Protein AF-0000000080283016 (afdb_homodimer)

Structure (mmCIF, N/CA/C/O backbone):
data_AF-0000000080283016-model_v1
#
loop_
_entity.id
_entity.type
_entity.pdbx_description
1 polymer Luciferase
#
loop_
_atom_site.group_PDB
_atom_site.id
_atom_site.type_symbol
_atom_site.label_atom_id
_atom_site.label_alt_id
_atom_site.label_comp_id
_atom_site.label_asym_id
_atom_site.label_entity_id
_atom_site.label_seq_id
_atom_site.pdbx_PDB_ins_code
_atom_site.Cartn_x
_atom_site.Cartn_y
_atom_site.Cartn_z
_atom_site.occupancy
_atom_site.B_iso_or_equiv
_atom_site.auth_seq_id
_atom_site.auth_comp_id
_atom_site.auth_asym_id
_atom_site.auth_atom_id
_atom_site.pdbx_PDB_model_num
ATOM 1 N N . MET A 1 1 ? 9.633 -30.891 -2.654 1 96.69 1 MET A N 1
ATOM 2 C CA . MET A 1 1 ? 8.711 -29.969 -3.303 1 96.69 1 MET A CA 1
ATOM 3 C C . MET A 1 1 ? 8.172 -28.953 -2.303 1 96.69 1 MET A C 1
ATOM 5 O O . MET A 1 1 ? 7.828 -29.297 -1.174 1 96.69 1 MET A O 1
ATOM 9 N N . ARG A 1 2 ? 8.18 -27.688 -2.641 1 98.5 2 ARG A N 1
ATOM 10 C CA . ARG A 1 2 ? 7.621 -26.656 -1.769 1 98.5 2 ARG A CA 1
ATOM 11 C C . ARG A 1 2 ? 6.141 -26.438 -2.059 1 98.5 2 ARG A C 1
ATOM 13 O O . ARG A 1 2 ? 5.688 -26.625 -3.188 1 98.5 2 ARG A O 1
ATOM 20 N N . VAL A 1 3 ? 5.406 -26.031 -1.077 1 98.88 3 VAL A N 1
ATOM 21 C CA . VAL A 1 3 ? 3.959 -25.891 -1.202 1 98.88 3 VAL A CA 1
ATOM 22 C C . VAL A 1 3 ? 3.521 -24.531 -0.65 1 98.88 3 VAL A C 1
ATOM 24 O O . VAL A 1 3 ? 3.947 -24.125 0.435 1 98.88 3 VAL A O 1
ATOM 27 N N . GLY A 1 4 ? 2.721 -23.859 -1.408 1 98.88 4 GLY A N 1
ATOM 28 C CA . GLY A 1 4 ? 2.15 -22.594 -0.986 1 98.88 4 GLY A CA 1
ATOM 29 C C . GLY A 1 4 ? 0.635 -22.594 -0.951 1 98.88 4 GLY A C 1
ATOM 30 O O . GLY A 1 4 ? 0 -23.5 -1.503 1 98.88 4 GLY A O 1
ATOM 31 N N . ILE A 1 5 ? 0.095 -21.625 -0.357 1 98.94 5 ILE A N 1
ATOM 32 C CA . ILE A 1 5 ? -1.354 -21.516 -0.229 1 98.94 5 ILE A CA 1
ATOM 33 C C . ILE A 1 5 ? -1.783 -20.078 -0.467 1 98.94 5 ILE A C 1
ATOM 35 O O . ILE A 1 5 ? -1.128 -19.141 0.001 1 98.94 5 ILE A O 1
ATOM 39 N N . VAL A 1 6 ? -2.852 -19.891 -1.173 1 98.94 6 VAL A N 1
ATOM 40 C CA . VAL A 1 6 ? -3.424 -18.578 -1.438 1 98.94 6 VAL A CA 1
ATOM 41 C C . VAL A 1 6 ? -4.57 -18.312 -0.465 1 98.94 6 VAL A C 1
ATOM 43 O O . VAL A 1 6 ? -5.461 -19.141 -0.3 1 98.94 6 VAL A O 1
ATOM 46 N N . ILE A 1 7 ? -4.504 -17.234 0.16 1 98.88 7 ILE A N 1
ATOM 47 C CA . ILE A 1 7 ? -5.598 -16.703 0.965 1 98.88 7 ILE A CA 1
ATOM 48 C C . ILE A 1 7 ? -6.207 -15.492 0.267 1 98.88 7 ILE A C 1
ATOM 50 O O . ILE A 1 7 ? -5.566 -14.445 0.159 1 98.88 7 ILE A O 1
ATOM 54 N N . LEU A 1 8 ? -7.426 -15.633 -0.231 1 98.5 8 LEU A N 1
ATOM 55 C CA . LEU A 1 8 ? -8.062 -14.523 -0.922 1 98.5 8 LEU A CA 1
ATOM 56 C C . LEU A 1 8 ? -8.352 -13.375 0.044 1 98.5 8 LEU A C 1
ATOM 58 O O . LEU A 1 8 ? -8.688 -13.609 1.208 1 98.5 8 LEU A O 1
ATOM 62 N N . PRO A 1 9 ? -8.281 -12.117 -0.401 1 98.56 9 PRO A N 1
ATOM 63 C CA . PRO A 1 9 ? -8.484 -10.969 0.481 1 98.56 9 PRO A CA 1
ATOM 64 C C . PRO A 1 9 ? -9.953 -10.57 0.595 1 98.56 9 PRO A C 1
ATOM 66 O O . PRO A 1 9 ? -10.312 -9.422 0.308 1 98.56 9 PRO A O 1
ATOM 69 N N . GLU A 1 10 ? -10.742 -11.469 1.091 1 97.88 10 GLU A N 1
ATOM 70 C CA . GLU A 1 10 ? -12.188 -11.281 1.091 1 97.88 10 GLU A CA 1
ATOM 71 C C . GLU A 1 10 ? -12.727 -11.148 2.512 1 97.88 10 GLU A C 1
ATOM 73 O O . GLU A 1 10 ? -13.938 -10.984 2.711 1 97.88 10 GLU A O 1
ATOM 78 N N . ASP A 1 11 ? -11.844 -11.273 3.494 1 97.88 11 ASP A N 1
ATOM 79 C CA . ASP A 1 11 ? -12.266 -11.211 4.891 1 97.88 11 ASP A CA 1
ATOM 80 C C . ASP A 1 11 ? -11.719 -9.961 5.57 1 97.88 11 ASP A C 1
ATOM 82 O O . ASP A 1 11 ? -10.609 -9.516 5.266 1 97.88 11 ASP A O 1
ATOM 86 N N . ARG A 1 12 ? -12.5 -9.43 6.469 1 98.56 12 ARG A N 1
ATOM 87 C CA . ARG A 1 12 ? -11.93 -8.438 7.375 1 98.56 12 ARG A CA 1
ATOM 88 C C . ARG A 1 12 ? -10.727 -9 8.125 1 98.56 12 ARG A C 1
ATOM 90 O O . ARG A 1 12 ? -10.617 -10.219 8.305 1 98.56 12 ARG A O 1
ATOM 97 N N . TRP A 1 13 ? -9.922 -8.148 8.586 1 98.69 13 TRP A N 1
ATOM 98 C CA . TRP A 1 13 ? -8.625 -8.57 9.117 1 98.69 13 TRP A CA 1
ATOM 99 C C . TRP A 1 13 ? -8.812 -9.508 10.305 1 98.69 13 TRP A C 1
ATOM 101 O O . TRP A 1 13 ? -8.094 -10.5 10.445 1 98.69 13 TRP A O 1
ATOM 111 N N . TRP A 1 14 ? -9.789 -9.203 11.148 1 97.81 14 TRP A N 1
ATOM 112 C CA . TRP A 1 14 ? -9.984 -10.031 12.328 1 97.81 14 TRP A CA 1
ATOM 113 C C . TRP A 1 14 ? -10.234 -11.484 11.945 1 97.81 14 TRP A C 1
ATOM 115 O O . TRP A 1 14 ? -9.867 -12.398 12.68 1 97.81 14 TRP A O 1
ATOM 125 N N . ALA A 1 15 ? -10.805 -11.695 10.805 1 98.12 15 ALA A N 1
ATOM 126 C CA . ALA A 1 15 ? -11.102 -13.047 10.328 1 98.12 15 ALA A CA 1
ATOM 127 C C . ALA A 1 15 ? -9.977 -13.586 9.453 1 98.12 15 ALA A C 1
ATOM 129 O O . ALA A 1 15 ? -9.766 -14.797 9.375 1 98.12 15 ALA A O 1
ATOM 130 N N . ALA A 1 16 ? -9.219 -12.727 8.828 1 98.69 16 ALA A N 1
ATOM 131 C CA . ALA A 1 16 ? -8.141 -13.117 7.918 1 98.69 16 ALA A CA 1
ATOM 132 C C . ALA A 1 16 ? -6.883 -13.492 8.688 1 98.69 16 ALA A C 1
ATOM 134 O O . ALA A 1 16 ? -6.152 -14.406 8.289 1 98.69 16 ALA A O 1
ATOM 135 N N . GLU A 1 17 ? -6.625 -12.789 9.773 1 98.81 17 GLU A N 1
ATOM 136 C CA . GLU A 1 17 ? -5.379 -12.914 10.531 1 98.81 17 GLU A CA 1
ATOM 137 C C . GLU A 1 17 ? -5.117 -14.367 10.922 1 98.81 17 GLU A C 1
ATOM 139 O O . GLU A 1 17 ? -4.023 -14.891 10.703 1 98.81 17 GLU A O 1
ATOM 144 N N . PRO A 1 18 ? -6.098 -15.086 11.461 1 98.75 18 PRO A N 1
ATOM 145 C CA . PRO A 1 18 ? -5.824 -16.469 11.867 1 98.75 18 PRO A CA 1
ATOM 146 C C . PRO A 1 18 ? -5.434 -17.359 10.688 1 98.75 18 PRO A C 1
ATOM 148 O O . PRO A 1 18 ? -4.68 -18.328 10.859 1 98.75 18 PRO A O 1
ATOM 151 N N . LYS A 1 19 ? -5.891 -17.031 9.5 1 98.81 19 LYS A N 1
ATOM 152 C CA . LYS A 1 19 ? -5.531 -17.828 8.328 1 98.81 19 LYS A CA 1
ATOM 153 C C . LYS A 1 19 ? -4.059 -17.656 7.98 1 98.81 19 LYS A C 1
ATOM 155 O O . LYS A 1 19 ? -3.379 -18.625 7.641 1 98.81 19 LYS A O 1
ATOM 160 N N . TRP A 1 20 ? -3.613 -16.469 8.125 1 98.94 20 TRP A N 1
ATOM 161 C CA . TRP A 1 20 ? -2.211 -16.203 7.824 1 98.94 20 TRP A CA 1
ATOM 162 C C . TRP A 1 20 ? -1.297 -16.875 8.844 1 98.94 20 TRP A C 1
ATOM 164 O O . TRP A 1 20 ? -0.278 -17.469 8.484 1 98.94 20 TRP A O 1
ATOM 174 N N . ARG A 1 21 ? -1.643 -16.781 10.094 1 98.88 21 ARG A N 1
ATOM 175 C CA . ARG A 1 21 ? -0.888 -17.484 11.125 1 98.88 21 ARG A CA 1
ATOM 176 C C . ARG A 1 21 ? -0.917 -18.984 10.898 1 98.88 21 ARG A C 1
ATOM 178 O O . ARG A 1 21 ? 0.109 -19.656 11.023 1 98.88 21 ARG A O 1
ATOM 185 N N . ALA A 1 22 ? -2.104 -19.469 10.539 1 98.81 22 ALA A N 1
ATOM 186 C CA . ALA A 1 22 ? -2.271 -20.906 10.32 1 98.81 22 ALA A CA 1
ATOM 187 C C . ALA A 1 22 ? -1.427 -21.375 9.141 1 98.81 22 ALA A C 1
ATOM 189 O O . ALA A 1 22 ? -0.853 -22.469 9.188 1 98.81 22 ALA A O 1
ATOM 190 N N . ALA A 1 23 ? -1.352 -20.594 8.109 1 98.88 23 ALA A N 1
ATOM 191 C CA . ALA A 1 23 ? -0.543 -20.969 6.949 1 98.88 23 ALA A CA 1
ATOM 192 C C . ALA A 1 23 ? 0.9 -21.25 7.355 1 98.88 23 ALA A C 1
ATOM 194 O O . ALA A 1 23 ? 1.5 -22.219 6.898 1 98.88 23 ALA A O 1
ATOM 195 N N . GLU A 1 24 ? 1.441 -20.391 8.234 1 98.81 24 GLU A N 1
ATOM 196 C CA . GLU A 1 24 ? 2.797 -20.609 8.727 1 98.81 24 GLU A CA 1
ATOM 197 C C . GLU A 1 24 ? 2.855 -21.828 9.648 1 98.81 24 GLU A C 1
ATOM 199 O O . GLU A 1 24 ? 3.748 -22.672 9.523 1 98.81 24 GLU A O 1
ATOM 204 N N . GLU A 1 25 ? 1.89 -21.938 10.531 1 98.44 25 GLU A N 1
ATOM 205 C CA . GLU A 1 25 ? 1.86 -23.031 11.5 1 98.44 25 GLU A CA 1
ATOM 206 C C . GLU A 1 25 ? 1.681 -24.391 10.812 1 98.44 25 GLU A C 1
ATOM 208 O O . GLU A 1 25 ? 2.227 -25.391 11.266 1 98.44 25 GLU A O 1
ATOM 213 N N . TYR A 1 26 ? 0.886 -24.391 9.758 1 98.44 26 TYR A N 1
ATOM 214 C CA . TYR A 1 26 ? 0.622 -25.594 8.992 1 98.44 26 TYR A CA 1
ATOM 215 C C . TYR A 1 26 ? 1.878 -26.078 8.273 1 98.44 26 TYR A C 1
ATOM 217 O O . TYR A 1 26 ? 1.949 -27.219 7.824 1 98.44 26 TYR A O 1
ATOM 225 N N . GLY A 1 27 ? 2.855 -25.172 8.109 1 98.25 27 GLY A N 1
ATOM 226 C CA . GLY A 1 27 ? 4.121 -25.562 7.516 1 98.25 27 GLY A CA 1
ATOM 227 C C . GLY A 1 27 ? 4.199 -25.25 6.031 1 98.25 27 GLY A C 1
ATOM 228 O O . GLY A 1 27 ? 5.035 -25.812 5.32 1 98.25 27 GLY A O 1
ATOM 229 N N . PHE A 1 28 ? 3.355 -24.422 5.535 1 98.88 28 PHE A N 1
ATOM 230 C CA . PHE A 1 28 ? 3.48 -24 4.145 1 98.88 28 PHE A CA 1
ATOM 231 C C . PHE A 1 28 ? 4.766 -23.219 3.928 1 98.88 28 PHE A C 1
ATOM 233 O O . PHE A 1 28 ? 5.215 -22.484 4.82 1 98.88 28 PHE A O 1
ATOM 240 N N . ASP A 1 29 ? 5.332 -23.344 2.764 1 98.81 29 ASP A N 1
ATOM 241 C CA . ASP A 1 29 ? 6.582 -22.672 2.422 1 98.81 29 ASP A CA 1
ATOM 242 C C . ASP A 1 29 ? 6.332 -21.219 2.047 1 98.81 29 ASP A C 1
ATOM 244 O O . ASP A 1 29 ? 7.199 -20.359 2.254 1 98.81 29 ASP A O 1
ATOM 248 N N . HIS A 1 30 ? 5.203 -20.906 1.48 1 98.88 30 HIS A N 1
ATOM 249 C CA . HIS A 1 30 ? 4.844 -19.547 1.069 1 98.88 30 HIS A CA 1
ATOM 250 C C . HIS A 1 30 ? 3.332 -19.359 1.074 1 98.88 30 HIS A C 1
ATOM 252 O O . HIS A 1 30 ? 2.58 -20.312 0.875 1 98.88 30 HIS A O 1
ATOM 258 N N . ALA A 1 31 ? 2.879 -18.156 1.344 1 98.94 31 ALA A N 1
ATOM 259 C CA . ALA A 1 31 ? 1.479 -17.75 1.323 1 98.94 31 ALA A CA 1
ATOM 260 C C . ALA A 1 31 ? 1.278 -16.531 0.425 1 98.94 31 ALA A C 1
ATOM 262 O O . ALA A 1 31 ? 2.135 -15.648 0.367 1 98.94 31 ALA A O 1
ATOM 263 N N . TRP A 1 32 ? 0.146 -16.531 -0.222 1 98.94 32 TRP A N 1
ATOM 264 C CA . TRP A 1 32 ? -0.115 -15.578 -1.288 1 98.94 32 TRP A CA 1
ATOM 265 C C . TRP A 1 32 ? -1.496 -14.945 -1.131 1 98.94 32 TRP A C 1
ATOM 267 O O . TRP A 1 32 ? -2.373 -15.523 -0.479 1 98.94 32 TRP A O 1
ATOM 277 N N . THR A 1 33 ? -1.67 -13.773 -1.724 1 98.88 33 THR A N 1
ATOM 278 C CA . THR A 1 33 ? -3.006 -13.219 -1.923 1 98.88 33 THR A CA 1
ATOM 279 C C . THR A 1 33 ? -3.133 -12.602 -3.312 1 98.88 33 THR A C 1
ATOM 281 O O 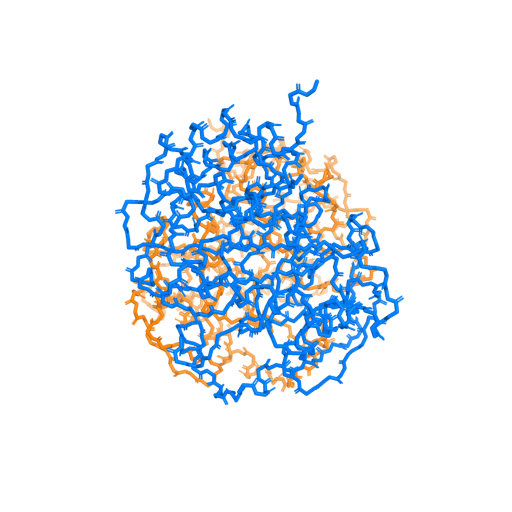. THR A 1 33 ? -2.127 -12.359 -3.982 1 98.88 33 THR A O 1
ATOM 284 N N . TYR A 1 34 ? -4.359 -12.469 -3.768 1 98.56 34 TYR A N 1
ATOM 285 C CA . TYR A 1 34 ? -4.629 -11.891 -5.078 1 98.56 34 TYR A CA 1
ATOM 286 C C . TYR A 1 34 ? -4.488 -10.375 -5.043 1 98.56 34 TYR A C 1
ATOM 288 O O . TYR A 1 34 ? -4.961 -9.719 -4.109 1 98.56 34 TYR A O 1
ATOM 296 N N . ASP A 1 35 ? -3.85 -9.812 -6.055 1 98.06 35 ASP A N 1
ATOM 297 C CA . ASP A 1 35 ? -3.695 -8.359 -6.156 1 98.06 35 ASP A CA 1
ATOM 298 C C . ASP A 1 35 ? -4.648 -7.781 -7.199 1 98.06 35 ASP A C 1
ATOM 300 O O . ASP A 1 35 ? -4.254 -6.934 -8 1 98.06 35 ASP A O 1
ATOM 304 N N . HIS A 1 36 ? -5.867 -8.203 -7.266 1 97.44 36 HIS A N 1
ATOM 305 C CA . HIS A 1 36 ? -6.953 -7.656 -8.07 1 97.44 36 HIS A CA 1
ATOM 306 C C . HIS A 1 36 ? -7.68 -6.539 -7.332 1 97.44 36 HIS A C 1
ATOM 308 O O . HIS A 1 36 ? -7.621 -6.461 -6.105 1 97.44 36 HIS A O 1
ATOM 314 N N . LEU A 1 37 ? -8.352 -5.695 -8.117 1 97 37 LEU A N 1
ATOM 315 C CA . LEU A 1 37 ? -9.297 -4.738 -7.543 1 97 37 LEU A CA 1
ATOM 316 C C . LEU A 1 37 ? -10.648 -5.398 -7.289 1 97 37 LEU A C 1
ATOM 318 O O . LEU A 1 37 ? -11.438 -4.906 -6.48 1 97 37 LEU A O 1
ATOM 322 N N . GLY A 1 38 ? -10.914 -6.379 -7.93 1 95.5 38 GLY A N 1
ATOM 323 C CA . GLY A 1 38 ? -12.031 -7.309 -7.918 1 95.5 38 GLY A CA 1
ATOM 324 C C . GLY A 1 38 ? -11.836 -8.492 -8.844 1 95.5 38 GLY A C 1
ATOM 325 O O . GLY A 1 38 ? -11.266 -8.352 -9.922 1 95.5 38 GLY A O 1
ATOM 326 N N . TRP A 1 39 ? -12.336 -9.609 -8.445 1 95.31 39 TRP A N 1
ATOM 327 C CA . TRP A 1 39 ? -11.984 -10.812 -9.18 1 95.31 39 TRP A CA 1
ATOM 328 C C . TRP A 1 39 ? -13.227 -11.617 -9.547 1 95.31 39 TRP A C 1
ATOM 330 O O . TRP A 1 39 ? -13.945 -12.102 -8.672 1 95.31 39 TRP A O 1
ATOM 340 N N . ARG A 1 40 ? -13.477 -11.68 -10.875 1 94.19 40 ARG A N 1
ATOM 341 C CA . ARG A 1 40 ? -14.555 -12.492 -11.438 1 94.19 40 ARG A CA 1
ATOM 342 C C . ARG A 1 40 ? -15.875 -12.234 -10.719 1 94.19 40 ARG A C 1
ATOM 344 O O . ARG A 1 40 ? -16.297 -11.078 -10.586 1 94.19 40 ARG A O 1
ATOM 351 N N . THR A 1 41 ? -16.562 -13.266 -10.312 1 93.06 41 THR A N 1
ATOM 352 C CA . THR A 1 41 ? -17.875 -13.07 -9.688 1 93.06 41 THR A CA 1
ATOM 353 C C . THR A 1 41 ? -17.719 -12.586 -8.25 1 93.06 41 THR A C 1
ATOM 355 O O . THR A 1 41 ? -18.688 -12.102 -7.652 1 93.06 41 THR A O 1
ATOM 358 N N . LEU A 1 42 ? -16.562 -12.664 -7.738 1 96.19 42 LEU A N 1
ATOM 359 C CA . LEU A 1 42 ? -16.328 -12.211 -6.371 1 96.19 42 LEU A CA 1
ATOM 360 C C . LEU A 1 42 ? -16.25 -10.695 -6.301 1 96.19 42 LEU A C 1
ATOM 362 O O . LEU A 1 42 ? -16.203 -10.117 -5.207 1 96.19 42 LEU A O 1
ATOM 366 N N . VAL A 1 43 ? -16.328 -10.039 -7.395 1 96.25 43 VAL A N 1
ATOM 367 C CA . VAL A 1 43 ? -16.281 -8.586 -7.496 1 96.25 43 VAL A CA 1
ATOM 368 C C . VAL A 1 43 ? -17.469 -7.98 -6.746 1 96.25 43 VAL A C 1
ATOM 370 O O . VAL A 1 43 ? -17.391 -6.848 -6.262 1 96.25 43 VAL A O 1
ATOM 373 N N . ASP A 1 44 ? -18.5 -8.734 -6.617 1 95.62 44 ASP A N 1
ATOM 374 C CA . ASP A 1 44 ? -19.734 -8.219 -6.027 1 95.62 44 ASP A CA 1
ATOM 375 C C . ASP A 1 44 ? -19.688 -8.305 -4.5 1 95.62 44 ASP A C 1
ATOM 377 O O . ASP A 1 44 ? -20.641 -7.898 -3.824 1 95.62 44 ASP A O 1
ATOM 381 N N . GLY A 1 45 ? -18.609 -8.805 -3.93 1 96.62 45 GLY A N 1
ATOM 382 C CA . GLY A 1 45 ? -18.469 -8.93 -2.488 1 96.62 45 GLY A CA 1
ATOM 383 C C . GLY A 1 45 ? -17.234 -8.234 -1.945 1 96.62 45 GLY A C 1
ATOM 384 O O . GLY A 1 45 ? -16.594 -7.449 -2.648 1 96.62 45 GLY A O 1
ATOM 385 N N . PRO A 1 46 ? -16.922 -8.508 -0.639 1 97.88 46 PRO A N 1
ATOM 386 C CA . PRO A 1 46 ? -15.766 -7.879 -0.009 1 97.88 46 PRO A CA 1
ATOM 387 C C . PRO A 1 46 ? -14.453 -8.242 -0.703 1 97.88 46 PRO A C 1
ATOM 389 O O . PRO A 1 46 ? -14.258 -9.398 -1.094 1 97.88 46 PRO A O 1
ATOM 392 N N . TRP A 1 47 ? -13.641 -7.297 -0.874 1 98.62 47 TRP A N 1
ATOM 393 C CA . TRP A 1 47 ? -12.32 -7.48 -1.458 1 98.62 47 TRP A CA 1
ATOM 394 C C . TRP A 1 47 ? -11.344 -6.434 -0.932 1 98.62 47 TRP A C 1
ATOM 396 O O . TRP A 1 47 ? -11.594 -5.23 -1.042 1 98.62 47 TRP A O 1
ATOM 406 N N . PHE A 1 48 ? -10.25 -6.855 -0.365 1 98.75 48 PHE A N 1
ATOM 407 C CA . PHE A 1 48 ? -9.266 -5.957 0.223 1 98.75 48 PHE A CA 1
ATOM 408 C C . PHE A 1 48 ? -8.008 -5.895 -0.637 1 98.75 48 PHE A C 1
ATOM 410 O O . PHE A 1 48 ? -7.789 -6.758 -1.486 1 98.75 48 PHE A O 1
ATOM 417 N N . SER A 1 49 ? -7.223 -4.836 -0.411 1 98.56 49 SER A N 1
ATOM 418 C CA . SER A 1 49 ? -5.996 -4.602 -1.165 1 98.56 49 SER A CA 1
ATOM 419 C C . SER A 1 49 ? -4.879 -5.539 -0.71 1 98.56 49 SER A C 1
ATOM 421 O O . SER A 1 49 ? -4.734 -5.805 0.485 1 98.56 49 SER A O 1
ATOM 423 N N . ALA A 1 50 ? -4.035 -5.949 -1.601 1 98.69 50 ALA A N 1
ATOM 424 C CA . ALA A 1 50 ? -3.027 -6.977 -1.354 1 98.69 50 ALA A CA 1
ATOM 425 C C . ALA A 1 50 ? -1.88 -6.426 -0.513 1 98.69 50 ALA A C 1
ATOM 427 O O . ALA A 1 50 ? -1.43 -7.078 0.434 1 98.69 50 ALA A O 1
ATOM 428 N N . MET A 1 51 ? -1.426 -5.195 -0.789 1 98.62 51 MET A N 1
ATOM 429 C CA . MET A 1 51 ? -0.177 -4.727 -0.196 1 98.62 51 MET A CA 1
ATOM 430 C C . MET A 1 51 ? -0.347 -4.469 1.298 1 98.62 51 MET A C 1
ATOM 432 O O . MET A 1 51 ? 0.44 -4.957 2.109 1 98.62 51 MET A O 1
ATOM 436 N N . PRO A 1 52 ? -1.421 -3.77 1.684 1 98.88 52 PRO A N 1
ATOM 437 C CA . PRO A 1 52 ? -1.617 -3.668 3.131 1 98.88 52 PRO A CA 1
ATOM 438 C C . PRO A 1 52 ? -1.894 -5.02 3.785 1 98.88 52 PRO A C 1
ATOM 440 O O . PRO A 1 52 ? -1.439 -5.273 4.906 1 98.88 52 PRO A O 1
ATOM 443 N N . THR A 1 53 ? -2.584 -5.914 3.111 1 98.94 53 THR A N 1
ATOM 444 C CA . THR A 1 53 ? -2.873 -7.242 3.643 1 98.94 53 THR A CA 1
ATOM 445 C C . THR A 1 53 ? -1.584 -8.023 3.867 1 98.94 53 THR A C 1
ATOM 447 O O . THR A 1 53 ? -1.385 -8.609 4.934 1 98.94 53 THR A O 1
ATOM 450 N N . LEU A 1 54 ? -0.717 -7.969 2.898 1 99 54 LEU A N 1
ATOM 451 C CA . LEU A 1 54 ? 0.547 -8.688 3.004 1 99 54 LEU A CA 1
ATOM 452 C C . LEU A 1 54 ? 1.457 -8.039 4.043 1 99 54 LEU A C 1
ATOM 454 O O . LEU A 1 54 ? 2.225 -8.734 4.719 1 99 54 LEU A O 1
ATOM 458 N N . THR A 1 55 ? 1.327 -6.715 4.195 1 98.94 55 THR A N 1
ATOM 459 C CA . THR A 1 55 ? 2.08 -6.047 5.254 1 98.94 55 THR A CA 1
ATOM 460 C C . THR A 1 55 ? 1.618 -6.523 6.629 1 98.94 55 THR A C 1
ATOM 462 O O . THR A 1 55 ? 2.441 -6.859 7.484 1 98.94 55 THR A O 1
ATOM 465 N N . ALA A 1 56 ? 0.319 -6.586 6.793 1 98.94 56 ALA A N 1
ATOM 466 C CA . ALA A 1 56 ? -0.226 -7.09 8.047 1 98.94 56 ALA A CA 1
ATOM 467 C C . ALA A 1 56 ? 0.166 -8.547 8.266 1 98.94 56 ALA A C 1
ATOM 469 O O . ALA A 1 56 ? 0.523 -8.938 9.383 1 98.94 56 ALA A O 1
ATOM 470 N N . ALA A 1 57 ? 0.131 -9.336 7.203 1 99 57 ALA A N 1
ATOM 471 C CA . ALA A 1 57 ? 0.525 -10.742 7.285 1 99 57 ALA A CA 1
ATOM 472 C C . ALA A 1 57 ? 1.983 -10.875 7.715 1 99 57 ALA A C 1
ATOM 474 O O . ALA A 1 57 ? 2.324 -11.758 8.508 1 99 57 ALA A O 1
ATOM 475 N N . ALA A 1 58 ? 2.824 -10.023 7.184 1 98.94 58 ALA A N 1
ATOM 476 C CA . ALA A 1 58 ? 4.238 -10.023 7.551 1 98.94 58 ALA A CA 1
ATOM 477 C C . ALA A 1 58 ? 4.422 -9.781 9.047 1 98.94 58 ALA A C 1
ATOM 479 O O . ALA A 1 58 ? 5.344 -10.32 9.664 1 98.94 58 ALA A O 1
ATOM 480 N N . MET A 1 59 ? 3.473 -9.016 9.641 1 98.88 59 MET A N 1
ATOM 481 C CA . MET A 1 59 ? 3.592 -8.609 11.039 1 98.88 59 MET A CA 1
ATOM 482 C C . MET A 1 59 ? 3.137 -9.734 11.969 1 98.88 59 MET A C 1
ATOM 484 O O . MET A 1 59 ? 3.465 -9.727 13.156 1 98.88 59 MET A O 1
ATOM 488 N N . VAL A 1 60 ? 2.396 -10.727 11.445 1 98.88 60 VAL A N 1
ATOM 489 C CA . VAL A 1 60 ? 1.863 -11.75 12.336 1 98.88 60 VAL A CA 1
ATOM 490 C C . VAL A 1 60 ? 2.506 -13.102 12.023 1 98.88 60 VAL A C 1
ATOM 492 O O . VAL A 1 60 ? 2.111 -14.125 12.578 1 98.88 60 VAL A O 1
ATOM 495 N N . THR A 1 61 ? 3.436 -13.172 11.078 1 98.88 61 THR A N 1
ATOM 496 C CA . THR A 1 61 ? 4.25 -14.336 10.75 1 98.88 61 THR A CA 1
ATOM 497 C C . THR A 1 61 ? 5.734 -14.008 10.859 1 98.88 61 THR A C 1
ATOM 499 O O . THR A 1 61 ? 6.109 -12.836 10.984 1 98.88 61 THR A O 1
ATOM 502 N N . SER A 1 62 ? 6.59 -15.016 10.797 1 98.44 62 SER A N 1
ATOM 503 C CA . SER A 1 62 ? 8 -14.727 11.047 1 98.44 62 SER A CA 1
ATOM 504 C C . SER A 1 62 ? 8.898 -15.516 10.094 1 98.44 62 SER A C 1
ATOM 506 O O . SER A 1 62 ? 10.078 -15.203 9.945 1 98.44 62 SER A O 1
ATOM 508 N N . ARG A 1 63 ? 8.359 -16.531 9.43 1 98.56 63 ARG A N 1
ATOM 509 C CA . ARG A 1 63 ? 9.211 -17.406 8.641 1 98.56 63 ARG A CA 1
ATOM 510 C C . ARG A 1 63 ? 8.672 -17.594 7.23 1 98.56 63 ARG A C 1
ATOM 512 O O . ARG A 1 63 ? 9.438 -17.594 6.262 1 98.56 63 ARG A O 1
ATOM 519 N N . ILE A 1 64 ? 7.348 -17.75 7.113 1 98.88 64 ILE A N 1
ATOM 520 C CA . ILE A 1 64 ? 6.719 -18.078 5.8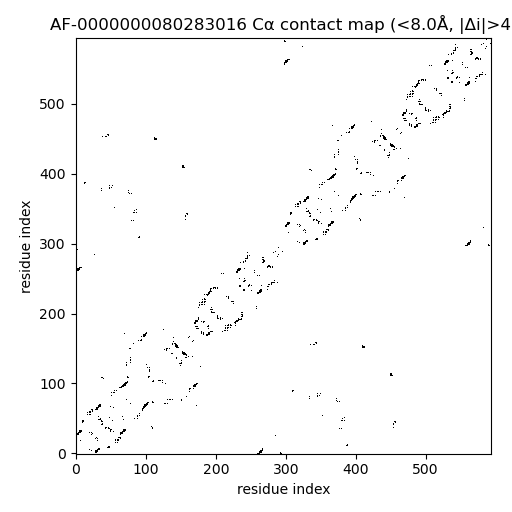4 1 98.88 64 ILE A CA 1
ATOM 521 C C . ILE A 1 64 ? 6.965 -16.969 4.832 1 98.88 64 ILE A C 1
ATOM 523 O O . ILE A 1 64 ? 6.918 -15.781 5.18 1 98.88 64 ILE A O 1
ATOM 527 N N . ARG A 1 65 ? 7.293 -17.281 3.645 1 98.88 65 ARG A N 1
ATOM 528 C CA . ARG A 1 65 ? 7.398 -16.266 2.594 1 98.88 65 ARG A CA 1
ATOM 529 C C . ARG A 1 65 ? 6.016 -15.797 2.154 1 98.88 65 ARG A C 1
ATOM 531 O O . ARG A 1 65 ? 5.047 -16.547 2.209 1 98.88 65 ARG A O 1
ATOM 538 N N . LEU A 1 66 ? 5.945 -14.539 1.832 1 98.94 66 LEU A N 1
ATOM 539 C CA . LEU A 1 66 ? 4.691 -13.875 1.495 1 98.94 66 LEU A CA 1
ATOM 540 C C . LEU A 1 66 ? 4.777 -13.219 0.12 1 98.94 66 LEU A C 1
ATOM 542 O O . LEU A 1 66 ? 5.828 -12.711 -0.265 1 98.94 66 LEU A O 1
ATOM 546 N N . GLY A 1 67 ? 3.613 -13.227 -0.605 1 98.94 67 GLY A N 1
ATOM 547 C CA . GLY A 1 67 ? 3.746 -12.547 -1.883 1 98.94 67 GLY A CA 1
ATOM 548 C C . GLY A 1 67 ? 2.416 -12.305 -2.57 1 98.94 67 GLY A C 1
ATOM 549 O O . GLY A 1 67 ? 1.363 -12.672 -2.047 1 98.94 67 GLY A O 1
ATOM 550 N N . THR A 1 68 ? 2.453 -11.594 -3.66 1 98.94 68 THR A N 1
ATOM 551 C CA . THR A 1 68 ? 1.31 -11.406 -4.547 1 98.94 68 THR A CA 1
ATOM 552 C C . THR A 1 68 ? 1.192 -12.562 -5.535 1 98.94 68 THR A C 1
ATOM 554 O O . THR A 1 68 ? 2.201 -13.062 -6.031 1 98.94 68 THR A O 1
ATOM 557 N N . PHE A 1 69 ? -0.051 -12.961 -5.906 1 98.75 69 PHE A N 1
ATOM 558 C CA . PHE A 1 69 ? -0.301 -14.008 -6.887 1 98.75 69 PHE A CA 1
ATOM 559 C C . PHE A 1 69 ? -1.426 -13.609 -7.836 1 98.75 69 PHE A C 1
ATOM 561 O O . PHE A 1 69 ? -2.543 -14.117 -7.73 1 98.75 69 PHE A O 1
ATOM 568 N N . VAL A 1 70 ? -1.212 -12.555 -8.609 1 98.12 70 VAL A N 1
ATOM 569 C CA . VAL A 1 70 ? 0.01 -11.805 -8.852 1 98.12 70 VAL A CA 1
ATOM 570 C C . VAL A 1 70 ? -0.325 -10.32 -9.039 1 98.12 70 VAL A C 1
ATOM 572 O O . VAL A 1 70 ? -1.469 -9.969 -9.336 1 98.12 70 VAL A O 1
ATOM 575 N N . ALA A 1 71 ? 0.6 -9.398 -8.852 1 98.44 71 ALA A N 1
ATOM 576 C CA . ALA A 1 71 ? 0.496 -7.98 -9.188 1 98.44 71 ALA A CA 1
ATOM 577 C C . ALA A 1 71 ? 0.611 -7.758 -10.688 1 98.44 71 ALA A C 1
ATOM 579 O O . ALA A 1 71 ? 1.188 -8.578 -11.406 1 98.44 71 ALA A O 1
ATOM 580 N N . SER A 1 72 ? 0.073 -6.652 -11.195 1 97.19 72 SER A N 1
ATOM 581 C CA . SER A 1 72 ? 0.129 -6.367 -12.625 1 97.19 72 SER A CA 1
ATOM 582 C C . SER A 1 72 ? 0.251 -4.867 -12.883 1 97.19 72 SER A C 1
ATOM 584 O O . SER A 1 72 ? 0.04 -4.059 -11.977 1 97.19 72 SER A O 1
ATOM 586 N N . PRO A 1 73 ? 0.559 -4.453 -14.117 1 96.44 73 PRO A N 1
ATOM 587 C CA . PRO A 1 73 ? 0.696 -3.045 -14.492 1 96.44 73 PRO A CA 1
ATOM 588 C C . PRO A 1 73 ? -0.648 -2.326 -14.586 1 96.44 73 PRO A C 1
ATOM 590 O O . PRO A 1 73 ? -0.689 -1.104 -14.742 1 96.44 73 PRO A O 1
ATOM 593 N N . VAL A 1 74 ? -1.735 -2.975 -14.445 1 93.44 74 VAL A N 1
ATOM 594 C CA . VAL A 1 74 ? -3.045 -2.41 -14.75 1 93.44 74 VAL A CA 1
ATOM 595 C C . VAL A 1 74 ? -3.291 -1.175 -13.883 1 93.44 74 VAL A C 1
ATOM 597 O O . VAL A 1 74 ? -3.762 -0.148 -14.383 1 93.44 74 VAL A O 1
ATOM 600 N N . ALA A 1 75 ? -2.816 -1.255 -12.672 1 89.88 75 ALA A N 1
ATOM 601 C CA . ALA A 1 75 ? -3.193 -0.164 -11.781 1 89.88 75 ALA A CA 1
ATOM 602 C C . ALA A 1 75 ? -1.977 0.383 -11.039 1 89.88 75 ALA A C 1
ATOM 604 O O . ALA A 1 75 ? -2.096 0.879 -9.914 1 89.88 75 ALA A O 1
ATOM 605 N N . ARG A 1 76 ? -0.779 0.229 -11.695 1 93.69 76 ARG A N 1
ATOM 606 C CA . ARG A 1 76 ? 0.422 0.593 -10.945 1 93.69 76 ARG A CA 1
ATOM 607 C C . ARG A 1 76 ? 1.457 1.243 -11.859 1 93.69 76 ARG A C 1
ATOM 609 O O . ARG A 1 76 ? 1.624 0.832 -13.008 1 93.69 76 ARG A O 1
ATOM 616 N N . HIS A 1 77 ? 2.027 2.266 -11.328 1 96.25 77 HIS A N 1
ATOM 617 C CA . HIS A 1 77 ? 3.273 2.783 -11.883 1 96.25 77 HIS A CA 1
ATOM 618 C C . HIS A 1 77 ? 4.484 2.176 -11.18 1 96.25 77 HIS A C 1
ATOM 620 O O . HIS A 1 77 ? 4.492 2.045 -9.953 1 96.25 77 HIS A O 1
ATOM 626 N N . PRO A 1 78 ? 5.523 1.808 -11.922 1 98.19 78 PRO A N 1
ATOM 627 C CA . PRO A 1 78 ? 6.629 1.062 -11.32 1 98.19 78 PRO A CA 1
ATOM 628 C C . PRO A 1 78 ? 7.367 1.867 -10.25 1 98.19 78 PRO A C 1
ATOM 630 O O . PRO A 1 78 ? 7.891 1.294 -9.289 1 98.19 78 PRO A O 1
ATOM 633 N N . VAL A 1 79 ? 7.391 3.184 -10.328 1 98.38 79 VAL A N 1
ATOM 634 C CA . VAL A 1 79 ? 8.211 3.988 -9.422 1 98.38 79 VAL A CA 1
ATOM 635 C C . VAL A 1 79 ? 7.609 3.963 -8.016 1 98.38 79 VAL A C 1
ATOM 637 O O . VAL A 1 79 ? 8.25 3.514 -7.07 1 98.38 79 VAL A O 1
ATOM 640 N N . PRO A 1 80 ? 6.34 4.418 -7.859 1 98.12 80 PRO A N 1
ATOM 641 C CA . PRO A 1 80 ? 5.797 4.293 -6.504 1 98.12 80 PRO A CA 1
ATOM 642 C C . PRO A 1 80 ? 5.684 2.84 -6.047 1 98.12 80 PRO A C 1
ATOM 644 O O . PRO A 1 80 ? 5.82 2.549 -4.859 1 98.12 80 PRO A O 1
ATOM 647 N N . PHE A 1 81 ? 5.488 1.933 -6.992 1 98.69 81 PHE A N 1
ATOM 648 C CA . PHE A 1 81 ? 5.371 0.525 -6.633 1 98.69 81 PHE A CA 1
ATOM 649 C C . PHE A 1 81 ? 6.695 -0.009 -6.094 1 98.69 81 PHE A C 1
ATOM 651 O O . PHE A 1 81 ? 6.715 -0.77 -5.125 1 98.69 81 PHE A O 1
ATOM 658 N N . ALA A 1 82 ? 7.777 0.384 -6.648 1 98.75 82 ALA A N 1
ATOM 659 C CA . ALA A 1 82 ? 9.094 -0.029 -6.168 1 98.75 82 ALA A CA 1
ATOM 660 C C . ALA A 1 82 ? 9.305 0.393 -4.715 1 98.75 82 ALA A C 1
ATOM 662 O O . ALA A 1 82 ? 9.883 -0.355 -3.924 1 98.75 82 ALA A O 1
ATOM 663 N N . ARG A 1 83 ? 8.773 1.542 -4.324 1 98.31 83 ARG A N 1
ATOM 664 C CA . ARG A 1 83 ? 8.883 1.994 -2.941 1 98.31 83 ARG A CA 1
ATOM 665 C C . ARG A 1 83 ? 8.078 1.098 -2.01 1 98.31 83 ARG A C 1
ATOM 667 O O . ARG A 1 83 ? 8.531 0.757 -0.917 1 98.31 83 ARG A O 1
ATOM 674 N N . GLU A 1 84 ? 6.922 0.74 -2.457 1 98.56 84 GLU A N 1
ATOM 675 C CA . GLU A 1 84 ? 6.105 -0.179 -1.668 1 98.56 84 GLU A CA 1
ATOM 676 C C . GLU A 1 84 ? 6.805 -1.525 -1.495 1 98.56 84 GLU A C 1
ATOM 678 O O . GLU A 1 84 ? 6.801 -2.096 -0.402 1 98.56 84 GLU A O 1
ATOM 683 N N . LEU A 1 85 ? 7.391 -1.949 -2.59 1 98.88 85 LEU A N 1
ATOM 684 C CA . LEU A 1 85 ? 8.055 -3.248 -2.588 1 98.88 85 LEU A CA 1
ATOM 685 C C . LEU A 1 85 ? 9.25 -3.244 -1.641 1 98.88 85 LEU A C 1
ATOM 687 O O . LEU A 1 85 ? 9.414 -4.168 -0.843 1 98.88 85 LEU A O 1
ATOM 691 N N . ILE A 1 86 ? 10.031 -2.199 -1.698 1 98.88 86 ILE A N 1
ATOM 692 C CA . ILE A 1 86 ? 11.188 -2.076 -0.818 1 98.88 86 ILE A CA 1
ATOM 693 C C . ILE A 1 86 ? 10.734 -2.053 0.638 1 98.88 86 ILE A C 1
ATOM 695 O O . ILE A 1 86 ? 11.328 -2.709 1.495 1 98.88 86 ILE A O 1
ATOM 699 N N . THR A 1 87 ? 9.664 -1.362 0.88 1 98.94 87 THR A N 1
ATOM 700 C CA . THR A 1 87 ? 9.148 -1.224 2.236 1 98.94 87 THR A CA 1
ATOM 701 C C . THR A 1 87 ? 8.648 -2.564 2.762 1 98.94 87 THR A C 1
ATOM 703 O O . THR A 1 87 ? 8.977 -2.961 3.883 1 98.94 87 THR A O 1
ATOM 706 N N . LEU A 1 88 ? 7.871 -3.277 1.96 1 98.94 88 LEU A N 1
ATOM 707 C CA . LEU A 1 88 ? 7.332 -4.559 2.398 1 98.94 88 LEU A CA 1
ATOM 708 C C . LEU A 1 88 ? 8.445 -5.598 2.531 1 98.94 88 LEU A C 1
ATOM 710 O O . LEU A 1 88 ? 8.406 -6.449 3.422 1 98.94 88 LEU A O 1
ATOM 714 N N . ASP A 1 89 ? 9.461 -5.559 1.641 1 98.94 89 ASP A N 1
ATOM 715 C CA . ASP A 1 89 ? 10.641 -6.402 1.779 1 98.94 89 ASP A CA 1
ATOM 716 C C . ASP A 1 89 ? 11.32 -6.176 3.127 1 98.94 89 ASP A C 1
ATOM 718 O O . ASP A 1 89 ? 11.766 -7.125 3.773 1 98.94 89 ASP A O 1
ATOM 722 N N . ASP A 1 90 ? 11.336 -4.969 3.557 1 98.94 90 ASP A N 1
ATOM 723 C CA . ASP A 1 90 ? 11.961 -4.598 4.824 1 98.94 90 ASP A CA 1
ATOM 724 C C . ASP A 1 90 ? 11.117 -5.059 6.008 1 98.94 90 ASP A C 1
ATOM 726 O O . ASP A 1 90 ? 11.617 -5.734 6.91 1 98.94 90 ASP A O 1
ATOM 730 N N . ILE A 1 91 ? 9.812 -4.754 5.949 1 98.94 91 ILE A N 1
ATOM 731 C CA . ILE A 1 91 ? 8.914 -5.074 7.051 1 98.94 91 ILE A CA 1
ATOM 732 C C . ILE A 1 91 ? 8.844 -6.586 7.234 1 98.94 91 ILE A C 1
ATOM 734 O O . ILE A 1 91 ? 8.758 -7.078 8.367 1 98.94 91 ILE A O 1
ATOM 738 N N . SER A 1 92 ? 8.953 -7.336 6.148 1 98.88 92 SER A N 1
ATOM 739 C CA . SER A 1 92 ? 8.883 -8.797 6.211 1 98.88 92 SER A CA 1
ATOM 740 C C . SER A 1 92 ? 10.25 -9.398 6.504 1 98.88 92 SER A C 1
ATOM 742 O O . SER A 1 92 ? 10.375 -10.617 6.645 1 98.88 92 SER A O 1
ATOM 744 N N . ASP A 1 93 ? 11.258 -8.555 6.578 1 98.38 93 ASP A N 1
ATOM 745 C CA . ASP A 1 93 ? 12.633 -8.984 6.832 1 98.38 93 ASP A CA 1
ATOM 746 C C . ASP A 1 93 ? 13.109 -9.953 5.762 1 98.38 93 ASP A C 1
ATOM 748 O O . ASP A 1 93 ? 13.625 -11.031 6.078 1 98.38 93 ASP A O 1
ATOM 752 N N . GLY A 1 94 ? 12.805 -9.617 4.531 1 98.75 94 GLY A N 1
ATOM 753 C CA . GLY A 1 94 ? 13.344 -10.344 3.395 1 98.75 94 GLY A CA 1
ATOM 754 C C . GLY A 1 94 ? 12.539 -11.586 3.047 1 98.75 94 GLY A C 1
ATOM 755 O O . GLY A 1 94 ? 13.094 -12.562 2.543 1 98.75 94 GLY A O 1
ATOM 756 N N . ARG A 1 95 ? 11.281 -11.609 3.281 1 98.88 95 ARG A N 1
ATOM 757 C CA . ARG A 1 95 ? 10.469 -12.797 3.021 1 98.88 95 ARG A CA 1
ATOM 758 C C . ARG A 1 95 ? 9.523 -12.57 1.847 1 98.88 95 ARG A C 1
ATOM 760 O O . ARG A 1 95 ? 8.82 -13.492 1.424 1 98.88 95 ARG A O 1
ATOM 767 N N . PHE A 1 96 ? 9.492 -11.398 1.286 1 98.94 96 PHE A N 1
ATOM 768 C CA . PHE A 1 96 ? 8.492 -11.047 0.281 1 98.94 96 PHE A CA 1
ATOM 769 C C . PHE A 1 96 ? 8.914 -11.547 -1.096 1 98.94 96 PHE A C 1
ATOM 771 O O . PHE A 1 96 ? 10.086 -11.445 -1.471 1 98.94 96 PHE A O 1
ATOM 778 N N . ILE A 1 97 ? 7.973 -12.102 -1.887 1 98.94 97 ILE A N 1
ATOM 779 C CA . ILE A 1 97 ? 8.109 -12.492 -3.285 1 98.94 97 ILE A CA 1
ATOM 780 C C . ILE A 1 97 ? 7.117 -11.711 -4.141 1 98.94 97 ILE A C 1
ATOM 782 O O . ILE A 1 97 ? 5.918 -11.703 -3.861 1 98.94 97 ILE A O 1
ATOM 786 N N . LEU A 1 98 ? 7.621 -11.086 -5.141 1 98.94 98 LEU A N 1
ATOM 787 C CA . LEU A 1 98 ? 6.715 -10.391 -6.047 1 98.94 98 LEU A CA 1
ATOM 788 C C . LEU A 1 98 ? 6.242 -11.32 -7.164 1 98.94 98 LEU A C 1
ATOM 790 O O . LEU A 1 98 ? 6.965 -11.547 -8.133 1 98.94 98 LEU A O 1
ATOM 794 N N . GLY A 1 99 ? 5.055 -11.898 -6.992 1 98.94 99 GLY A N 1
ATOM 795 C CA . GLY A 1 99 ? 4.395 -12.43 -8.172 1 98.94 99 GLY A CA 1
ATOM 796 C C . GLY A 1 99 ? 3.859 -11.352 -9.094 1 98.94 99 GLY A C 1
ATOM 797 O O . GLY A 1 99 ? 3.133 -10.453 -8.656 1 98.94 99 GLY A O 1
ATOM 798 N N . VAL A 1 100 ? 4.191 -11.445 -10.336 1 98.88 100 VAL A N 1
ATOM 799 C CA . VAL A 1 100 ? 3.846 -10.391 -11.281 1 98.88 100 VAL A CA 1
ATOM 800 C C . VAL A 1 100 ? 3.363 -11.008 -12.594 1 98.88 100 VAL A C 1
ATOM 802 O O . VAL A 1 100 ? 3.871 -12.047 -13.016 1 98.88 100 VAL A O 1
ATOM 805 N N . GLY A 1 101 ? 2.41 -10.414 -13.211 1 98.44 101 GLY A N 1
ATOM 806 C CA . GLY A 1 101 ? 1.847 -10.859 -14.477 1 98.44 101 GLY A CA 1
ATOM 807 C C . GLY A 1 101 ? 1.306 -9.727 -15.32 1 98.44 101 GLY A C 1
ATOM 808 O O . GLY A 1 101 ? 1.34 -8.562 -14.898 1 98.44 101 GLY A O 1
ATOM 809 N N . ALA A 1 102 ? 0.775 -10.008 -16.453 1 96.81 102 ALA A N 1
ATOM 810 C CA . ALA A 1 102 ? 0.417 -9.016 -17.469 1 96.81 102 ALA A CA 1
ATOM 811 C C . ALA A 1 102 ? -0.9 -8.328 -17.125 1 96.81 102 ALA A C 1
ATOM 813 O O . ALA A 1 102 ? -1.214 -7.266 -17.656 1 96.81 102 ALA A O 1
ATOM 814 N N . GLY A 1 103 ? -1.633 -8.922 -16.25 1 94 103 GLY A N 1
ATOM 815 C CA . GLY A 1 103 ? -2.941 -8.367 -15.938 1 94 103 GLY A CA 1
ATOM 816 C C . GLY A 1 103 ? -4.043 -8.906 -16.828 1 94 103 GLY A C 1
ATOM 817 O O . GLY A 1 103 ? -3.957 -10.039 -17.312 1 94 103 GLY A O 1
ATOM 818 N N . VAL A 1 104 ? -5.133 -8.25 -16.906 1 92.81 104 VAL A N 1
ATOM 819 C CA . VAL A 1 104 ? -6.34 -8.75 -17.547 1 92.81 104 VAL A CA 1
ATOM 820 C C . VAL A 1 104 ? -6.719 -7.84 -18.719 1 92.81 104 VAL A C 1
ATOM 822 O O . VAL A 1 104 ? -6.301 -6.676 -18.766 1 92.81 104 VAL A O 1
ATOM 825 N N . PRO A 1 105 ? -7.492 -8.391 -19.641 1 92.69 105 PRO A N 1
ATOM 826 C CA . PRO A 1 105 ? -8.008 -7.527 -20.703 1 92.69 105 PRO A CA 1
ATOM 827 C C . PRO A 1 105 ? -9.055 -6.543 -20.219 1 92.69 105 PRO A C 1
ATOM 829 O O . PRO A 1 105 ? -9.5 -6.633 -19.062 1 92.69 105 PRO A O 1
ATOM 832 N N . HIS A 1 106 ? -9.438 -5.637 -21.078 1 92.69 106 HIS A N 1
ATOM 833 C CA . HIS A 1 106 ? -10.328 -4.539 -20.734 1 92.69 106 HIS A CA 1
ATOM 834 C C . HIS A 1 106 ? -11.734 -5.043 -20.422 1 92.69 106 HIS A C 1
ATOM 836 O O . HIS A 1 106 ? -12.547 -4.312 -19.844 1 92.69 106 HIS A O 1
ATOM 842 N N . THR A 1 107 ? -12.016 -6.281 -20.719 1 93.12 107 THR A N 1
ATOM 843 C CA . THR A 1 107 ? -13.336 -6.855 -20.469 1 93.12 107 THR A CA 1
ATOM 844 C C . THR A 1 107 ? -13.438 -7.316 -19.016 1 93.12 107 THR A C 1
ATOM 846 O O . THR A 1 107 ? -14.539 -7.609 -18.531 1 93.12 107 THR A O 1
ATOM 849 N N . HIS A 1 108 ? -12.336 -7.355 -18.328 1 95.06 108 HIS A N 1
ATOM 850 C CA . HIS A 1 108 ? -12.336 -7.785 -16.938 1 95.06 108 HIS A CA 1
ATOM 851 C C . HIS A 1 108 ? -12.289 -6.586 -15.992 1 95.06 108 HIS A C 1
ATOM 853 O O . HIS A 1 108 ? -11.82 -5.512 -16.375 1 95.06 108 HIS A O 1
ATOM 859 N N . TYR A 1 109 ? -12.656 -6.758 -14.852 1 96.94 109 TYR A N 1
ATOM 860 C CA . TYR A 1 109 ? -13.016 -5.707 -13.906 1 96.94 109 TYR A CA 1
ATOM 861 C C . TYR A 1 109 ? -11.852 -4.754 -13.672 1 96.94 109 TYR A C 1
ATOM 863 O O . TYR A 1 109 ? -12.016 -3.535 -13.742 1 96.94 109 TYR A O 1
ATOM 871 N N . ASP A 1 110 ? -10.68 -5.281 -13.438 1 96.38 110 ASP A N 1
ATOM 872 C CA . ASP A 1 110 ? -9.539 -4.445 -13.078 1 96.38 110 ASP A CA 1
ATOM 873 C C . ASP A 1 110 ? -9.297 -3.371 -14.133 1 96.38 110 ASP A C 1
ATOM 875 O O . ASP A 1 110 ? -9 -2.223 -13.797 1 96.38 110 ASP A O 1
ATOM 879 N N . ALA A 1 111 ? -9.406 -3.805 -15.367 1 95.69 111 ALA A N 1
ATOM 880 C CA . ALA A 1 111 ? -9.164 -2.869 -16.453 1 95.69 111 ALA A CA 1
ATOM 881 C C . ALA A 1 111 ? -10.414 -2.033 -16.75 1 95.69 111 ALA A C 1
ATOM 883 O O . ALA A 1 111 ? -10.312 -0.823 -16.969 1 95.69 111 ALA A O 1
ATOM 884 N N . ALA A 1 112 ? -11.57 -2.635 -16.703 1 96.25 112 ALA A N 1
ATOM 885 C CA . ALA A 1 112 ? -12.828 -1.973 -17.047 1 96.25 112 ALA A CA 1
ATOM 886 C C . ALA A 1 112 ? -13.133 -0.836 -16.078 1 96.25 112 ALA A C 1
ATOM 888 O O . ALA A 1 112 ? -13.578 0.236 -16.484 1 96.25 112 ALA A O 1
ATOM 889 N N . VAL A 1 113 ? -12.844 -1.055 -14.82 1 97.75 113 VAL A N 1
ATOM 890 C CA . VAL A 1 113 ? -13.227 -0.111 -13.773 1 97.75 113 VAL A CA 1
ATOM 891 C C . VAL A 1 113 ? -12.414 1.176 -13.922 1 97.75 113 VAL A C 1
ATOM 893 O O . VAL A 1 113 ? -12.891 2.258 -13.57 1 97.75 113 VAL A O 1
ATOM 896 N N . LEU A 1 114 ? -11.227 1.05 -14.43 1 95.5 114 LEU A N 1
ATOM 897 C CA . LEU A 1 114 ? -10.336 2.199 -14.586 1 95.5 114 LEU A CA 1
ATOM 898 C C . LEU A 1 114 ? -10.648 2.959 -15.867 1 95.5 114 LEU A C 1
ATOM 900 O O . LEU A 1 114 ? -10.211 4.102 -16.047 1 95.5 114 LEU A O 1
ATOM 904 N N . ASP A 1 115 ? -11.359 2.314 -16.766 1 91.31 115 ASP A N 1
ATOM 905 C CA . ASP A 1 115 ? -11.852 2.895 -18.016 1 91.31 115 ASP A CA 1
ATOM 906 C C . ASP A 1 115 ? -10.703 3.506 -18.812 1 91.31 115 ASP A C 1
ATOM 908 O O . ASP A 1 115 ? -10.82 4.625 -19.312 1 91.31 115 ASP A O 1
ATOM 912 N N . GLY A 1 116 ? -9.555 2.85 -18.719 1 83.19 116 GLY A N 1
ATOM 913 C CA . GLY A 1 116 ? -8.438 3.281 -19.547 1 83.19 116 GLY A CA 1
ATOM 914 C C . GLY A 1 116 ? -8.5 2.771 -20.969 1 83.19 116 GLY A C 1
ATOM 915 O O . GLY A 1 116 ? -9.5 2.172 -21.375 1 83.19 116 GLY A O 1
ATOM 916 N N . PRO A 1 117 ? -7.473 3.1 -21.688 1 87.38 117 PRO A N 1
ATOM 917 C CA . PRO A 1 117 ? -7.449 2.643 -23.078 1 87.38 117 PRO A CA 1
ATOM 918 C C . PRO A 1 117 ? -7.438 1.121 -23.203 1 87.38 117 PRO A C 1
ATOM 920 O O . PRO A 1 117 ? -6.809 0.438 -22.391 1 87.38 117 PRO A O 1
ATOM 923 N N . GLU A 1 118 ? -8.102 0.71 -24.172 1 92.75 118 GLU A N 1
ATOM 924 C CA . GLU A 1 118 ? -8.078 -0.722 -24.453 1 92.75 118 GLU A CA 1
ATOM 925 C C . GLU A 1 118 ? -6.766 -1.133 -25.125 1 92.75 118 GLU A C 1
ATOM 927 O O . GLU A 1 118 ? -6.344 -0.521 -26.109 1 92.75 118 GLU A O 1
ATOM 932 N N . LEU A 1 119 ? -6.164 -2.1 -24.562 1 94.88 119 LEU A N 1
ATOM 933 C CA . LEU A 1 119 ? -4.91 -2.613 -25.109 1 94.88 119 LEU A CA 1
ATOM 934 C C . LEU A 1 119 ? -5.113 -3.984 -25.734 1 94.88 119 LEU A C 1
ATOM 936 O O . LEU A 1 119 ? -5.848 -4.82 -25.203 1 94.88 119 LEU A O 1
ATOM 940 N N . SER A 1 120 ? -4.473 -4.141 -26.875 1 95.75 120 SER A N 1
ATOM 941 C CA . SER A 1 120 ? -4.418 -5.477 -27.469 1 95.75 120 SER A CA 1
ATOM 942 C C . SER A 1 120 ? -3.578 -6.422 -26.625 1 95.75 120 SER A C 1
ATOM 944 O O . SER A 1 120 ? -2.881 -5.984 -25.703 1 95.75 120 SER A O 1
ATOM 946 N N . ALA A 1 121 ? -3.67 -7.68 -26.938 1 94.88 121 ALA A N 1
ATOM 947 C CA . ALA A 1 121 ? -2.854 -8.672 -26.234 1 94.88 121 ALA A CA 1
ATOM 948 C C . ALA A 1 121 ? -1.368 -8.344 -26.375 1 94.88 121 ALA A C 1
ATOM 950 O O . ALA A 1 121 ? -0.614 -8.461 -25.406 1 94.88 121 ALA A O 1
ATOM 951 N N . LYS A 1 122 ? -1.021 -7.93 -27.531 1 96.62 122 LYS A N 1
ATOM 952 C CA . LYS A 1 122 ? 0.369 -7.566 -27.781 1 96.62 122 LYS A CA 1
ATOM 953 C C . LYS A 1 122 ? 0.78 -6.355 -26.938 1 96.62 122 LYS A C 1
ATOM 955 O O . LYS A 1 122 ? 1.855 -6.352 -26.344 1 96.62 122 LYS A O 1
ATOM 960 N N . GLU A 1 123 ? -0.078 -5.348 -26.891 1 97.12 123 GLU A N 1
ATOM 961 C CA . GLU A 1 123 ? 0.214 -4.133 -26.141 1 97.12 123 GLU A CA 1
ATOM 962 C C . GLU A 1 123 ? 0.278 -4.418 -24.641 1 97.12 123 GLU A C 1
ATOM 964 O O . GLU A 1 123 ? 1.098 -3.838 -23.922 1 97.12 123 GLU A O 1
ATOM 969 N N . ARG A 1 124 ? -0.573 -5.281 -24.203 1 96.94 124 ARG A N 1
ATOM 970 C CA . ARG A 1 124 ? -0.542 -5.672 -22.797 1 96.94 124 ARG A CA 1
ATOM 971 C C . ARG A 1 124 ? 0.77 -6.367 -22.438 1 96.94 124 ARG A C 1
ATOM 973 O O . ARG A 1 124 ? 1.347 -6.121 -21.391 1 96.94 124 ARG A O 1
ATOM 980 N N . THR A 1 125 ? 1.217 -7.227 -23.344 1 97.81 125 THR A N 1
ATOM 981 C CA . THR A 1 125 ? 2.488 -7.91 -23.141 1 97.81 125 THR A CA 1
ATOM 982 C C . THR A 1 125 ? 3.648 -6.918 -23.172 1 97.81 125 THR A C 1
ATOM 984 O O . THR A 1 125 ? 4.586 -7.02 -22.375 1 97.81 125 THR A O 1
ATOM 987 N N . ASP A 1 126 ? 3.551 -5.902 -24.109 1 98.25 126 ASP A N 1
ATOM 988 C CA . ASP A 1 126 ? 4.57 -4.859 -24.172 1 98.25 126 ASP A CA 1
ATOM 989 C C . ASP A 1 126 ? 4.637 -4.066 -22.875 1 98.25 126 ASP A C 1
ATOM 991 O O . ASP A 1 126 ? 5.723 -3.818 -22.344 1 98.25 126 ASP A O 1
ATOM 995 N N . ARG A 1 127 ? 3.525 -3.709 -22.422 1 98 127 ARG A N 1
ATOM 996 C CA . ARG A 1 127 ? 3.457 -2.947 -21.172 1 98 127 ARG A CA 1
ATOM 997 C C . ARG A 1 127 ? 3.994 -3.762 -20 1 98 127 ARG A C 1
ATOM 999 O O . ARG A 1 127 ? 4.715 -3.236 -19.156 1 98 127 ARG A O 1
ATOM 1006 N N . PHE A 1 128 ? 3.641 -5.047 -20.031 1 98.62 128 PHE A N 1
ATOM 1007 C CA . PHE A 1 128 ? 4.105 -5.945 -18.984 1 98.62 128 PHE A CA 1
ATOM 1008 C C . PHE A 1 128 ? 5.625 -6.078 -19.016 1 98.62 128 PHE A C 1
ATOM 1010 O O . PHE A 1 128 ? 6.281 -6.012 -17.969 1 98.62 128 PHE A O 1
ATOM 1017 N N . THR A 1 129 ? 6.172 -6.23 -20.109 1 98.5 129 THR A N 1
ATOM 1018 C CA . THR A 1 129 ? 7.617 -6.34 -20.297 1 98.5 129 THR A CA 1
ATOM 1019 C C . THR A 1 129 ? 8.32 -5.09 -19.766 1 98.5 129 THR A C 1
ATOM 1021 O O . THR A 1 129 ? 9.258 -5.184 -18.984 1 98.5 129 THR A O 1
ATOM 1024 N N . GLU A 1 130 ? 7.805 -3.941 -20.188 1 98.38 130 GLU A N 1
ATOM 1025 C CA . GLU A 1 130 ? 8.359 -2.676 -19.703 1 98.38 130 GLU A CA 1
ATOM 1026 C C . GLU A 1 130 ? 8.273 -2.566 -18.188 1 98.38 130 GLU A C 1
ATOM 1028 O O . GLU A 1 130 ? 9.203 -2.074 -17.547 1 98.38 130 GLU A O 1
ATOM 1033 N N . PHE A 1 131 ? 7.152 -2.979 -17.688 1 98.75 131 PHE A N 1
ATOM 1034 C CA . PHE A 1 131 ? 6.895 -2.91 -16.25 1 98.75 131 PHE A CA 1
ATOM 1035 C C . PHE A 1 131 ? 7.93 -3.723 -15.477 1 98.75 131 PHE A C 1
ATOM 1037 O O . PHE A 1 131 ? 8.523 -3.23 -14.516 1 98.75 131 PHE A O 1
ATOM 1044 N N . VAL A 1 132 ? 8.242 -4.938 -15.875 1 98.81 132 VAL A N 1
ATOM 1045 C CA . VAL A 1 132 ? 9.18 -5.832 -15.211 1 98.81 132 VAL A CA 1
ATOM 1046 C C . VAL A 1 132 ? 10.602 -5.285 -15.344 1 98.81 132 VAL A C 1
ATOM 1048 O O . VAL A 1 132 ? 11.359 -5.25 -14.375 1 98.81 132 VAL A O 1
ATOM 1051 N N . GLU A 1 133 ? 10.914 -4.793 -16.516 1 98.69 133 GLU A N 1
ATOM 1052 C CA . GLU A 1 133 ? 12.234 -4.223 -16.75 1 98.69 133 GLU A CA 1
ATOM 1053 C C . GLU A 1 133 ? 12.461 -2.979 -15.891 1 98.69 133 GLU A C 1
ATOM 1055 O O . GLU A 1 133 ? 13.523 -2.812 -15.289 1 98.69 133 GLU A O 1
ATOM 1060 N N . ALA A 1 134 ? 11.445 -2.166 -15.875 1 98.81 134 ALA A N 1
ATOM 1061 C CA . ALA A 1 134 ? 11.547 -0.957 -15.062 1 98.81 134 ALA A CA 1
ATOM 1062 C C . ALA A 1 134 ? 11.703 -1.3 -13.586 1 98.81 134 ALA A C 1
ATOM 1064 O O . ALA A 1 134 ? 12.555 -0.727 -12.898 1 98.81 134 ALA A O 1
ATOM 1065 N N . LEU A 1 135 ? 10.914 -2.246 -13.086 1 98.88 135 LEU A N 1
ATOM 1066 C CA . LEU A 1 135 ? 11 -2.637 -11.688 1 98.88 135 LEU A CA 1
ATOM 1067 C C . LEU A 1 135 ? 12.375 -3.203 -11.359 1 98.88 135 LEU A C 1
ATOM 1069 O O . LEU A 1 135 ? 12.945 -2.898 -10.312 1 98.88 135 LEU A O 1
ATOM 1073 N N . ASP A 1 136 ? 12.844 -4.027 -12.258 1 98.81 136 ASP A N 1
ATOM 1074 C CA . ASP A 1 136 ? 14.18 -4.586 -12.07 1 98.81 136 ASP A CA 1
ATOM 1075 C C . ASP A 1 136 ? 15.219 -3.482 -11.922 1 98.81 136 ASP A C 1
ATOM 1077 O O . ASP A 1 136 ? 15.984 -3.473 -10.953 1 98.81 136 ASP A O 1
ATOM 1081 N N . GLY A 1 137 ? 15.203 -2.516 -12.828 1 98.81 137 GLY A N 1
ATOM 1082 C CA . GLY A 1 137 ? 16.141 -1.399 -12.766 1 98.81 137 GLY A CA 1
ATOM 1083 C C . GLY A 1 137 ? 15.961 -0.542 -11.523 1 98.81 137 GLY A C 1
ATOM 1084 O O . GLY A 1 137 ? 16.938 -0.17 -10.875 1 98.81 137 GLY A O 1
ATOM 1085 N N . LEU A 1 138 ? 14.727 -0.248 -11.195 1 98.88 138 LEU A N 1
ATOM 1086 C CA . LEU A 1 138 ? 14.406 0.604 -10.055 1 98.88 138 LEU A CA 1
ATOM 1087 C C . LEU A 1 138 ? 14.898 -0.02 -8.75 1 98.88 138 LEU A C 1
ATOM 1089 O O . LEU A 1 138 ? 15.328 0.692 -7.844 1 98.88 138 LEU A O 1
ATOM 1093 N N . LEU A 1 139 ? 14.867 -1.342 -8.648 1 98.88 139 LEU A N 1
ATOM 1094 C CA . LEU A 1 139 ? 15.219 -2.031 -7.41 1 98.88 139 LEU A CA 1
ATOM 1095 C C . LEU A 1 139 ? 16.719 -2.293 -7.336 1 98.88 139 LEU A C 1
ATOM 1097 O O . LEU A 1 139 ? 17.266 -2.473 -6.25 1 98.88 139 LEU A O 1
ATOM 1101 N N . MET A 1 140 ? 17.422 -2.266 -8.453 1 98.44 140 MET A N 1
ATOM 1102 C CA . MET A 1 140 ? 18.828 -2.68 -8.484 1 98.44 140 MET A CA 1
ATOM 1103 C C . MET A 1 140 ? 19.75 -1.47 -8.57 1 98.44 140 MET A C 1
ATOM 1105 O O . MET A 1 140 ? 20.938 -1.561 -8.227 1 98.44 140 MET A O 1
ATOM 1109 N N . THR A 1 141 ? 19.188 -0.326 -9.039 1 98.38 141 THR A N 1
ATOM 1110 C CA . THR A 1 141 ? 20.047 0.814 -9.336 1 98.38 141 THR A CA 1
ATOM 1111 C C . THR A 1 141 ? 19.5 2.084 -8.695 1 98.38 141 THR A C 1
ATOM 1113 O O . THR A 1 141 ? 18.375 2.488 -8.961 1 98.38 141 THR A O 1
ATOM 1116 N N . ASP A 1 142 ? 20.281 2.719 -7.836 1 98.5 142 ASP A N 1
ATOM 1117 C CA . ASP A 1 142 ? 19.938 4.027 -7.289 1 98.5 142 ASP A CA 1
ATOM 1118 C C . ASP A 1 142 ? 20.156 5.129 -8.328 1 98.5 142 ASP A C 1
ATOM 1120 O O . ASP A 1 142 ? 21.188 5.168 -8.992 1 98.5 142 ASP A O 1
ATOM 1124 N N . GLY A 1 143 ? 19.172 6.062 -8.406 1 98.44 143 GLY A N 1
ATOM 1125 C CA . GLY A 1 143 ? 19.25 7.094 -9.43 1 98.44 143 GLY A CA 1
ATOM 1126 C C . GLY A 1 143 ? 18.906 6.586 -10.82 1 98.44 143 GLY A C 1
ATOM 1127 O O . GLY A 1 143 ? 19.516 7.008 -11.805 1 98.44 143 GLY A O 1
ATOM 1128 N N . PHE A 1 144 ? 18.031 5.621 -10.922 1 98.56 144 PHE A N 1
ATOM 1129 C CA . PHE A 1 144 ? 17.734 4.875 -12.133 1 98.56 144 PHE A CA 1
ATOM 1130 C C . PHE A 1 144 ? 16.906 5.719 -13.094 1 98.56 144 PHE A C 1
ATOM 1132 O O . PHE A 1 144 ? 15.953 6.387 -12.672 1 98.56 144 PHE A O 1
ATOM 1139 N N . ASP A 1 145 ? 17.203 5.707 -14.367 1 98.62 145 ASP A N 1
ATOM 1140 C CA . ASP A 1 145 ? 16.438 6.293 -15.461 1 98.62 145 ASP A CA 1
ATOM 1141 C C . ASP A 1 145 ? 15.797 5.211 -16.328 1 98.62 145 ASP A C 1
ATOM 1143 O O . ASP A 1 145 ? 16.406 4.164 -16.562 1 98.62 145 ASP A O 1
ATOM 1147 N N . PHE A 1 146 ? 14.641 5.449 -16.734 1 98.56 146 PHE A N 1
ATOM 1148 C CA . PHE A 1 146 ? 13.93 4.551 -17.641 1 98.56 146 PHE A CA 1
ATOM 1149 C C . PHE A 1 146 ? 13.047 5.332 -18.609 1 98.56 146 PHE A C 1
ATOM 1151 O O . PHE A 1 146 ? 12.328 6.246 -18.203 1 98.56 146 PHE A O 1
ATOM 1158 N N . GLU A 1 147 ? 13.125 5.027 -19.828 1 97.88 147 GLU A N 1
ATOM 1159 C CA . GLU A 1 147 ? 12.312 5.656 -20.859 1 97.88 147 GLU A CA 1
ATOM 1160 C C . GLU A 1 147 ? 11.688 4.613 -21.781 1 97.88 147 GLU A C 1
ATOM 1162 O O . GLU A 1 147 ? 12.32 4.164 -22.734 1 97.88 147 GLU A O 1
ATOM 1167 N N . GLY A 1 148 ? 10.477 4.25 -21.438 1 97.69 148 GLY A N 1
ATOM 1168 C CA . GLY A 1 148 ? 9.734 3.328 -22.281 1 97.69 148 GLY A CA 1
ATOM 1169 C C . GLY A 1 148 ? 8.508 3.957 -22.922 1 97.69 148 GLY A C 1
ATOM 1170 O O . GLY A 1 148 ? 8.312 5.172 -22.844 1 97.69 148 GLY A O 1
ATOM 1171 N N . GLU A 1 149 ? 7.734 3.176 -23.594 1 97 149 GLU A N 1
ATOM 1172 C CA . GLU A 1 149 ? 6.477 3.611 -24.203 1 97 149 GLU A CA 1
ATOM 1173 C C . GLU A 1 149 ? 5.418 3.877 -23.125 1 97 149 GLU A C 1
ATOM 1175 O O . GLU A 1 149 ? 4.625 4.812 -23.25 1 97 149 GLU A O 1
ATOM 1180 N N . TYR A 1 150 ? 5.457 3.1 -22.062 1 96.44 150 TYR A N 1
ATOM 1181 C CA . TYR A 1 150 ? 4.379 3.146 -21.078 1 96.44 150 TYR A CA 1
ATOM 1182 C C . TYR A 1 150 ? 4.848 3.816 -19.781 1 96.44 150 TYR A C 1
ATOM 1184 O O . TYR A 1 150 ? 4.039 4.391 -19.047 1 96.44 150 TYR A O 1
ATOM 1192 N N . TYR A 1 151 ? 6.137 3.748 -19.531 1 97.06 151 TYR A N 1
ATOM 1193 C CA . TYR A 1 151 ? 6.629 4.242 -18.25 1 97.06 151 TYR A CA 1
ATOM 1194 C C . TYR A 1 151 ? 7.906 5.055 -18.422 1 97.06 151 TYR A C 1
ATOM 1196 O O . TYR A 1 151 ? 8.688 4.797 -19.344 1 97.06 151 TYR A O 1
ATOM 1204 N N . ARG A 1 152 ? 8.039 6.008 -17.5 1 96.81 152 ARG A N 1
ATOM 1205 C CA . ARG A 1 152 ? 9.258 6.797 -17.391 1 96.81 152 ARG A CA 1
ATOM 1206 C C . ARG A 1 152 ? 9.672 6.953 -15.93 1 96.81 152 ARG A C 1
ATOM 1208 O O . ARG A 1 152 ? 8.82 6.922 -15.031 1 96.81 152 ARG A O 1
ATOM 1215 N N . ALA A 1 153 ? 10.883 7.031 -15.695 1 98 153 ALA A N 1
ATOM 1216 C CA . ALA A 1 153 ? 11.508 7.336 -14.406 1 98 153 ALA A CA 1
ATOM 1217 C C . ALA A 1 153 ? 12.773 8.156 -14.602 1 98 153 ALA A C 1
ATOM 1219 O O . ALA A 1 153 ? 13.641 7.801 -15.406 1 98 153 ALA A O 1
ATOM 1220 N N . LYS A 1 154 ? 12.844 9.258 -13.875 1 98 154 LYS A N 1
ATOM 1221 C CA . LYS A 1 154 ? 14.016 10.125 -13.961 1 98 154 LYS A CA 1
ATOM 1222 C C . LYS A 1 154 ? 14.742 10.203 -12.617 1 98 154 LYS A C 1
ATOM 1224 O O . LYS A 1 154 ? 14.227 10.797 -11.672 1 98 154 LYS A O 1
ATOM 1229 N N . GLY A 1 155 ? 15.852 9.648 -12.586 1 98.12 155 GLY A N 1
ATOM 1230 C CA . GLY A 1 155 ? 16.656 9.727 -11.383 1 98.12 155 GLY A CA 1
ATOM 1231 C C . GLY A 1 155 ? 15.984 9.117 -10.164 1 98.12 155 GLY A C 1
ATOM 1232 O O . GLY A 1 155 ? 16.078 9.656 -9.062 1 98.12 155 GLY A O 1
ATOM 1233 N N . ALA A 1 156 ? 15.305 8.016 -10.367 1 98.56 156 ALA A N 1
ATOM 1234 C CA . ALA A 1 156 ? 14.539 7.406 -9.273 1 98.56 156 ALA A CA 1
ATOM 1235 C C . ALA A 1 156 ? 15.469 6.855 -8.203 1 98.56 156 ALA A C 1
ATOM 1237 O O . ALA A 1 156 ? 16.406 6.102 -8.5 1 98.56 156 ALA A O 1
ATOM 1238 N N . ARG A 1 157 ? 15.188 7.246 -6.988 1 98.5 157 ARG A N 1
ATOM 1239 C CA . ARG A 1 157 ? 15.984 6.793 -5.855 1 98.5 157 ARG A CA 1
ATOM 1240 C C . ARG A 1 157 ? 15.406 5.516 -5.254 1 98.5 157 ARG A C 1
ATOM 1242 O O . ARG A 1 157 ? 14.195 5.309 -5.27 1 98.5 157 ARG A O 1
ATOM 1249 N N . ASN A 1 158 ? 16.297 4.625 -4.672 1 98.06 158 ASN A N 1
ATOM 1250 C CA . ASN A 1 158 ? 15.758 3.393 -4.113 1 98.06 158 ASN A CA 1
ATOM 1251 C C . ASN A 1 158 ? 16.406 3.055 -2.773 1 98.06 158 ASN A C 1
ATOM 1253 O O . ASN A 1 158 ? 16.281 1.931 -2.283 1 98.06 158 ASN A O 1
ATOM 1257 N N . LEU A 1 159 ? 17.094 4.031 -2.184 1 98.06 159 LEU A N 1
ATOM 1258 C CA . LEU A 1 159 ? 17.672 3.801 -0.863 1 98.06 159 LEU A CA 1
ATOM 1259 C C . LEU A 1 159 ? 16.578 3.652 0.188 1 98.06 159 LEU A C 1
ATOM 1261 O O . LEU A 1 159 ? 15.586 4.387 0.166 1 98.06 159 LEU A O 1
ATOM 1265 N N . PRO A 1 160 ? 16.75 2.762 1.138 1 97.75 160 PRO A N 1
ATOM 1266 C CA . PRO A 1 160 ? 17.984 2.029 1.446 1 97.75 160 PRO A CA 1
ATOM 1267 C C . PRO A 1 160 ? 18.141 0.764 0.607 1 97.75 160 PRO A C 1
ATOM 1269 O O . PRO A 1 160 ? 19.109 0.012 0.794 1 97.75 160 PRO A O 1
ATOM 1272 N N . GLY A 1 161 ? 17.203 0.473 -0.279 1 97.94 161 GLY A N 1
ATOM 1273 C CA . GLY A 1 161 ? 17.219 -0.73 -1.096 1 97.94 161 GLY A CA 1
ATOM 1274 C C . GLY A 1 161 ? 16.578 -1.926 -0.417 1 97.94 161 GLY A C 1
ATOM 1275 O O . GLY A 1 161 ? 16.172 -1.842 0.744 1 97.94 161 GLY A O 1
ATOM 1276 N N . CYS A 1 162 ? 16.516 -3.008 -1.149 1 98.44 162 CYS A N 1
ATOM 1277 C CA . CYS A 1 162 ? 15.906 -4.234 -0.65 1 98.44 162 CYS A CA 1
ATOM 1278 C C . CYS A 1 162 ? 16.781 -4.891 0.408 1 98.44 162 CYS A C 1
ATOM 1280 O O . CYS A 1 162 ? 18.016 -4.781 0.356 1 98.44 162 CYS A O 1
ATOM 1282 N N . VAL A 1 163 ? 16.141 -5.578 1.35 1 98.38 163 VAL A N 1
ATOM 1283 C CA . VAL A 1 163 ? 16.828 -6.461 2.285 1 98.38 163 VAL A CA 1
ATOM 1284 C C . VAL A 1 163 ? 17.406 -7.66 1.536 1 98.38 163 VAL A C 1
ATOM 1286 O O . VAL A 1 163 ? 18.562 -8.039 1.762 1 98.38 163 VAL A O 1
ATOM 1289 N N . GLN A 1 164 ? 16.641 -8.164 0.664 1 98.56 164 GLN A N 1
ATOM 1290 C CA . GLN A 1 164 ? 17.078 -9.297 -0.151 1 98.56 164 GLN A CA 1
ATOM 1291 C C . GLN A 1 164 ? 18.047 -8.844 -1.241 1 98.56 164 GLN A C 1
ATOM 1293 O O . GLN A 1 164 ? 17.906 -7.754 -1.796 1 98.56 164 GLN A O 1
ATOM 1298 N N . ARG A 1 165 ? 18.953 -9.648 -1.512 1 97.25 165 ARG A N 1
ATOM 1299 C CA . ARG A 1 165 ? 19.953 -9.344 -2.531 1 97.25 165 ARG A CA 1
ATOM 1300 C C . ARG A 1 165 ? 19.859 -10.32 -3.701 1 97.25 165 ARG A C 1
ATOM 1302 O O . ARG A 1 165 ? 19.594 -11.508 -3.504 1 97.25 165 ARG A O 1
ATOM 1309 N N . PRO A 1 166 ? 20.156 -9.906 -4.871 1 96.69 166 PRO A N 1
ATOM 1310 C CA . PRO A 1 166 ? 20.406 -8.523 -5.285 1 96.69 166 PRO A CA 1
ATOM 1311 C C . PRO A 1 166 ? 19.141 -7.652 -5.223 1 96.69 166 PRO A C 1
ATOM 1313 O O . PRO A 1 166 ? 19.25 -6.422 -5.219 1 96.69 166 PRO A O 1
ATOM 1316 N N . ARG A 1 167 ? 17.984 -8.188 -5.258 1 98.12 167 ARG A N 1
ATOM 1317 C CA . ARG A 1 167 ? 16.672 -7.613 -5.008 1 98.12 167 ARG A CA 1
ATOM 1318 C C . ARG A 1 167 ? 15.672 -8.688 -4.574 1 98.12 167 ARG A C 1
ATOM 1320 O O . ARG A 1 167 ? 15.992 -9.875 -4.582 1 98.12 167 ARG A O 1
ATOM 1327 N N . LEU A 1 168 ? 14.453 -8.234 -4.164 1 98.81 168 LEU A N 1
ATOM 1328 C CA . LEU A 1 168 ? 13.422 -9.227 -3.887 1 98.81 168 LEU A CA 1
ATOM 1329 C C . LEU A 1 168 ? 13.117 -10.055 -5.129 1 98.81 168 LEU A C 1
ATOM 1331 O O . LEU A 1 168 ? 13.273 -9.578 -6.254 1 98.81 168 LEU A O 1
ATOM 1335 N N . PRO A 1 169 ? 12.805 -11.312 -4.969 1 98.81 169 PRO A N 1
ATOM 1336 C CA . PRO A 1 169 ? 12.609 -12.203 -6.117 1 98.81 169 PRO A CA 1
ATOM 1337 C C . PRO A 1 169 ? 11.312 -11.906 -6.871 1 98.81 169 PRO A C 1
ATOM 1339 O O . PRO A 1 169 ? 10.297 -11.586 -6.254 1 98.81 169 PRO A O 1
ATOM 1342 N N . PHE A 1 170 ? 11.406 -12.047 -8.188 1 98.88 170 PHE A N 1
ATOM 1343 C CA . PHE A 1 170 ? 10.234 -12 -9.047 1 98.88 170 PHE A CA 1
ATOM 1344 C C . PHE A 1 170 ? 9.742 -13.398 -9.383 1 98.88 170 PHE A C 1
ATOM 1346 O O . PHE A 1 170 ? 10.523 -14.258 -9.797 1 98.88 170 PHE A O 1
ATOM 1353 N N . LEU A 1 171 ? 8.562 -13.68 -9.109 1 98.94 171 LEU A N 1
ATOM 1354 C CA . LEU A 1 171 ? 7.828 -14.805 -9.68 1 98.94 171 LEU A CA 1
ATOM 1355 C C . LEU A 1 171 ? 6.977 -14.352 -10.859 1 98.94 171 LEU A C 1
ATOM 1357 O O . LEU A 1 171 ? 5.934 -13.711 -10.672 1 98.94 171 LEU A O 1
ATOM 1361 N N . VAL A 1 172 ? 7.387 -14.688 -12.07 1 98.94 172 VAL A N 1
ATOM 1362 C CA . VAL A 1 172 ? 6.762 -14.125 -13.258 1 98.94 172 VAL A CA 1
ATOM 1363 C C . VAL A 1 172 ? 5.723 -15.109 -13.805 1 98.94 172 VAL A C 1
ATOM 1365 O O . VAL A 1 172 ? 6.059 -16.234 -14.172 1 98.94 172 VAL A O 1
ATOM 1368 N N . ALA A 1 173 ? 4.512 -14.68 -13.836 1 98.81 173 ALA A N 1
ATOM 1369 C CA . ALA A 1 173 ? 3.445 -15.469 -14.445 1 98.81 173 ALA A CA 1
ATOM 1370 C C . ALA A 1 173 ? 3.527 -15.414 -15.969 1 98.81 173 ALA A C 1
ATOM 1372 O O . ALA A 1 173 ? 3.527 -14.336 -16.562 1 98.81 173 ALA A O 1
ATOM 1373 N N . ALA A 1 174 ? 3.551 -16.562 -16.578 1 98.56 174 ALA A N 1
ATOM 1374 C CA . ALA A 1 174 ? 3.74 -16.578 -18.031 1 98.56 174 ALA A CA 1
ATOM 1375 C C . ALA A 1 174 ? 3.197 -17.875 -18.641 1 98.56 174 ALA A C 1
ATOM 1377 O O . ALA A 1 174 ? 3.432 -18.969 -18.109 1 98.56 174 ALA A O 1
ATOM 1378 N N . ASN A 1 175 ? 2.51 -17.734 -19.734 1 97.5 175 ASN A N 1
ATOM 1379 C CA . ASN A 1 175 ? 2.066 -18.906 -20.5 1 97.5 175 ASN A CA 1
ATOM 1380 C C . ASN A 1 175 ? 2.418 -18.766 -21.984 1 97.5 175 ASN A C 1
ATOM 1382 O O . ASN A 1 175 ? 2.389 -19.75 -22.719 1 97.5 175 ASN A O 1
ATOM 1386 N N . GLY A 1 176 ? 2.705 -17.547 -22.422 1 96.06 176 GLY A N 1
ATOM 1387 C CA . GLY A 1 176 ? 3.115 -17.328 -23.797 1 96.06 176 GLY A CA 1
ATOM 1388 C C . GLY A 1 176 ? 4.621 -17.203 -23.953 1 96.06 176 GLY A C 1
ATOM 1389 O O . GLY A 1 176 ? 5.336 -16.953 -22.984 1 96.06 176 GLY A O 1
ATOM 1390 N N . PRO A 1 177 ? 5.078 -17.406 -25.156 1 94.94 177 PRO A N 1
ATOM 1391 C CA . PRO A 1 177 ? 6.527 -17.406 -25.375 1 94.94 177 PRO A CA 1
ATOM 1392 C C . PRO A 1 177 ? 7.195 -16.094 -24.969 1 94.94 177 PRO A C 1
ATOM 1394 O O . PRO A 1 177 ? 8.289 -16.109 -24.406 1 94.94 177 PRO A O 1
ATOM 1397 N N . ARG A 1 178 ? 6.566 -15.023 -25.234 1 96.5 178 ARG A N 1
ATOM 1398 C CA . ARG A 1 178 ? 7.176 -13.734 -24.906 1 96.5 178 ARG A CA 1
ATOM 1399 C C . ARG A 1 178 ? 7.289 -13.539 -23.406 1 96.5 178 ARG A C 1
ATOM 1401 O O . ARG A 1 178 ? 8.328 -13.094 -22.906 1 96.5 178 ARG A O 1
ATOM 1408 N N . THR A 1 179 ? 6.238 -13.844 -22.719 1 98.25 179 THR A N 1
ATOM 1409 C CA . THR A 1 179 ? 6.27 -13.664 -21.281 1 98.25 179 THR A CA 1
ATOM 1410 C C . THR A 1 179 ? 7.16 -14.711 -20.625 1 98.25 179 THR A C 1
ATOM 1412 O O . THR A 1 179 ? 7.797 -14.445 -19.594 1 98.25 179 THR A O 1
ATOM 1415 N N . MET A 1 180 ? 7.254 -15.891 -21.234 1 98.44 180 MET A N 1
ATOM 1416 C CA . MET A 1 180 ? 8.172 -16.906 -20.719 1 98.44 180 MET A CA 1
ATOM 1417 C C . MET A 1 180 ? 9.617 -16.469 -20.906 1 98.44 180 MET A C 1
ATOM 1419 O O . MET A 1 180 ? 10.477 -16.797 -20.078 1 98.44 180 MET A O 1
ATOM 1423 N N . THR A 1 181 ? 9.844 -15.805 -21.969 1 98.19 181 THR A N 1
ATOM 1424 C CA . THR A 1 181 ? 11.172 -15.234 -22.156 1 98.19 181 THR A CA 1
ATOM 1425 C C . THR A 1 181 ? 11.484 -14.219 -21.062 1 98.19 181 THR A C 1
ATOM 1427 O O . THR A 1 181 ? 12.602 -14.195 -20.531 1 98.19 181 THR A O 1
ATOM 1430 N N . LEU A 1 182 ? 10.5 -13.438 -20.734 1 98.38 182 LEU A N 1
ATOM 1431 C CA . LEU A 1 182 ? 10.641 -12.484 -19.641 1 98.38 182 LEU A CA 1
ATOM 1432 C C . LEU A 1 182 ? 10.93 -13.203 -18.328 1 98.38 182 LEU A C 1
ATOM 1434 O O . LEU A 1 182 ? 11.82 -12.789 -17.578 1 98.38 182 LEU A O 1
ATOM 1438 N N . ALA A 1 183 ? 10.195 -14.258 -18.047 1 98.75 183 ALA A N 1
ATOM 1439 C CA . ALA A 1 183 ? 10.398 -15.062 -16.844 1 98.75 183 ALA A CA 1
ATOM 1440 C C . ALA A 1 183 ? 11.797 -15.656 -16.812 1 98.75 183 ALA A C 1
ATOM 1442 O O . ALA A 1 183 ? 12.453 -15.664 -15.758 1 98.75 183 ALA A O 1
ATOM 1443 N N . ALA A 1 184 ? 12.25 -16.109 -17.906 1 98.38 184 ALA A N 1
ATOM 1444 C CA . ALA A 1 184 ? 13.578 -16.719 -18.016 1 98.38 184 ALA A CA 1
ATOM 1445 C C . ALA A 1 184 ? 14.672 -15.68 -17.719 1 98.38 184 ALA A C 1
ATOM 1447 O O . ALA A 1 184 ? 15.68 -15.992 -17.094 1 98.38 184 ALA A O 1
ATOM 1448 N N . ARG A 1 185 ? 14.398 -14.5 -18.125 1 97.75 185 ARG A N 1
ATOM 1449 C CA . ARG A 1 185 ? 15.422 -13.469 -18.031 1 97.75 185 ARG A CA 1
ATOM 1450 C C . ARG A 1 185 ? 15.43 -12.844 -16.641 1 97.75 185 ARG A C 1
ATOM 1452 O O . ARG A 1 185 ? 16.5 -12.617 -16.062 1 97.75 185 ARG A O 1
ATOM 1459 N N . PHE A 1 186 ? 14.258 -12.578 -16.062 1 97.69 186 PHE A N 1
ATOM 1460 C CA . PHE A 1 186 ? 14.188 -11.742 -14.875 1 97.69 186 PHE A CA 1
ATOM 1461 C C . PHE A 1 186 ? 13.711 -12.547 -13.672 1 97.69 186 PHE A C 1
ATOM 1463 O O . PHE A 1 186 ? 13.844 -12.102 -12.523 1 97.69 186 PHE A O 1
ATOM 1470 N N . GLY A 1 187 ? 13.195 -13.703 -13.922 1 98.06 187 GLY A N 1
ATOM 1471 C CA . GLY A 1 187 ? 12.484 -14.406 -12.859 1 98.06 187 GLY A CA 1
ATOM 1472 C C . GLY A 1 187 ? 13.398 -15.227 -11.969 1 98.06 187 GLY A C 1
ATOM 1473 O O . GLY A 1 187 ? 14.273 -15.945 -12.461 1 98.06 187 GLY A O 1
ATOM 1474 N N . ALA A 1 188 ? 13.188 -15.047 -10.656 1 98.19 188 ALA A N 1
ATOM 1475 C CA . ALA A 1 188 ? 13.641 -16.094 -9.734 1 98.19 188 ALA A CA 1
ATOM 1476 C C . ALA A 1 188 ? 12.805 -17.359 -9.875 1 98.19 188 ALA A C 1
ATOM 1478 O O . ALA A 1 188 ? 13.273 -18.453 -9.578 1 98.19 188 ALA A O 1
ATOM 1479 N N . GLY A 1 189 ? 11.609 -17.156 -10.375 1 98.62 189 GLY A N 1
ATOM 1480 C CA . GLY A 1 189 ? 10.695 -18.25 -10.648 1 98.62 189 GLY A CA 1
ATOM 1481 C C . GLY A 1 189 ? 9.727 -17.953 -11.773 1 98.62 189 GLY A C 1
ATOM 1482 O O . GLY A 1 189 ? 9.562 -16.797 -12.172 1 98.62 189 GLY A O 1
ATOM 1483 N N . TRP A 1 190 ? 9.156 -19.016 -12.281 1 98.88 190 TRP A N 1
ATOM 1484 C CA . TRP A 1 190 ? 8.094 -19.031 -13.281 1 98.88 190 TRP A CA 1
ATOM 1485 C C . TRP A 1 190 ? 6.82 -19.641 -12.719 1 98.88 190 TRP A C 1
ATOM 1487 O O . TRP A 1 190 ? 6.859 -20.719 -12.109 1 98.88 190 TRP A O 1
ATOM 1497 N N . ALA A 1 191 ? 5.719 -18.938 -12.852 1 98.88 191 ALA A N 1
ATOM 1498 C CA . ALA A 1 191 ? 4.43 -19.469 -12.414 1 98.88 191 ALA A CA 1
ATOM 1499 C C . ALA A 1 191 ? 3.498 -19.688 -13.602 1 98.88 191 ALA A C 1
ATOM 1501 O O . ALA A 1 191 ? 3.438 -18.859 -14.516 1 98.88 191 ALA A O 1
ATOM 1502 N N . THR A 1 192 ? 2.748 -20.781 -13.586 1 98.81 192 THR A N 1
ATOM 1503 C CA . THR A 1 192 ? 1.794 -21.031 -14.664 1 98.81 192 THR A CA 1
ATOM 1504 C C . THR A 1 192 ? 0.496 -21.609 -14.102 1 98.81 192 THR A C 1
ATOM 1506 O O . THR A 1 192 ? 0.508 -22.312 -13.086 1 98.81 192 THR A O 1
ATOM 1509 N N . THR A 1 193 ? -0.558 -21.297 -14.742 1 98.25 193 THR A N 1
ATOM 1510 C CA . THR A 1 193 ? -1.877 -21.859 -14.461 1 98.25 193 THR A CA 1
ATOM 1511 C C . THR A 1 193 ? -2.227 -22.953 -15.469 1 98.25 193 THR A C 1
ATOM 1513 O O . THR A 1 193 ? -3.361 -23.422 -15.508 1 98.25 193 THR A O 1
ATOM 1516 N N . GLY A 1 194 ? -1.321 -23.297 -16.312 1 97.69 194 GLY A N 1
ATOM 1517 C CA . GLY A 1 194 ? -1.67 -24.156 -17.422 1 97.69 194 GLY A CA 1
ATOM 1518 C C . GLY A 1 194 ? -2.514 -23.469 -18.484 1 97.69 194 GLY A C 1
ATOM 1519 O O . GLY A 1 194 ? -2.566 -22.234 -18.531 1 97.69 194 GLY A O 1
ATOM 1520 N N . ILE A 1 195 ? -3.027 -24.297 -19.375 1 95.88 195 ILE A N 1
ATOM 1521 C CA . ILE A 1 195 ? -3.932 -23.828 -20.422 1 95.88 195 ILE A CA 1
ATOM 1522 C C . ILE A 1 195 ? -5.359 -24.281 -20.109 1 95.88 195 ILE A C 1
ATOM 1524 O O . ILE A 1 195 ? -5.59 -25.422 -19.719 1 95.88 195 ILE A O 1
ATOM 1528 N N . LYS A 1 196 ? -6.211 -23.312 -20.312 1 94.38 196 LYS A N 1
ATOM 1529 C CA . LYS A 1 196 ? -7.602 -23.656 -20.031 1 94.38 196 LYS A CA 1
ATOM 1530 C C . LYS A 1 196 ? -8.023 -24.922 -20.781 1 94.38 196 LYS A C 1
ATOM 1532 O O . LYS A 1 196 ? -7.82 -25.016 -22 1 94.38 196 LYS A O 1
ATOM 1537 N N . SER A 1 197 ? -8.586 -25.875 -20 1 96.12 197 SER A N 1
ATOM 1538 C CA . SER A 1 197 ? -8.992 -27.156 -20.578 1 96.12 197 SER A CA 1
ATOM 1539 C C . SER A 1 197 ? -10.258 -27.688 -19.906 1 96.12 197 SER A C 1
ATOM 1541 O O . SER A 1 197 ? -10.562 -27.312 -18.766 1 96.12 197 SER A O 1
ATOM 1543 N N . ASP A 1 198 ? -10.922 -28.578 -20.594 1 95.25 198 ASP A N 1
ATOM 1544 C CA . ASP A 1 198 ? -12.18 -29.125 -20.078 1 95.25 198 ASP A CA 1
ATOM 1545 C C . ASP A 1 198 ? -11.93 -30.344 -19.203 1 95.25 198 ASP A C 1
ATOM 1547 O O . ASP A 1 198 ? -12.742 -30.672 -18.328 1 95.25 198 ASP A O 1
ATOM 1551 N N . THR A 1 199 ? -10.828 -31.031 -19.484 1 96.88 199 THR A N 1
ATOM 1552 C CA . THR A 1 199 ? -10.555 -32.25 -18.703 1 96.88 199 THR A CA 1
ATOM 1553 C C . THR A 1 199 ? -9.195 -32.125 -18.016 1 96.88 199 THR A C 1
ATOM 1555 O O . THR A 1 199 ? -8.312 -31.406 -18.469 1 96.88 199 THR A O 1
ATOM 1558 N N . GLN A 1 200 ? -9.07 -32.969 -16.984 1 96.81 200 GLN A N 1
ATOM 1559 C CA . GLN A 1 200 ? -7.816 -33.031 -16.234 1 96.81 200 GLN A CA 1
ATOM 1560 C C . GLN A 1 200 ? -6.656 -33.438 -17.141 1 96.81 200 GLN A C 1
ATOM 1562 O O . GLN A 1 200 ? -5.582 -32.844 -17.094 1 96.81 200 GLN A O 1
ATOM 1567 N N . ASP A 1 201 ? -6.93 -34.438 -17.906 1 96.94 201 ASP A N 1
ATOM 1568 C CA . ASP A 1 201 ? -5.871 -34.969 -18.75 1 96.94 201 ASP A CA 1
ATOM 1569 C C . ASP A 1 201 ? -5.395 -33.938 -19.766 1 96.94 201 ASP A C 1
ATOM 1571 O O . ASP A 1 201 ? -4.191 -33.781 -20 1 96.94 201 ASP A O 1
ATOM 1575 N N . GLU A 1 202 ? -6.336 -33.25 -20.344 1 98 202 GLU A N 1
ATOM 1576 C CA . GLU A 1 202 ? -5.984 -32.219 -21.297 1 98 202 GLU A CA 1
ATOM 1577 C C . GLU A 1 202 ? -5.199 -31.094 -20.609 1 98 202 GLU A C 1
ATOM 1579 O O . GLU A 1 202 ? -4.258 -30.547 -21.188 1 98 202 GLU A O 1
ATOM 1584 N N . TRP A 1 203 ? -5.613 -30.781 -19.422 1 98.5 203 TRP A N 1
ATOM 1585 C CA . TRP A 1 203 ? -4.93 -29.734 -18.672 1 98.5 203 TRP A CA 1
ATOM 1586 C C . TRP A 1 203 ? -3.48 -30.109 -18.391 1 98.5 203 TRP A C 1
ATOM 1588 O O . TRP A 1 203 ? -2.562 -29.328 -18.641 1 98.5 203 TRP A O 1
ATOM 1598 N N . TRP A 1 204 ? -3.25 -31.328 -17.984 1 98.62 204 TRP A N 1
ATOM 1599 C CA . TRP A 1 204 ? -1.902 -31.781 -17.656 1 98.62 204 TRP A CA 1
ATOM 1600 C C . TRP A 1 204 ? -1.034 -31.859 -18.906 1 98.62 204 TRP A C 1
ATOM 1602 O O . TRP A 1 204 ? 0.168 -31.594 -18.859 1 98.62 204 TRP A O 1
ATOM 1612 N N . LYS A 1 205 ? -1.673 -32.25 -19.984 1 98.38 205 LYS A N 1
ATOM 1613 C CA . LYS A 1 205 ? -0.943 -32.25 -21.25 1 98.38 205 LYS A CA 1
ATOM 1614 C C . LYS A 1 205 ? -0.482 -30.844 -21.609 1 98.38 205 LYS A C 1
ATOM 1616 O O . LYS A 1 205 ? 0.655 -30.641 -22.047 1 98.38 205 LYS A O 1
ATOM 1621 N N . GLY A 1 206 ? -1.397 -29.922 -21.438 1 98.38 206 GLY A N 1
ATOM 1622 C CA . GLY A 1 206 ? -1.041 -28.531 -21.656 1 98.38 206 GLY A CA 1
ATOM 1623 C C . GLY A 1 206 ? 0.074 -28.047 -20.75 1 98.38 206 GLY A C 1
ATOM 1624 O O . GLY A 1 206 ? 0.975 -27.328 -21.203 1 98.38 206 GLY A O 1
ATOM 1625 N N . VAL A 1 207 ? 0.023 -28.406 -19.516 1 98.81 207 VAL A N 1
ATOM 1626 C CA . VAL A 1 207 ? 1.059 -28.047 -18.562 1 98.81 207 VAL A CA 1
ATOM 1627 C C . VAL A 1 207 ? 2.404 -28.609 -19.016 1 98.81 207 VAL A C 1
ATOM 1629 O O . VAL A 1 207 ? 3.418 -27.906 -18.984 1 98.81 207 VAL A O 1
ATOM 1632 N N . ALA A 1 208 ? 2.428 -29.844 -19.422 1 98.69 208 ALA A N 1
ATOM 1633 C CA . ALA A 1 208 ? 3.656 -30.469 -19.891 1 98.69 208 ALA A CA 1
ATOM 1634 C C . ALA A 1 208 ? 4.25 -29.719 -21.062 1 98.69 208 ALA A C 1
ATOM 1636 O O . ALA A 1 208 ? 5.469 -29.547 -21.156 1 98.69 208 ALA A O 1
ATOM 1637 N N . GLU A 1 209 ? 3.365 -29.297 -21.938 1 98.31 209 GLU A N 1
ATOM 1638 C CA . GLU A 1 209 ? 3.818 -28.531 -23.109 1 98.31 209 GLU A CA 1
ATOM 1639 C C . GLU A 1 209 ? 4.441 -27.203 -22.688 1 98.31 209 GLU A C 1
ATOM 1641 O O . GLU A 1 209 ? 5.441 -26.766 -23.266 1 98.31 209 GLU A O 1
ATOM 1646 N N . LEU A 1 210 ? 3.852 -26.562 -21.734 1 98.62 210 LEU A N 1
ATOM 1647 C CA . LEU A 1 210 ? 4.383 -25.297 -21.234 1 98.62 210 LEU A CA 1
ATOM 1648 C C . LEU A 1 210 ? 5.75 -25.5 -20.594 1 98.62 210 LEU A C 1
ATOM 1650 O O . LEU A 1 210 ? 6.641 -24.656 -20.734 1 98.62 210 LEU A O 1
ATOM 1654 N N . VAL A 1 211 ? 5.91 -26.625 -19.875 1 98.44 211 VAL A N 1
ATOM 1655 C CA . VAL A 1 211 ? 7.188 -26.938 -19.25 1 98.44 211 VAL A CA 1
ATOM 1656 C C . VAL A 1 211 ? 8.273 -27.047 -20.312 1 98.44 211 VAL A C 1
ATOM 1658 O O . VAL A 1 211 ? 9.352 -26.469 -20.172 1 98.44 211 VAL A O 1
ATOM 1661 N N . LYS A 1 212 ? 7.953 -27.734 -21.344 1 97.62 212 LYS A N 1
ATOM 1662 C CA . LYS A 1 212 ? 8.906 -27.891 -22.438 1 97.62 212 LYS A CA 1
ATOM 1663 C C . LYS A 1 212 ? 9.273 -26.547 -23.062 1 97.62 212 LYS A C 1
ATOM 1665 O O . LYS A 1 212 ? 10.445 -26.25 -23.281 1 97.62 212 LYS A O 1
ATOM 1670 N N . THR A 1 213 ? 8.258 -25.781 -23.312 1 98 213 THR A N 1
ATOM 1671 C CA . THR A 1 213 ? 8.477 -24.469 -23.891 1 98 213 THR A CA 1
ATOM 1672 C C . THR A 1 213 ? 9.344 -23.609 -22.969 1 98 213 THR A C 1
ATOM 1674 O O . THR A 1 213 ? 10.258 -22.922 -23.438 1 98 213 THR A O 1
ATOM 1677 N N . PHE A 1 214 ? 9.062 -23.625 -21.688 1 98.44 214 PHE A N 1
ATOM 1678 C CA . PHE A 1 214 ? 9.82 -22.797 -20.75 1 98.44 214 PHE A CA 1
ATOM 1679 C C . PHE A 1 214 ? 11.266 -23.266 -20.672 1 98.44 214 PHE A C 1
ATOM 1681 O O . PHE A 1 214 ? 12.188 -22.453 -20.578 1 98.44 214 PHE A O 1
ATOM 1688 N N . ASP A 1 215 ? 11.477 -24.578 -20.719 1 97.44 215 ASP A N 1
ATOM 1689 C CA . ASP A 1 215 ? 12.836 -25.109 -20.734 1 97.44 215 ASP A CA 1
ATOM 1690 C C . ASP A 1 215 ? 13.633 -24.531 -21.906 1 97.44 215 ASP A C 1
ATOM 1692 O O . ASP A 1 215 ? 14.797 -24.156 -21.734 1 97.44 215 ASP A O 1
ATOM 1696 N N . GLU A 1 216 ? 12.984 -24.469 -22.984 1 97.25 216 GLU A N 1
ATOM 1697 C CA . GLU A 1 216 ? 13.625 -23.906 -24.156 1 97.25 216 GLU A CA 1
ATOM 1698 C C . GLU A 1 216 ? 13.992 -22.438 -23.953 1 97.25 216 GLU A C 1
ATOM 1700 O O . GLU A 1 216 ? 15.055 -21.984 -24.375 1 97.25 216 GLU A O 1
ATOM 1705 N N . ARG A 1 217 ? 13.062 -21.703 -23.312 1 97.81 217 ARG A N 1
ATOM 1706 C CA . ARG A 1 217 ? 13.312 -20.281 -23.078 1 97.81 217 ARG A CA 1
ATOM 1707 C C . ARG A 1 217 ? 14.445 -20.078 -22.094 1 97.81 217 ARG A C 1
ATOM 1709 O O . ARG A 1 217 ? 15.25 -19.156 -22.234 1 97.81 217 ARG A O 1
ATOM 1716 N N . VAL A 1 218 ? 14.531 -20.891 -21.078 1 97.88 218 VAL A N 1
ATOM 1717 C CA . VAL A 1 218 ? 15.578 -20.797 -20.078 1 97.88 218 VAL A CA 1
ATOM 1718 C C . VAL A 1 218 ? 16.938 -21.078 -20.719 1 97.88 218 VAL A C 1
ATOM 1720 O O . VAL A 1 218 ? 17.906 -20.344 -20.484 1 97.88 218 VAL A O 1
ATOM 1723 N N . GLU A 1 219 ? 16.984 -22.094 -21.531 1 96.94 219 GLU A N 1
ATOM 1724 C CA . GLU A 1 219 ? 18.203 -22.422 -22.266 1 96.94 219 GLU A CA 1
ATOM 1725 C C . GLU A 1 219 ? 18.641 -21.281 -23.172 1 96.94 219 GLU A C 1
ATOM 1727 O O . GLU A 1 219 ? 19.812 -20.938 -23.234 1 96.94 219 GLU A O 1
ATOM 1732 N N . ALA A 1 220 ? 17.703 -20.75 -23.844 1 97.31 220 ALA A N 1
ATOM 1733 C CA . ALA A 1 220 ? 17.984 -19.641 -24.75 1 97.31 220 ALA A CA 1
ATOM 1734 C C . ALA A 1 220 ? 18.516 -18.438 -24 1 97.31 220 ALA A C 1
ATOM 1736 O O . ALA A 1 220 ? 19.312 -17.656 -24.531 1 97.31 220 ALA A O 1
ATOM 1737 N N . ALA A 1 221 ? 18.094 -18.266 -22.75 1 96.69 221 ALA A N 1
ATOM 1738 C CA . ALA A 1 221 ? 18.547 -17.156 -21.922 1 96.69 221 ALA A CA 1
ATOM 1739 C C . ALA A 1 221 ? 19.906 -17.438 -21.297 1 96.69 221 ALA A C 1
ATOM 1741 O O . ALA A 1 221 ? 20.469 -16.594 -20.609 1 96.69 221 ALA A O 1
ATOM 1742 N N . GLY A 1 222 ? 20.438 -18.641 -21.438 1 97 222 GLY A N 1
ATOM 1743 C CA . GLY A 1 222 ? 21.734 -19.031 -20.938 1 97 222 GLY A CA 1
ATOM 1744 C C . GLY A 1 222 ? 21.734 -19.359 -19.453 1 97 222 GLY A C 1
ATOM 1745 O O . GLY A 1 222 ? 22.766 -19.25 -18.781 1 97 222 GLY A O 1
ATOM 1746 N N . ARG A 1 223 ? 20.578 -19.672 -18.969 1 96 223 ARG A N 1
ATOM 1747 C CA . ARG A 1 223 ? 20.469 -20 -17.547 1 96 223 ARG A CA 1
ATOM 1748 C C . ARG A 1 223 ? 20.328 -21.5 -17.344 1 96 223 ARG A C 1
ATOM 1750 O O . ARG A 1 223 ? 19.844 -22.219 -18.234 1 96 223 ARG A O 1
ATOM 1757 N N . ASP A 1 224 ? 20.734 -21.953 -16.188 1 94.25 224 ASP A N 1
ATOM 1758 C CA . ASP A 1 224 ? 20.516 -23.328 -15.789 1 94.25 224 ASP A CA 1
ATOM 1759 C C . ASP A 1 224 ? 19.047 -23.562 -15.422 1 94.25 224 ASP A C 1
ATOM 1761 O O . ASP A 1 224 ? 18.438 -22.766 -14.711 1 94.25 224 ASP A O 1
ATOM 1765 N N . ARG A 1 225 ? 18.516 -24.641 -15.875 1 90 225 ARG A N 1
ATOM 1766 C CA . ARG A 1 225 ? 17.125 -24.969 -15.633 1 90 225 ARG A CA 1
ATOM 1767 C C . ARG A 1 225 ? 16.828 -25 -14.133 1 90 225 ARG A C 1
ATOM 1769 O O . ARG A 1 225 ? 15.719 -24.656 -13.703 1 90 225 ARG A O 1
ATOM 1776 N N . THR A 1 226 ? 17.828 -25.328 -13.352 1 91.12 226 THR A N 1
ATOM 1777 C CA . THR A 1 226 ? 17.609 -25.5 -11.914 1 91.12 226 THR A CA 1
ATOM 1778 C C . THR A 1 226 ? 17.703 -24.156 -11.203 1 91.12 226 THR A C 1
ATOM 1780 O O . THR A 1 226 ? 17.359 -24.047 -10.023 1 91.12 226 THR A O 1
ATOM 1783 N N . SER A 1 227 ? 18.031 -23.141 -11.914 1 93.31 227 SER A N 1
ATOM 1784 C CA . SER A 1 227 ? 18.219 -21.828 -11.305 1 93.31 227 SER A CA 1
ATOM 1785 C C . SER A 1 227 ? 16.906 -21.062 -11.219 1 93.31 227 SER A C 1
ATOM 1787 O O . SER A 1 227 ? 16.812 -20.047 -10.531 1 93.31 227 SER A O 1
ATOM 1789 N N . VAL A 1 228 ? 15.898 -21.547 -11.906 1 97.31 228 VAL A N 1
ATOM 1790 C CA . VAL A 1 228 ? 14.586 -20.906 -11.898 1 97.31 228 VAL A CA 1
ATOM 1791 C C . VAL A 1 228 ? 13.562 -21.828 -11.25 1 97.31 228 VAL A C 1
ATOM 1793 O O . VAL A 1 228 ? 13.344 -22.953 -11.711 1 97.31 228 VAL A O 1
ATOM 1796 N N . GLN A 1 229 ? 12.992 -21.312 -10.219 1 98.5 229 GLN A N 1
ATOM 1797 C CA . GLN A 1 229 ? 11.945 -22.094 -9.562 1 98.5 229 GLN A CA 1
ATOM 1798 C C . GLN A 1 229 ? 10.695 -22.172 -10.438 1 98.5 229 GLN A C 1
ATOM 1800 O O . GLN A 1 229 ? 10.398 -21.234 -11.188 1 98.5 229 GLN A O 1
ATOM 1805 N N . ARG A 1 230 ? 10.023 -23.281 -10.359 1 98.69 230 ARG A N 1
ATOM 1806 C CA . ARG A 1 230 ? 8.836 -23.516 -11.18 1 98.69 230 ARG A CA 1
ATOM 1807 C C . ARG A 1 230 ? 7.598 -23.703 -10.305 1 98.69 230 ARG A C 1
ATOM 1809 O O . ARG A 1 230 ? 7.5 -24.672 -9.555 1 98.69 230 ARG A O 1
ATOM 1816 N N . PHE A 1 231 ? 6.656 -22.797 -10.492 1 98.94 231 PHE A N 1
ATOM 1817 C CA . PHE A 1 231 ? 5.438 -22.781 -9.688 1 98.94 231 PHE A CA 1
ATOM 1818 C C . PHE A 1 231 ? 4.234 -23.219 -10.523 1 98.94 231 PHE A C 1
ATOM 1820 O O . PHE A 1 231 ? 4.004 -22.688 -11.609 1 98.94 231 PHE A O 1
ATOM 1827 N N . LEU A 1 232 ? 3.482 -24.156 -10.023 1 98.94 232 LEU A N 1
ATOM 1828 C CA . LEU A 1 232 ? 2.229 -24.531 -10.664 1 98.94 232 LEU A CA 1
ATOM 1829 C C . LEU A 1 232 ? 1.04 -24.203 -9.766 1 98.94 232 LEU A C 1
ATOM 1831 O O . LEU A 1 232 ? 0.994 -24.625 -8.609 1 98.94 232 LEU A O 1
ATOM 1835 N N . SER A 1 233 ? 0.143 -23.406 -10.258 1 98.88 233 SER A N 1
ATOM 1836 C CA . SER A 1 233 ? -1.137 -23.234 -9.578 1 98.88 233 SER A CA 1
ATOM 1837 C C . SER A 1 233 ? -2.049 -24.438 -9.797 1 98.88 233 SER A C 1
ATOM 1839 O O . SER A 1 233 ? -2.66 -24.578 -10.859 1 98.88 233 SER A O 1
ATOM 1841 N N . LEU A 1 234 ? -2.258 -25.219 -8.828 1 98.75 234 LEU A N 1
ATOM 1842 C CA . LEU A 1 234 ? -2.975 -26.469 -8.977 1 98.75 234 LEU A CA 1
ATOM 1843 C C . LEU A 1 234 ? -4.449 -26.234 -9.273 1 98.75 234 LEU A C 1
ATOM 1845 O O . LEU A 1 234 ? -5.086 -27.031 -9.969 1 98.75 234 LEU A O 1
ATOM 1849 N N . ASP A 1 235 ? -4.922 -25.156 -8.82 1 98.12 235 ASP A N 1
ATOM 1850 C CA . ASP A 1 235 ? -6.367 -24.984 -8.781 1 98.12 235 ASP A CA 1
ATOM 1851 C C . ASP A 1 235 ? -6.879 -24.297 -10.047 1 98.12 235 ASP A C 1
ATOM 1853 O O . ASP A 1 235 ? -8.039 -23.891 -10.117 1 98.12 235 ASP A O 1
ATOM 1857 N N . ALA A 1 236 ? -5.961 -24.141 -10.984 1 97.38 236 ALA A N 1
ATOM 1858 C CA . ALA A 1 236 ? -6.375 -23.75 -12.328 1 97.38 236 ALA A CA 1
ATOM 1859 C C . ALA A 1 236 ? -6.836 -24.953 -13.133 1 97.38 236 ALA A C 1
ATOM 1861 O O . ALA A 1 236 ? -7.41 -24.797 -14.219 1 97.38 236 ALA A O 1
ATOM 1862 N N . ALA A 1 237 ? -6.602 -26.125 -12.695 1 97.5 237 ALA A N 1
ATOM 1863 C CA . ALA A 1 237 ? -7.09 -27.375 -13.289 1 97.5 237 ALA A CA 1
ATOM 1864 C C . ALA A 1 237 ? -8.602 -27.5 -13.133 1 97.5 237 ALA A C 1
ATOM 1866 O O . ALA A 1 237 ? -9.203 -26.828 -12.289 1 97.5 237 ALA A O 1
ATOM 1867 N N . PRO A 1 238 ? -9.188 -28.328 -13.922 1 96.5 238 PRO A N 1
ATOM 1868 C CA . PRO A 1 238 ? -10.633 -28.547 -13.812 1 96.5 238 PRO A CA 1
ATOM 1869 C C . PRO A 1 238 ? -11.055 -29.047 -12.438 1 96.5 238 PRO A C 1
ATOM 1871 O O . PRO A 1 238 ? -12.172 -28.781 -11.984 1 96.5 238 PRO A O 1
ATOM 1874 N N . VAL A 1 239 ? -10.219 -29.781 -11.781 1 95.81 239 VAL A N 1
ATOM 1875 C CA . VAL A 1 239 ? -10.516 -30.312 -10.453 1 95.81 239 VAL A CA 1
ATOM 1876 C C . VAL A 1 239 ? -9.766 -29.516 -9.398 1 95.81 239 VAL A C 1
ATOM 1878 O O . VAL A 1 239 ? -8.547 -29.359 -9.477 1 95.81 239 VAL A O 1
ATOM 1881 N N . PHE A 1 240 ? -10.508 -28.984 -8.398 1 97.56 240 PHE A N 1
ATOM 1882 C CA . PHE A 1 240 ? -9.898 -28.297 -7.262 1 97.56 240 PHE A CA 1
ATOM 1883 C C . PHE A 1 240 ? -9 -29.25 -6.477 1 97.56 240 PHE A C 1
ATOM 1885 O O . PHE A 1 240 ? -9.422 -30.344 -6.094 1 97.56 240 PHE A O 1
ATOM 1892 N N . SER A 1 241 ? -7.777 -28.828 -6.219 1 98.44 241 SER A N 1
ATOM 1893 C CA . SER A 1 241 ? -6.766 -29.719 -5.664 1 98.44 241 SER A CA 1
ATOM 1894 C C . SER A 1 241 ? -7.148 -30.188 -4.266 1 98.44 241 SER A C 1
ATOM 1896 O O . SER A 1 241 ? -6.75 -31.281 -3.84 1 98.44 241 SER A O 1
ATOM 1898 N N . LEU A 1 242 ? -7.977 -29.375 -3.533 1 98.44 242 LEU A N 1
ATOM 1899 C CA . LEU A 1 242 ? -8.336 -29.766 -2.172 1 98.44 242 LEU A CA 1
ATOM 1900 C C . LEU A 1 242 ? -9.758 -30.328 -2.125 1 98.44 242 LEU A C 1
ATOM 1902 O O . LEU A 1 242 ? -10.414 -30.266 -1.084 1 98.44 242 LEU A O 1
ATOM 1906 N N . SER A 1 243 ? -10.242 -30.812 -3.236 1 97.56 243 SER A N 1
ATOM 1907 C CA . SER A 1 243 ? -11.516 -31.531 -3.229 1 97.56 243 SER A CA 1
ATOM 1908 C C . SER A 1 243 ? -11.43 -32.812 -2.414 1 97.56 243 SER A C 1
ATOM 1910 O O . SER A 1 243 ? -12.438 -33.281 -1.884 1 97.56 243 SER A O 1
ATOM 1912 N N . SER A 1 244 ? -10.258 -33.406 -2.359 1 97.75 244 SER A N 1
ATOM 1913 C CA . SER A 1 244 ? -9.93 -34.562 -1.5 1 97.75 244 SER A CA 1
ATOM 1914 C C . SER A 1 244 ? -8.43 -34.656 -1.252 1 97.75 244 SER A C 1
ATOM 1916 O O . SER A 1 244 ? -7.637 -34.031 -1.967 1 97.75 244 SER A O 1
ATOM 1918 N N . VAL A 1 245 ? -8.094 -35.406 -0.223 1 98.38 245 VAL A N 1
ATOM 1919 C CA . VAL A 1 245 ? -6.684 -35.594 0.068 1 98.38 245 VAL A CA 1
ATOM 1920 C C . VAL A 1 245 ? -6.008 -36.281 -1.119 1 98.38 245 VAL A C 1
ATOM 1922 O O . VAL A 1 245 ? -4.898 -35.938 -1.508 1 98.38 245 VAL A O 1
ATOM 1925 N N . GLY A 1 246 ? -6.695 -37.281 -1.675 1 97.94 246 GLY A N 1
ATOM 1926 C CA . GLY A 1 246 ? -6.18 -38 -2.834 1 97.94 246 GLY A CA 1
ATOM 1927 C C . GLY A 1 246 ? -5.973 -37.094 -4.043 1 97.94 246 GLY A C 1
ATOM 1928 O O . GLY A 1 246 ? -4.969 -37.219 -4.75 1 97.94 246 GLY A O 1
ATOM 1929 N N . ALA A 1 247 ? -6.902 -36.188 -4.297 1 98.12 247 ALA A N 1
ATOM 1930 C CA . ALA A 1 247 ? -6.777 -35.281 -5.414 1 98.12 247 ALA A CA 1
ATOM 1931 C C . ALA A 1 247 ? -5.527 -34.406 -5.273 1 98.12 247 ALA A C 1
ATOM 1933 O O . ALA A 1 247 ? -4.797 -34.188 -6.246 1 98.12 247 ALA A O 1
ATOM 1934 N N . PHE A 1 248 ? -5.305 -33.938 -4.059 1 98.69 248 PHE A N 1
ATOM 1935 C CA . PHE A 1 248 ? -4.129 -33.094 -3.803 1 98.69 248 PHE A CA 1
ATOM 1936 C C . PHE A 1 248 ? -2.852 -33.906 -4.02 1 98.69 248 PHE A C 1
ATOM 1938 O O . PHE A 1 248 ? -1.938 -33.469 -4.715 1 98.69 248 PHE A O 1
ATOM 1945 N N . ALA A 1 249 ? -2.824 -35.062 -3.451 1 98.38 249 ALA A N 1
ATOM 1946 C CA . ALA A 1 249 ? -1.64 -35.906 -3.549 1 98.38 249 ALA A CA 1
ATOM 1947 C C . ALA A 1 249 ? -1.341 -36.281 -5 1 98.38 249 ALA A C 1
ATOM 1949 O O . ALA A 1 249 ? -0.183 -36.25 -5.426 1 98.38 249 ALA A O 1
ATOM 1950 N N . ASP A 1 250 ? -2.387 -36.594 -5.676 1 98 250 ASP A N 1
ATOM 1951 C CA . ASP A 1 250 ? -2.23 -36.938 -7.086 1 98 250 ASP A CA 1
ATOM 1952 C C . ASP A 1 250 ? -1.684 -35.781 -7.883 1 9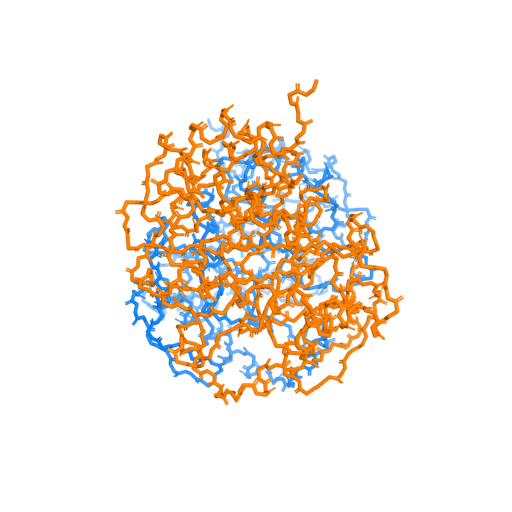8 250 ASP A C 1
ATOM 1954 O O . ASP A 1 250 ? -0.75 -35.938 -8.672 1 98 250 ASP A O 1
ATOM 1958 N N . ALA A 1 251 ? -2.273 -34.625 -7.699 1 98.56 251 ALA A N 1
ATOM 1959 C CA . ALA A 1 251 ? -1.842 -33.438 -8.414 1 98.56 251 ALA A CA 1
ATOM 1960 C C . ALA A 1 251 ? -0.395 -33.094 -8.07 1 98.56 251 ALA A C 1
ATOM 1962 O O . ALA A 1 251 ? 0.39 -32.719 -8.953 1 98.56 251 ALA A O 1
ATOM 1963 N N . ALA A 1 252 ? -0.065 -33.156 -6.801 1 98.69 252 ALA A N 1
ATOM 1964 C CA . ALA A 1 252 ? 1.3 -32.875 -6.359 1 98.69 252 ALA A CA 1
ATOM 1965 C C . ALA A 1 252 ? 2.291 -33.844 -7.012 1 98.69 252 ALA A C 1
ATOM 1967 O O . ALA A 1 252 ? 3.365 -33.438 -7.453 1 98.69 252 ALA A O 1
ATOM 1968 N N . GLY A 1 253 ? 1.925 -35.094 -7 1 98.06 253 GLY A N 1
ATOM 1969 C CA . GLY A 1 253 ? 2.781 -36.094 -7.633 1 98.06 253 GLY A CA 1
ATOM 1970 C C . GLY A 1 253 ? 3.027 -35.812 -9.102 1 98.06 253 GLY A C 1
ATOM 1971 O O . GLY A 1 253 ? 4.172 -35.875 -9.562 1 98.06 253 GLY A O 1
ATOM 1972 N N . ARG A 1 254 ? 1.97 -35.531 -9.836 1 98.31 254 ARG A N 1
ATOM 1973 C CA . ARG A 1 254 ? 2.082 -35.25 -11.258 1 98.31 254 ARG A CA 1
ATOM 1974 C C . ARG A 1 254 ? 2.922 -34 -11.5 1 98.31 254 ARG A C 1
ATOM 1976 O O . ARG A 1 254 ? 3.729 -33.938 -12.43 1 98.31 254 ARG A O 1
ATOM 1983 N N . ALA A 1 255 ? 2.693 -32.969 -10.68 1 98.75 255 ALA A N 1
ATOM 1984 C CA . ALA A 1 255 ? 3.494 -31.75 -10.781 1 98.75 255 ALA A CA 1
ATOM 1985 C C . ALA A 1 255 ? 4.977 -32.062 -10.578 1 98.75 255 ALA A C 1
ATOM 1987 O O . ALA A 1 255 ? 5.824 -31.547 -11.312 1 98.75 255 ALA A O 1
ATOM 1988 N N . GLY A 1 256 ? 5.262 -32.844 -9.57 1 98.12 256 GLY A N 1
ATOM 1989 C CA . GLY A 1 256 ? 6.641 -33.25 -9.328 1 98.12 256 GLY A CA 1
ATOM 1990 C C . GLY A 1 256 ? 7.273 -33.969 -10.508 1 98.12 256 GLY A C 1
ATOM 1991 O O . GLY A 1 256 ? 8.43 -33.719 -10.852 1 98.12 256 GLY A O 1
ATOM 1992 N N . GLU A 1 257 ? 6.527 -34.844 -11.109 1 97.94 257 GLU A N 1
ATOM 1993 C CA . GLU A 1 257 ? 7.008 -35.594 -12.266 1 97.94 257 GLU A CA 1
ATOM 1994 C C . GLU A 1 257 ? 7.348 -34.656 -13.422 1 97.94 257 GLU A C 1
ATOM 1996 O O . GLU A 1 257 ? 8.234 -34.969 -14.227 1 97.94 257 GLU A O 1
ATOM 2001 N N . LEU A 1 258 ? 6.641 -33.562 -13.477 1 98.19 258 LEU A N 1
ATOM 2002 C CA . LEU A 1 258 ? 6.844 -32.625 -14.57 1 98.19 258 LEU A CA 1
ATOM 2003 C C . LEU A 1 258 ? 7.941 -31.609 -14.219 1 98.19 258 LEU A C 1
ATOM 2005 O O . LEU A 1 258 ? 8.266 -30.734 -15.016 1 98.19 258 LEU A O 1
ATOM 2009 N N . GLY A 1 259 ? 8.492 -31.688 -13.008 1 97.56 259 GLY A N 1
ATOM 2010 C CA . GLY A 1 259 ? 9.664 -30.906 -12.664 1 97.56 259 GLY A CA 1
ATOM 2011 C C . GLY A 1 259 ? 9.32 -29.609 -11.93 1 97.56 259 GLY A C 1
ATOM 2012 O O . GLY A 1 259 ? 10.172 -28.734 -11.773 1 97.56 259 GLY A O 1
ATOM 2013 N N . PHE A 1 260 ? 8.109 -29.469 -11.5 1 98.69 260 PHE A N 1
ATOM 2014 C CA . PHE A 1 260 ? 7.758 -28.297 -10.711 1 98.69 260 PHE A CA 1
ATOM 2015 C C . PHE A 1 260 ? 8.391 -28.359 -9.328 1 98.69 260 PHE A C 1
ATOM 2017 O O . PHE A 1 260 ? 8.375 -29.406 -8.68 1 98.69 260 PHE A O 1
ATOM 2024 N N . THR A 1 261 ? 9 -27.25 -8.914 1 98.56 261 THR A N 1
ATOM 2025 C CA . THR A 1 261 ? 9.648 -27.156 -7.605 1 98.56 261 THR A CA 1
ATOM 2026 C C . THR A 1 261 ? 8.641 -26.734 -6.539 1 98.56 261 THR A C 1
ATOM 2028 O O . THR A 1 261 ? 8.828 -27.016 -5.352 1 98.56 261 THR A O 1
ATOM 2031 N N . ASP A 1 262 ? 7.602 -26.047 -6.945 1 98.88 262 ASP A N 1
ATOM 2032 C CA . ASP A 1 262 ? 6.594 -25.469 -6.062 1 98.88 262 ASP A CA 1
ATOM 2033 C C . ASP A 1 262 ? 5.188 -25.703 -6.609 1 98.88 262 ASP A C 1
ATOM 2035 O O . ASP A 1 262 ? 4.957 -25.594 -7.816 1 98.88 262 ASP A O 1
ATOM 2039 N N . ILE A 1 263 ? 4.273 -25.969 -5.738 1 98.94 263 ILE A N 1
ATOM 2040 C CA . ILE A 1 263 ? 2.857 -26 -6.086 1 98.94 263 ILE A CA 1
ATOM 2041 C C . ILE A 1 263 ? 2.082 -25.047 -5.172 1 98.94 263 ILE A C 1
ATOM 2043 O O . ILE A 1 263 ? 2.51 -24.781 -4.047 1 98.94 263 ILE A O 1
ATOM 2047 N N . VAL A 1 264 ? 0.989 -24.516 -5.688 1 98.94 264 VAL A N 1
ATOM 2048 C CA . VAL A 1 264 ? 0.175 -23.547 -4.945 1 98.94 264 VAL A CA 1
ATOM 2049 C C . VAL A 1 264 ? -1.284 -24 -4.949 1 98.94 264 VAL A C 1
ATOM 2051 O O . VAL A 1 264 ? -1.848 -24.297 -6.004 1 98.94 264 VAL A O 1
ATOM 2054 N N . THR A 1 265 ? -1.839 -24.141 -3.836 1 98.88 265 THR A N 1
ATOM 2055 C CA . THR A 1 265 ? -3.262 -24.406 -3.668 1 98.88 265 THR A CA 1
ATOM 2056 C C . THR A 1 265 ? -3.971 -23.203 -3.043 1 98.88 265 THR A C 1
ATOM 2058 O O . THR A 1 265 ? -3.373 -22.141 -2.881 1 98.88 265 THR A O 1
ATOM 2061 N N . HIS A 1 266 ? -5.309 -23.344 -2.791 1 98.81 266 HIS A N 1
ATOM 2062 C CA . HIS A 1 266 ? -6.098 -22.25 -2.256 1 98.81 266 HIS A CA 1
ATOM 2063 C C . HIS A 1 266 ? -6.828 -22.656 -0.982 1 98.81 266 HIS A C 1
ATOM 2065 O O . HIS A 1 266 ? -7.32 -23.781 -0.88 1 98.81 266 HIS A O 1
ATOM 2071 N N . TRP A 1 267 ? -6.848 -21.703 -0.081 1 98.75 267 TRP A N 1
ATOM 2072 C CA . TRP A 1 267 ? -7.68 -21.922 1.095 1 98.75 267 TRP A CA 1
ATOM 2073 C C . TRP A 1 267 ? -9.117 -22.219 0.692 1 98.75 267 TRP A C 1
ATOM 2075 O O . TRP A 1 267 ? -9.727 -21.484 -0.084 1 98.75 267 TRP A O 1
ATOM 2085 N N . PRO A 1 268 ? -9.672 -23.344 1.215 1 98.12 268 PRO A N 1
ATOM 2086 C CA . PRO A 1 268 ? -11.016 -23.734 0.787 1 98.12 268 PRO A CA 1
ATOM 2087 C C . PRO A 1 268 ? -12.078 -22.688 1.15 1 98.12 268 PRO A C 1
ATOM 2089 O O . PRO A 1 268 ? -11.984 -22.047 2.201 1 98.12 268 PRO A O 1
ATOM 2092 N N . ARG A 1 269 ? -13.016 -22.609 0.264 1 96.31 269 ARG A N 1
ATOM 2093 C CA . ARG A 1 269 ? -14.117 -21.672 0.434 1 96.31 269 ARG A CA 1
ATOM 2094 C C . ARG A 1 269 ? -15.461 -22.391 0.372 1 96.31 269 ARG A C 1
ATOM 2096 O O . ARG A 1 269 ? -15.539 -23.547 -0.05 1 96.31 269 ARG A O 1
ATOM 2103 N N . SER A 1 270 ? -16.625 -21.719 0.888 1 90.69 270 SER A N 1
ATOM 2104 C CA . SER A 1 270 ? -17.969 -22.25 0.818 1 90.69 270 SER A CA 1
ATOM 2105 C C . SER A 1 270 ? -18.688 -21.797 -0.454 1 90.69 270 SER A C 1
ATOM 2107 O O . SER A 1 270 ? -19.719 -22.359 -0.83 1 90.69 270 SER A O 1
ATOM 2109 N N . GLY A 1 271 ? -18.094 -21 -1.21 1 81.88 271 GLY A N 1
ATOM 2110 C CA . GLY A 1 271 ? -18.766 -20.312 -2.303 1 81.88 271 GLY A CA 1
ATOM 2111 C C . GLY A 1 271 ? -18.328 -20.797 -3.67 1 81.88 271 GLY A C 1
ATOM 2112 O O . GLY A 1 271 ? -18 -21.984 -3.838 1 81.88 271 GLY A O 1
ATOM 2113 N N . ASP A 1 272 ? -18.312 -19.984 -4.703 1 83.69 272 ASP A N 1
ATOM 2114 C CA . ASP A 1 272 ? -18.25 -20.203 -6.145 1 83.69 272 ASP A CA 1
ATOM 2115 C C . ASP A 1 272 ? -16.875 -20.719 -6.566 1 83.69 272 ASP A C 1
ATOM 2117 O O . ASP A 1 272 ? -16.766 -21.594 -7.434 1 83.69 272 ASP A O 1
ATOM 2121 N N . TYR A 1 273 ? -15.898 -20.328 -5.918 1 92.5 273 TYR A N 1
ATOM 2122 C CA . TYR A 1 273 ? -14.539 -20.703 -6.297 1 92.5 273 TYR A CA 1
ATOM 2123 C C . TYR A 1 273 ? -13.836 -21.422 -5.152 1 92.5 273 TYR A C 1
ATOM 2125 O O . TYR A 1 273 ? -14 -21.062 -3.984 1 92.5 273 TYR A O 1
ATOM 2133 N N . TYR A 1 274 ? -13.047 -22.469 -5.559 1 96.94 274 TYR A N 1
ATOM 2134 C CA . TYR A 1 274 ? -12.234 -23.234 -4.625 1 96.94 274 TYR A CA 1
ATOM 2135 C C . TYR A 1 274 ? -13.086 -23.844 -3.518 1 96.94 274 TYR A C 1
ATOM 2137 O O . TYR A 1 274 ? -12.734 -23.766 -2.338 1 96.94 274 TYR A O 1
ATOM 2145 N N . VAL A 1 275 ? -14.25 -24.359 -3.916 1 96 275 VAL A N 1
ATOM 2146 C CA . VAL A 1 275 ? -15.203 -24.922 -2.965 1 96 275 VAL A CA 1
ATOM 2147 C C . VAL A 1 275 ? -14.633 -26.219 -2.365 1 96 275 VAL A C 1
ATOM 2149 O O . VAL A 1 275 ? -14.352 -27.172 -3.088 1 96 275 VAL A O 1
ATOM 2152 N N . GLY A 1 276 ? -14.352 -26.141 -1.106 1 96.12 276 GLY A N 1
ATOM 2153 C CA . GLY A 1 276 ? -13.812 -27.281 -0.38 1 96.12 276 GLY A CA 1
ATOM 2154 C C . GLY A 1 276 ? -14 -27.172 1.121 1 96.12 276 GLY A C 1
ATOM 2155 O O . GLY A 1 276 ? -14.758 -26.328 1.6 1 96.12 276 GLY A O 1
ATOM 2156 N N . ARG A 1 277 ? -13.555 -28.234 1.843 1 96.38 277 ARG A N 1
ATOM 2157 C CA . ARG A 1 277 ? -13.656 -28.297 3.297 1 96.38 277 ARG A CA 1
ATOM 2158 C C . ARG A 1 277 ? -12.305 -28.047 3.957 1 96.38 277 ARG A C 1
ATOM 2160 O O . ARG A 1 277 ? -11.281 -28.562 3.498 1 96.38 277 ARG A O 1
ATOM 2167 N N . GLU A 1 278 ? -12.297 -27.156 4.98 1 97.56 278 GLU A N 1
ATOM 2168 C CA . GLU A 1 278 ? -11.07 -26.922 5.734 1 97.56 278 GLU A CA 1
ATOM 2169 C C . GLU A 1 278 ? -10.547 -28.219 6.355 1 97.56 278 GLU A C 1
ATOM 2171 O O . GLU A 1 278 ? -9.336 -28.375 6.543 1 97.56 278 GLU A O 1
ATOM 2176 N N . SER A 1 279 ? -11.438 -29.141 6.684 1 97.81 279 SER A N 1
ATOM 2177 C CA . SER A 1 279 ? -11 -30.422 7.211 1 97.81 279 SER A CA 1
ATOM 2178 C C . SER A 1 279 ? -10.094 -31.156 6.215 1 97.81 279 SER A C 1
ATOM 2180 O O . SER A 1 279 ? -9.148 -31.828 6.609 1 97.81 279 SER A O 1
ATOM 2182 N N . THR A 1 280 ? -10.398 -31.016 4.902 1 98.44 280 THR A N 1
ATOM 2183 C CA . THR A 1 280 ? -9.531 -31.578 3.879 1 98.44 280 THR A CA 1
ATOM 2184 C C . THR A 1 280 ? -8.164 -30.922 3.9 1 98.44 280 THR A C 1
ATOM 2186 O O . THR A 1 280 ? -7.133 -31.594 3.82 1 98.44 280 THR A O 1
ATOM 2189 N N . LEU A 1 281 ? -8.109 -29.625 4.02 1 98.69 281 LEU A N 1
ATOM 2190 C CA . LEU A 1 281 ? -6.852 -28.891 4.145 1 98.69 281 LEU A CA 1
ATOM 2191 C C . LEU A 1 281 ? -6.047 -29.391 5.336 1 98.69 281 LEU A C 1
ATOM 2193 O O . LEU A 1 281 ? -4.852 -29.672 5.211 1 98.69 281 LEU A O 1
ATOM 2197 N N . GLU A 1 282 ? -6.703 -29.547 6.465 1 98.38 282 GLU A N 1
ATOM 2198 C CA . GLU A 1 282 ? -6.035 -30 7.676 1 98.38 282 GLU A CA 1
ATOM 2199 C C . GLU A 1 282 ? -5.457 -31.406 7.492 1 98.38 282 GLU A C 1
ATOM 2201 O O . GLU A 1 282 ? -4.363 -31.703 7.977 1 98.38 282 GLU A O 1
ATOM 2206 N N . GLU A 1 283 ? -6.219 -32.25 6.824 1 98.56 283 GLU A N 1
ATOM 2207 C CA . GLU A 1 283 ? -5.738 -33.594 6.555 1 98.56 283 GLU A CA 1
ATOM 2208 C C . GLU A 1 283 ? -4.535 -33.562 5.613 1 98.56 283 GLU A C 1
ATOM 2210 O O . GLU A 1 283 ? -3.58 -34.312 5.809 1 98.56 283 GLU A O 1
ATOM 2215 N N . VAL A 1 284 ? -4.59 -32.75 4.598 1 98.56 284 VAL A N 1
ATOM 2216 C CA . VAL A 1 284 ? -3.463 -32.625 3.68 1 98.56 284 VAL A CA 1
ATOM 2217 C C . VAL A 1 284 ? -2.232 -32.125 4.441 1 98.56 284 VAL A C 1
ATOM 2219 O O . VAL A 1 284 ? -1.131 -32.656 4.25 1 98.56 284 VAL A O 1
ATOM 2222 N N . VAL A 1 285 ? -2.4 -31.156 5.316 1 98.38 285 VAL A N 1
ATOM 2223 C CA . VAL A 1 285 ? -1.333 -30.562 6.113 1 98.38 285 VAL A CA 1
ATOM 2224 C C . VAL A 1 285 ? -0.699 -31.625 7.004 1 98.38 285 VAL A C 1
ATOM 2226 O O . VAL A 1 285 ? 0.526 -31.688 7.129 1 98.38 285 VAL A O 1
ATOM 2229 N N . SER A 1 286 ? -1.52 -32.5 7.527 1 97.38 286 SER A N 1
ATOM 2230 C CA . SER A 1 286 ? -1.038 -33.5 8.484 1 97.38 286 SER A CA 1
ATOM 2231 C C . SER A 1 286 ? -0.427 -34.688 7.77 1 97.38 286 SER A C 1
ATOM 2233 O O . SER A 1 286 ? 0.616 -35.188 8.188 1 97.38 286 SER A O 1
ATOM 2235 N N . ASP A 1 287 ? -1.012 -35.062 6.672 1 96.5 287 ASP A N 1
ATOM 2236 C CA . ASP A 1 287 ? -0.717 -36.406 6.145 1 96.5 287 ASP A CA 1
ATOM 2237 C C . ASP A 1 287 ? 0.122 -36.312 4.871 1 96.5 287 ASP A C 1
ATOM 2239 O O . ASP A 1 287 ? 0.786 -37.281 4.492 1 96.5 287 ASP A O 1
ATOM 2243 N N . VAL A 1 288 ? 0.008 -35.219 4.18 1 97.81 288 VAL A N 1
ATOM 2244 C CA . VAL A 1 288 ? 0.599 -35.188 2.846 1 97.81 288 VAL A CA 1
ATOM 2245 C C . VAL A 1 288 ? 1.773 -34.219 2.822 1 97.81 288 VAL A C 1
ATOM 2247 O O . VAL A 1 288 ? 2.85 -34.562 2.316 1 97.81 288 VAL A O 1
ATOM 2250 N N . LEU A 1 289 ? 1.643 -33.031 3.436 1 97.56 289 LEU A N 1
ATOM 2251 C CA . LEU A 1 289 ? 2.598 -31.938 3.334 1 97.56 289 LEU A CA 1
ATOM 2252 C C . LEU A 1 289 ? 3.971 -32.375 3.842 1 97.56 289 LEU A C 1
ATOM 2254 O O . LEU A 1 289 ? 4.984 -32.125 3.178 1 97.56 289 LEU A O 1
ATOM 2258 N N . PRO A 1 290 ? 4.055 -33.062 4.996 1 96.25 290 PRO A N 1
ATOM 2259 C CA . PRO A 1 290 ? 5.375 -33.438 5.504 1 96.25 290 PRO A CA 1
ATOM 2260 C C . PRO A 1 290 ? 6.125 -34.375 4.559 1 96.25 290 PRO A C 1
ATOM 2262 O O . PRO A 1 290 ? 7.348 -34.281 4.426 1 96.25 290 PRO A O 1
ATOM 2265 N N . VAL A 1 291 ? 5.406 -35.219 3.891 1 94.5 291 VAL A N 1
ATOM 2266 C CA . VAL A 1 291 ? 6.008 -36.156 2.955 1 94.5 291 VAL A CA 1
ATOM 2267 C C . VAL A 1 291 ? 6.492 -35.406 1.712 1 94.5 291 VAL A C 1
ATOM 2269 O O . VAL A 1 291 ? 7.621 -35.625 1.26 1 94.5 291 VAL A O 1
ATOM 2272 N N . LEU A 1 292 ? 5.652 -34.562 1.199 1 95.5 292 LEU A N 1
ATOM 2273 C CA . LEU A 1 292 ? 5.973 -33.812 -0 1 95.5 292 LEU A CA 1
ATOM 2274 C C . LEU A 1 292 ? 7.203 -32.938 0.226 1 95.5 292 LEU A C 1
ATOM 2276 O O . LEU A 1 292 ? 8.031 -32.781 -0.674 1 95.5 292 LEU A O 1
ATOM 2280 N N . GLN A 1 293 ? 7.348 -32.406 1.441 1 95.06 293 GLN A N 1
ATOM 2281 C CA . GLN A 1 293 ? 8.383 -31.422 1.741 1 95.06 293 GLN A CA 1
ATOM 2282 C C . GLN A 1 293 ? 9.633 -32.094 2.291 1 95.06 293 GLN A C 1
ATOM 2284 O O . GLN A 1 293 ? 10.617 -31.422 2.625 1 95.06 293 GLN A O 1
ATOM 2289 N N . GLY A 1 294 ? 9.555 -33.344 2.404 1 90.25 294 GLY A N 1
ATOM 2290 C CA . GLY A 1 294 ? 10.695 -34.125 2.895 1 90.25 294 GLY A CA 1
ATOM 2291 C C . GLY A 1 294 ? 10.969 -33.906 4.371 1 90.25 294 GLY A C 1
ATOM 2292 O O . GLY A 1 294 ? 12.125 -33.906 4.801 1 90.25 294 GLY A O 1
ATOM 2293 N N . ARG A 1 295 ? 10.023 -33.562 5.219 1 82.94 295 ARG A N 1
ATOM 2294 C CA . ARG A 1 295 ? 10.195 -33.281 6.645 1 82.94 295 ARG A CA 1
ATOM 2295 C C . ARG A 1 295 ? 10.062 -34.562 7.461 1 82.94 295 ARG A C 1
ATOM 2297 O O . ARG A 1 295 ? 10.422 -34.594 8.641 1 82.94 295 ARG A O 1
ATOM 2304 N N . ASN A 1 296 ? 9.328 -35.656 7.062 1 68.25 296 ASN A N 1
ATOM 2305 C CA . ASN A 1 296 ? 9.219 -36.906 7.816 1 68.25 296 ASN A CA 1
ATOM 2306 C C . ASN A 1 296 ? 10.516 -37.719 7.781 1 68.25 296 ASN A C 1
ATOM 2308 O O . ASN A 1 296 ? 10.57 -38.844 8.281 1 68.25 296 ASN A O 1
ATOM 2312 N N . SER A 1 297 ? 11.688 -37.219 7.305 1 47.31 297 SER A N 1
ATOM 2313 C CA . SER A 1 297 ? 12.805 -38.125 7.473 1 47.31 297 SER A CA 1
ATOM 2314 C C . SER A 1 297 ? 13.367 -38.062 8.891 1 47.31 297 SER A C 1
ATOM 2316 O O . SER A 1 297 ? 13.32 -37.031 9.539 1 47.31 297 SER A O 1
ATOM 2318 N N . MET B 1 1 ? -6.77 20.438 23.688 1 96.69 1 MET B N 1
ATOM 2319 C CA . MET B 1 1 ? -6.07 20.422 22.406 1 96.69 1 MET B CA 1
ATOM 2320 C C . MET B 1 1 ? -5.438 19.062 22.141 1 96.69 1 MET B C 1
ATOM 2322 O O . MET B 1 1 ? -4.867 18.453 23.047 1 96.69 1 MET B O 1
ATOM 2326 N N . ARG B 1 2 ? -5.617 18.516 20.953 1 98.5 2 ARG B N 1
ATOM 2327 C CA . ARG B 1 2 ? -4.996 17.25 20.594 1 98.5 2 ARG B CA 1
ATOM 2328 C C . ARG B 1 2 ? -3.625 17.469 19.969 1 98.5 2 ARG B C 1
ATOM 2330 O O . ARG B 1 2 ? -3.375 18.5 19.359 1 98.5 2 ARG B O 1
ATOM 2337 N N . VAL B 1 3 ? -2.756 16.516 20.125 1 98.88 3 VAL B N 1
ATOM 2338 C CA . VAL B 1 3 ? -1.377 16.656 19.672 1 98.88 3 VAL B CA 1
ATOM 2339 C C . VAL B 1 3 ? -0.964 15.414 18.891 1 98.88 3 VAL B C 1
ATOM 2341 O O . VAL B 1 3 ? -1.212 14.289 19.328 1 98.88 3 VAL B O 1
ATOM 2344 N N . GLY B 1 4 ? -0.38 15.633 17.75 1 98.88 4 GLY B N 1
ATOM 2345 C CA . GLY B 1 4 ? 0.143 14.555 16.938 1 98.88 4 GLY B CA 1
ATOM 2346 C C . GLY B 1 4 ? 1.634 14.672 16.672 1 98.88 4 GLY B C 1
ATOM 2347 O O . GLY B 1 4 ? 2.229 15.727 16.906 1 98.88 4 GLY B O 1
ATOM 2348 N N . ILE B 1 5 ? 2.189 13.648 16.203 1 98.94 5 ILE B N 1
ATOM 2349 C CA . ILE B 1 5 ? 3.619 13.609 15.914 1 98.94 5 ILE B CA 1
ATOM 2350 C C . ILE B 1 5 ? 3.865 12.922 14.578 1 98.94 5 ILE B C 1
ATOM 2352 O O . ILE B 1 5 ? 3.225 11.914 14.266 1 98.94 5 ILE B O 1
ATOM 2356 N N . VAL B 1 6 ? 4.766 13.445 13.812 1 98.94 6 VAL B N 1
ATOM 2357 C CA . VAL B 1 6 ? 5.156 12.859 12.531 1 98.94 6 VAL B CA 1
ATOM 2358 C C . VAL B 1 6 ? 6.434 12.047 12.695 1 98.94 6 VAL B C 1
ATOM 2360 O O . VAL B 1 6 ? 7.414 12.523 13.273 1 98.94 6 VAL B O 1
ATOM 2363 N N . ILE B 1 7 ? 6.387 10.891 12.266 1 98.88 7 ILE B N 1
ATOM 2364 C CA . ILE B 1 7 ? 7.559 10.031 12.141 1 98.88 7 ILE B CA 1
ATOM 2365 C C . ILE B 1 7 ? 7.91 9.852 10.664 1 98.88 7 ILE B C 1
ATOM 2367 O O . ILE B 1 7 ? 7.172 9.211 9.922 1 98.88 7 ILE B O 1
ATOM 2371 N N . LEU B 1 8 ? 9.023 10.43 10.242 1 98.5 8 LEU B N 1
ATOM 2372 C CA . LEU B 1 8 ? 9.414 10.312 8.844 1 98.5 8 LEU B CA 1
ATOM 2373 C C . LEU B 1 8 ? 9.773 8.867 8.5 1 98.5 8 LEU B C 1
ATOM 2375 O O . LEU B 1 8 ? 10.344 8.156 9.328 1 98.5 8 LEU B O 1
ATOM 2379 N N . PRO B 1 9 ? 9.508 8.414 7.273 1 98.56 9 PRO B N 1
ATOM 2380 C CA . PRO B 1 9 ? 9.773 7.027 6.891 1 98.56 9 PRO B CA 1
ATOM 2381 C C . PRO B 1 9 ? 11.195 6.812 6.379 1 98.56 9 PRO B C 1
ATOM 2383 O O . PRO B 1 9 ? 11.383 6.34 5.258 1 98.56 9 PRO B O 1
ATOM 2386 N N . GLU B 1 10 ? 12.141 7.062 7.23 1 97.88 10 GLU B N 1
ATOM 2387 C CA . GLU B 1 10 ? 13.539 7.07 6.816 1 97.88 10 GLU B CA 1
ATOM 2388 C C . GLU B 1 10 ? 14.32 5.945 7.492 1 97.88 10 GLU B C 1
ATOM 2390 O O . GLU B 1 10 ? 15.523 5.797 7.266 1 97.88 10 GLU B O 1
ATOM 2395 N N . ASP B 1 11 ? 13.648 5.191 8.344 1 97.81 11 ASP B N 1
ATOM 2396 C CA . ASP B 1 11 ? 14.312 4.117 9.078 1 97.81 11 ASP B CA 1
ATOM 2397 C C . ASP B 1 11 ? 13.797 2.752 8.633 1 97.81 11 ASP B C 1
ATOM 2399 O O . ASP B 1 11 ? 12.617 2.604 8.312 1 97.81 11 ASP B O 1
ATOM 2403 N N . ARG B 1 12 ? 14.68 1.792 8.633 1 98.56 12 ARG B N 1
ATOM 2404 C CA . ARG B 1 12 ? 14.211 0.414 8.531 1 98.56 12 ARG B CA 1
ATOM 2405 C C . ARG B 1 12 ? 13.227 0.092 9.656 1 98.56 12 ARG B C 1
ATOM 2407 O O . ARG B 1 12 ? 13.266 0.716 10.719 1 98.56 12 ARG B O 1
ATOM 2414 N N . TRP B 1 13 ? 12.445 -0.874 9.43 1 98.69 13 TRP B N 1
ATOM 2415 C CA . TRP B 1 13 ? 11.32 -1.128 10.328 1 98.69 13 TRP B CA 1
ATOM 2416 C C . TRP B 1 13 ? 11.812 -1.428 11.742 1 98.69 13 TRP B C 1
ATOM 2418 O O . TRP B 1 13 ? 11.219 -0.969 12.719 1 98.69 13 TRP B O 1
ATOM 2428 N N . TRP B 1 14 ? 12.891 -2.182 11.844 1 97.88 14 TRP B N 1
ATOM 2429 C CA . TRP B 1 14 ? 13.375 -2.547 13.172 1 97.88 14 TRP B CA 1
ATOM 2430 C C . TRP B 1 14 ? 13.688 -1.303 14 1 97.88 14 TRP B C 1
ATOM 2432 O O . TRP B 1 14 ? 13.547 -1.314 15.219 1 97.88 14 TRP B O 1
ATOM 2442 N N . ALA B 1 15 ? 14.039 -0.238 13.359 1 98.06 15 ALA B N 1
ATOM 2443 C CA . ALA B 1 15 ? 14.367 1.01 14.047 1 98.06 15 ALA B CA 1
ATOM 2444 C C . ALA B 1 15 ? 13.148 1.922 14.133 1 98.06 15 ALA B C 1
ATOM 2446 O O . ALA B 1 15 ? 13.039 2.744 15.047 1 98.06 15 ALA B O 1
ATOM 2447 N N . ALA B 1 16 ? 12.211 1.786 13.227 1 98.69 16 ALA B N 1
ATOM 2448 C CA . ALA B 1 16 ? 11.023 2.637 13.172 1 98.69 16 ALA B CA 1
ATOM 2449 C C . ALA B 1 16 ? 9.961 2.168 14.164 1 98.69 16 ALA B C 1
ATOM 2451 O O . ALA B 1 16 ? 9.258 2.984 14.766 1 98.69 16 ALA B O 1
ATOM 2452 N N . GLU B 1 17 ? 9.859 0.857 14.344 1 98.81 17 GLU B N 1
ATOM 2453 C CA . GLU B 1 17 ? 8.797 0.249 15.141 1 98.81 17 GLU B CA 1
ATOM 2454 C C . GLU B 1 17 ? 8.75 0.845 16.547 1 98.81 17 GLU B C 1
ATOM 2456 O O . GLU B 1 17 ? 7.688 1.25 17.016 1 98.81 17 GLU B O 1
ATOM 2461 N N . PRO B 1 18 ? 9.875 0.978 17.234 1 98.75 18 PRO B N 1
ATOM 2462 C CA . PRO B 1 18 ? 9.812 1.526 18.594 1 98.75 18 PRO B CA 1
ATOM 2463 C C . PRO B 1 18 ? 9.289 2.961 18.625 1 98.75 18 PRO B C 1
ATOM 2465 O O . PRO B 1 18 ? 8.672 3.377 19.609 1 98.75 18 PRO B O 1
ATOM 2468 N N . LYS B 1 19 ? 9.477 3.703 17.562 1 98.81 19 LYS B N 1
ATOM 2469 C CA . LYS B 1 19 ? 8.977 5.074 17.516 1 98.81 19 LYS B CA 1
ATOM 2470 C C . LYS B 1 19 ? 7.453 5.102 17.453 1 98.81 19 LYS B C 1
ATOM 2472 O O . LYS B 1 19 ? 6.816 5.918 18.125 1 98.81 19 LYS B O 1
ATOM 2477 N N . TRP B 1 20 ? 6.949 4.203 16.719 1 98.94 20 TRP B N 1
ATOM 2478 C CA . TRP B 1 20 ? 5.5 4.141 16.594 1 98.94 20 TRP B CA 1
ATOM 2479 C C . TRP B 1 20 ? 4.859 3.697 17.906 1 98.94 20 TRP B C 1
ATOM 2481 O O . TRP B 1 20 ? 3.846 4.262 18.328 1 98.94 20 TRP B O 1
ATOM 2491 N N . ARG B 1 21 ? 5.418 2.711 18.531 1 98.88 21 ARG B N 1
ATOM 2492 C CA . ARG B 1 21 ? 4.941 2.295 19.844 1 98.88 21 ARG B CA 1
ATOM 2493 C C . ARG B 1 21 ? 5.059 3.432 20.859 1 98.88 21 ARG B C 1
ATOM 2495 O O . ARG B 1 21 ? 4.137 3.672 21.641 1 98.88 21 ARG B O 1
ATOM 2502 N N . ALA B 1 22 ? 6.188 4.117 20.797 1 98.81 22 ALA B N 1
ATOM 2503 C CA . ALA B 1 22 ? 6.441 5.211 21.734 1 98.81 22 ALA B CA 1
ATOM 2504 C C . ALA B 1 22 ? 5.434 6.34 21.531 1 98.81 22 ALA B C 1
ATOM 2506 O O . ALA B 1 22 ? 4.98 6.953 22.5 1 98.81 22 ALA B O 1
ATOM 2507 N N . ALA B 1 23 ? 5.102 6.629 20.297 1 98.88 23 ALA B N 1
ATOM 2508 C CA . ALA B 1 23 ? 4.125 7.68 20.016 1 98.88 23 ALA B CA 1
ATOM 2509 C C . ALA B 1 23 ? 2.816 7.422 20.766 1 98.88 23 ALA B C 1
ATOM 2511 O O . ALA B 1 23 ? 2.232 8.344 21.344 1 98.88 23 ALA B O 1
ATOM 2512 N N . GLU B 1 24 ? 2.375 6.16 20.75 1 98.81 24 GLU B N 1
ATOM 2513 C CA . GLU B 1 24 ? 1.163 5.801 21.469 1 98.81 24 GLU B CA 1
ATOM 2514 C C . GLU B 1 24 ? 1.389 5.859 22.984 1 98.81 24 GLU B C 1
ATOM 2516 O 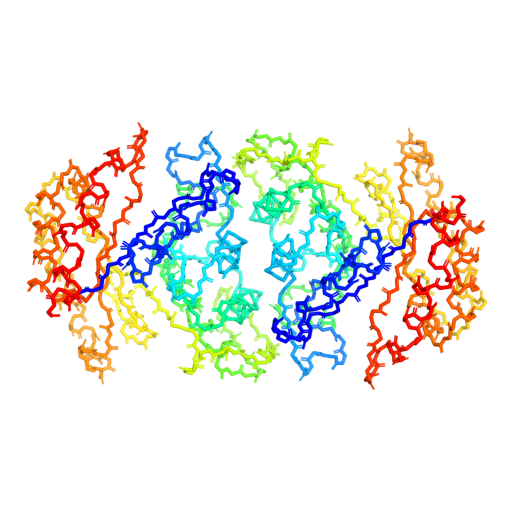O . GLU B 1 24 ? 0.567 6.41 23.719 1 98.81 24 GLU B O 1
ATOM 2521 N N . GLU B 1 25 ? 2.504 5.336 23.438 1 98.38 25 GLU B N 1
ATOM 2522 C CA . GLU B 1 25 ? 2.814 5.285 24.859 1 98.38 25 GLU B CA 1
ATOM 2523 C C . GLU B 1 25 ? 2.98 6.684 25.438 1 98.38 25 GLU B C 1
ATOM 2525 O O . GLU B 1 25 ? 2.623 6.93 26.594 1 98.38 25 GLU B O 1
ATOM 2530 N N . TYR B 1 26 ? 3.564 7.562 24.641 1 98.44 26 TYR B N 1
ATOM 2531 C CA . TYR B 1 26 ? 3.789 8.945 25.047 1 98.44 26 TYR B CA 1
ATOM 2532 C C . TYR B 1 26 ? 2.467 9.688 25.219 1 98.44 26 TYR B C 1
ATOM 2534 O O . TYR B 1 26 ? 2.416 10.75 25.828 1 98.44 26 TYR B O 1
ATOM 2542 N N . GLY B 1 27 ? 1.399 9.148 24.609 1 98.25 27 GLY B N 1
ATOM 2543 C CA . GLY B 1 27 ? 0.082 9.734 24.781 1 98.25 27 GLY B CA 1
ATOM 2544 C C . GLY B 1 27 ? -0.302 10.68 23.656 1 98.25 27 GLY B C 1
ATOM 2545 O O . GLY B 1 27 ? -1.21 11.5 23.797 1 98.25 27 GLY B O 1
ATOM 2546 N N . PHE B 1 28 ? 0.359 10.609 22.547 1 98.88 28 PHE B N 1
ATOM 2547 C CA . PHE B 1 28 ? -0.064 11.398 21.406 1 98.88 28 PHE B CA 1
ATOM 2548 C C . PHE B 1 28 ? -1.433 10.953 20.906 1 98.88 28 PHE B C 1
ATOM 2550 O O . PHE B 1 28 ? -1.764 9.766 20.984 1 98.88 28 PHE B O 1
ATOM 2557 N N . ASP B 1 29 ? -2.193 11.883 20.406 1 98.81 29 ASP B N 1
ATOM 2558 C CA . ASP B 1 29 ? -3.539 11.602 19.922 1 98.81 29 ASP B CA 1
ATOM 2559 C C . ASP B 1 29 ? -3.496 10.984 18.516 1 98.81 29 ASP B C 1
ATOM 2561 O O . ASP B 1 29 ? -4.375 10.203 18.156 1 98.81 29 ASP B O 1
ATOM 2565 N N . HIS B 1 30 ? -2.527 11.32 17.719 1 98.88 30 HIS B N 1
ATOM 2566 C CA . HIS B 1 30 ? -2.373 10.812 16.359 1 98.88 30 HIS B CA 1
ATOM 2567 C C . HIS B 1 30 ? -0.91 10.82 15.93 1 98.88 30 HIS B C 1
ATOM 2569 O O . HIS B 1 30 ? -0.125 11.648 16.406 1 98.88 30 HIS B O 1
ATOM 2575 N N . ALA B 1 31 ? -0.525 9.891 15.102 1 98.94 31 ALA B N 1
ATOM 2576 C CA . ALA B 1 31 ? 0.804 9.773 14.508 1 98.94 31 ALA B CA 1
ATOM 2577 C C . ALA B 1 31 ? 0.723 9.711 12.984 1 98.94 31 ALA B C 1
ATOM 2579 O O . ALA B 1 31 ? -0.205 9.117 12.43 1 98.94 31 ALA B O 1
ATOM 2580 N N . TRP B 1 32 ? 1.706 10.312 12.375 1 98.94 32 TRP B N 1
ATOM 2581 C CA . TRP B 1 32 ? 1.674 10.547 10.938 1 98.94 32 TRP B CA 1
ATOM 2582 C C . TRP B 1 32 ? 2.996 10.156 10.289 1 98.94 32 TRP B C 1
ATOM 2584 O O . TRP B 1 32 ? 4.031 10.094 10.961 1 98.94 32 TRP B O 1
ATOM 2594 N N . THR B 1 33 ? 2.947 9.875 8.992 1 98.88 33 THR B N 1
ATOM 2595 C CA . THR B 1 33 ? 4.164 9.797 8.188 1 98.88 33 THR B CA 1
ATOM 2596 C C . THR B 1 33 ? 3.967 10.469 6.836 1 98.88 33 THR B C 1
ATOM 2598 O O . THR B 1 33 ? 2.834 10.727 6.426 1 98.88 33 THR B O 1
ATOM 2601 N N . TYR B 1 34 ? 5.062 10.844 6.219 1 98.56 34 TYR B N 1
ATOM 2602 C CA . TYR B 1 34 ? 5.023 11.508 4.918 1 98.56 34 TYR B CA 1
ATOM 2603 C C . TYR B 1 34 ? 4.754 10.5 3.807 1 98.56 34 TYR B C 1
ATOM 2605 O O . TYR B 1 34 ? 5.316 9.398 3.805 1 98.56 34 TYR B O 1
ATOM 2613 N N . ASP B 1 35 ? 3.902 10.867 2.857 1 98.06 35 ASP B N 1
ATOM 2614 C CA . ASP B 1 35 ? 3.609 10.016 1.711 1 98.06 35 ASP B CA 1
ATOM 2615 C C . ASP B 1 35 ? 4.305 10.523 0.453 1 98.06 35 ASP B C 1
ATOM 2617 O O . ASP B 1 35 ? 3.715 10.539 -0.629 1 98.06 35 ASP B O 1
ATOM 2621 N N . HIS B 1 36 ? 5.516 10.977 0.522 1 97.5 36 HIS B N 1
ATOM 2622 C CA . HIS B 1 36 ? 6.383 11.344 -0.59 1 97.5 36 HIS B CA 1
ATOM 2623 C C . HIS B 1 36 ? 7.133 10.133 -1.129 1 97.5 36 HIS B C 1
ATOM 2625 O O . HIS B 1 36 ? 7.289 9.133 -0.426 1 97.5 36 HIS B O 1
ATOM 2631 N N . LEU B 1 37 ? 7.582 10.258 -2.381 1 97.06 37 LEU B N 1
ATOM 2632 C CA . LEU B 1 37 ? 8.523 9.297 -2.941 1 97.06 37 LEU B CA 1
ATOM 2633 C C . LEU B 1 37 ? 9.953 9.633 -2.533 1 97.06 37 LEU B C 1
ATOM 2635 O O . LEU B 1 37 ? 10.836 8.773 -2.568 1 97.06 37 LEU B O 1
ATOM 2639 N N . GLY B 1 38 ? 10.188 10.773 -2.219 1 95.5 38 GLY B N 1
ATOM 2640 C CA . GLY B 1 38 ? 11.367 11.453 -1.704 1 95.5 38 GLY B CA 1
ATOM 2641 C C . GLY B 1 38 ? 11.102 12.898 -1.326 1 95.5 38 GLY B C 1
ATOM 2642 O O . GLY B 1 38 ? 10.328 13.594 -1.988 1 95.5 38 GLY B O 1
ATOM 2643 N N . TRP B 1 39 ? 11.766 13.344 -0.315 1 95.25 39 TRP B N 1
ATOM 2644 C CA . TRP B 1 39 ? 11.391 14.641 0.226 1 95.25 39 TRP B CA 1
ATOM 2645 C C . TRP B 1 39 ? 12.609 15.547 0.384 1 95.25 39 TRP B C 1
ATOM 2647 O O . TRP B 1 39 ? 13.516 15.242 1.165 1 95.25 39 TRP B O 1
ATOM 2657 N N . ARG B 1 40 ? 12.609 16.641 -0.419 1 94.06 40 ARG B N 1
ATOM 2658 C CA . ARG B 1 40 ? 13.625 17.688 -0.334 1 94.06 40 ARG B CA 1
ATOM 2659 C C . ARG B 1 40 ? 15.023 17.078 -0.34 1 94.06 40 ARG B C 1
ATOM 2661 O O . ARG B 1 40 ? 15.367 16.297 -1.222 1 94.06 40 ARG B O 1
ATOM 2668 N N . THR B 1 41 ? 15.875 17.484 0.573 1 92.88 41 THR B N 1
ATOM 2669 C CA . THR B 1 41 ? 17.25 17.016 0.563 1 92.88 41 THR B CA 1
ATOM 2670 C C . THR B 1 41 ? 17.328 15.578 1.09 1 92.88 41 THR B C 1
ATOM 2672 O O . THR B 1 41 ? 18.359 14.906 0.917 1 92.88 41 THR B O 1
ATOM 2675 N N . LEU B 1 42 ? 16.297 15.133 1.66 1 96.19 42 LEU B N 1
ATOM 2676 C CA . LEU B 1 42 ? 16.281 13.773 2.195 1 96.19 42 LEU B CA 1
ATOM 2677 C C . LEU B 1 42 ? 16.094 12.758 1.081 1 96.19 42 LEU B C 1
ATOM 2679 O O . LEU B 1 42 ? 16.203 11.547 1.312 1 96.19 42 LEU B O 1
ATOM 2683 N N . VAL B 1 43 ? 15.906 13.188 -0.099 1 96.25 43 VAL B N 1
ATOM 2684 C CA . VAL B 1 43 ? 15.711 12.344 -1.271 1 96.25 43 VAL B CA 1
ATOM 2685 C C . VAL B 1 43 ? 16.953 11.477 -1.499 1 96.25 43 VAL B C 1
ATOM 2687 O O . VAL B 1 43 ? 16.859 10.383 -2.055 1 96.25 43 VAL B O 1
ATOM 2690 N N . ASP B 1 44 ? 18.062 11.945 -1.041 1 95.56 44 ASP B N 1
ATOM 2691 C CA . ASP B 1 44 ? 19.312 11.258 -1.31 1 95.56 44 ASP B CA 1
ATOM 2692 C C . ASP B 1 44 ? 19.562 10.141 -0.299 1 95.56 44 ASP B C 1
ATOM 2694 O O . ASP B 1 44 ? 20.578 9.445 -0.376 1 95.56 44 ASP B O 1
ATOM 2698 N N . GLY B 1 45 ? 18.656 9.93 0.644 1 96.62 45 GLY B N 1
ATOM 2699 C CA . GLY B 1 45 ? 18.797 8.891 1.652 1 96.62 45 GLY B CA 1
ATOM 2700 C C . GLY B 1 45 ? 17.625 7.926 1.684 1 96.62 45 GLY B C 1
ATOM 2701 O O . GLY B 1 45 ? 16.797 7.91 0.769 1 96.62 45 GLY B O 1
ATOM 2702 N N . PRO B 1 46 ? 17.594 7.059 2.744 1 97.88 46 PRO B N 1
ATOM 2703 C CA . PRO B 1 46 ? 16.516 6.078 2.867 1 97.88 46 PRO B CA 1
ATOM 2704 C C . PRO B 1 46 ? 15.141 6.727 2.965 1 97.88 46 PRO B C 1
ATOM 2706 O O . PRO B 1 46 ? 14.977 7.742 3.646 1 97.88 46 PRO B O 1
ATOM 2709 N N . TRP B 1 47 ? 14.234 6.188 2.287 1 98.62 47 TRP B N 1
ATOM 2710 C CA . TRP B 1 47 ? 12.844 6.637 2.32 1 98.62 47 TRP B CA 1
ATOM 2711 C C . TRP B 1 47 ? 11.898 5.48 2.023 1 98.62 47 TRP B C 1
ATOM 2713 O O . TRP B 1 47 ? 12.008 4.832 0.982 1 98.62 47 TRP B O 1
ATOM 2723 N N . PHE B 1 48 ? 10.977 5.215 2.906 1 98.75 48 PHE B N 1
ATOM 2724 C CA . PHE B 1 48 ? 10.047 4.105 2.762 1 98.75 48 PHE B CA 1
ATOM 2725 C C . PHE B 1 48 ? 8.648 4.609 2.42 1 98.75 48 PHE B C 1
ATOM 2727 O O . PHE B 1 48 ? 8.352 5.789 2.602 1 98.75 48 PHE B O 1
ATOM 2734 N N . SER B 1 49 ? 7.828 3.688 1.884 1 98.62 49 SER B N 1
ATOM 2735 C CA . SER B 1 49 ? 6.465 4.004 1.471 1 98.62 49 SER B CA 1
ATOM 2736 C C . SER B 1 49 ? 5.543 4.152 2.676 1 98.62 49 SER B C 1
ATOM 2738 O O . SER B 1 49 ? 5.648 3.393 3.643 1 98.62 49 SER B O 1
ATOM 274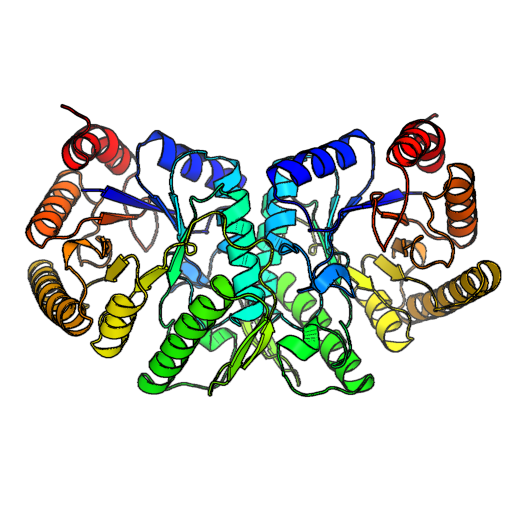0 N N . ALA B 1 50 ? 4.594 5.023 2.6 1 98.75 50 ALA B N 1
ATOM 2741 C CA . ALA B 1 50 ? 3.746 5.398 3.729 1 98.75 50 ALA B CA 1
ATOM 2742 C C . ALA B 1 50 ? 2.732 4.301 4.043 1 98.75 50 ALA B C 1
ATOM 2744 O O . ALA B 1 50 ? 2.533 3.945 5.207 1 98.75 50 ALA B O 1
ATOM 2745 N N . MET B 1 51 ? 2.125 3.691 3.016 1 98.62 51 MET B N 1
ATOM 2746 C CA . MET B 1 51 ? 0.972 2.828 3.258 1 98.62 51 MET B CA 1
ATOM 2747 C C . MET B 1 51 ? 1.396 1.532 3.939 1 98.62 51 MET B C 1
ATOM 2749 O O . MET B 1 51 ? 0.821 1.146 4.961 1 98.62 51 MET B O 1
ATOM 2753 N N . PRO B 1 52 ? 2.459 0.887 3.441 1 98.88 52 PRO B N 1
ATOM 2754 C CA . PRO B 1 52 ? 2.914 -0.272 4.211 1 98.88 52 PRO B CA 1
ATOM 2755 C C . PRO B 1 52 ? 3.43 0.107 5.598 1 98.88 52 PRO B C 1
ATOM 2757 O O . PRO B 1 52 ? 3.217 -0.633 6.562 1 98.88 52 PRO B O 1
ATOM 2760 N N . THR B 1 53 ? 4.055 1.254 5.734 1 98.94 53 THR B N 1
ATOM 2761 C CA . THR B 1 53 ? 4.559 1.714 7.023 1 98.94 53 THR B CA 1
ATOM 2762 C C . THR B 1 53 ? 3.408 1.922 8.008 1 98.94 53 THR B C 1
ATOM 2764 O O . THR B 1 53 ? 3.465 1.455 9.148 1 98.94 53 THR B O 1
ATOM 2767 N N . LEU B 1 54 ? 2.373 2.555 7.535 1 99 54 LEU B N 1
ATOM 2768 C CA . LEU B 1 54 ? 1.221 2.818 8.391 1 99 54 LEU B CA 1
ATOM 2769 C C . LEU B 1 54 ? 0.469 1.529 8.703 1 99 54 LEU B C 1
ATOM 2771 O O . LEU B 1 54 ? -0.093 1.383 9.789 1 99 54 LEU B O 1
ATOM 2775 N N . THR B 1 55 ? 0.502 0.579 7.754 1 98.94 55 THR B N 1
ATOM 2776 C CA . THR B 1 55 ? -0.094 -0.723 8.031 1 98.94 55 THR B CA 1
ATOM 2777 C C . THR B 1 55 ? 0.656 -1.433 9.156 1 98.94 55 THR B C 1
ATOM 2779 O O . THR B 1 55 ? 0.042 -1.943 10.094 1 98.94 55 THR B O 1
ATOM 2782 N N . ALA B 1 56 ? 1.963 -1.407 9.062 1 98.94 56 ALA B N 1
ATOM 2783 C CA . ALA B 1 56 ? 2.775 -2 10.117 1 98.94 56 ALA B CA 1
ATOM 2784 C C . ALA B 1 56 ? 2.561 -1.279 11.445 1 98.94 56 ALA B C 1
ATOM 2786 O O . ALA B 1 56 ? 2.451 -1.917 12.492 1 98.94 56 ALA B O 1
ATOM 2787 N N . ALA B 1 57 ? 2.467 0.04 11.391 1 99 57 ALA B N 1
ATOM 2788 C CA . ALA B 1 57 ? 2.221 0.834 12.594 1 99 57 ALA B CA 1
ATOM 2789 C C . ALA B 1 57 ? 0.888 0.461 13.234 1 99 57 ALA B C 1
ATOM 2791 O O . ALA B 1 57 ? 0.782 0.38 14.461 1 99 57 ALA B O 1
ATOM 2792 N N . ALA B 1 58 ? -0.106 0.251 12.406 1 98.94 58 ALA B N 1
ATOM 2793 C CA . ALA B 1 58 ? -1.422 -0.15 12.898 1 98.94 58 ALA B CA 1
ATOM 2794 C C . ALA B 1 58 ? -1.342 -1.469 13.664 1 98.94 58 ALA B C 1
ATOM 2796 O O . ALA B 1 58 ? -2.078 -1.68 14.625 1 98.94 58 ALA B O 1
ATOM 2797 N N . MET B 1 59 ? -0.378 -2.33 13.266 1 98.88 59 MET B N 1
ATOM 2798 C CA . MET B 1 59 ? -0.27 -3.67 13.836 1 98.88 59 MET B CA 1
ATOM 2799 C C . MET B 1 59 ? 0.449 -3.633 15.18 1 98.88 59 MET B C 1
ATOM 2801 O O . MET B 1 59 ? 0.35 -4.574 15.969 1 98.88 59 MET B O 1
ATOM 2805 N N . VAL B 1 60 ? 1.168 -2.525 15.484 1 98.88 60 VAL B N 1
ATOM 2806 C CA . VAL B 1 60 ? 1.95 -2.516 16.719 1 98.88 60 VAL B CA 1
ATOM 2807 C C . VAL B 1 60 ? 1.385 -1.475 17.672 1 98.88 60 VAL B C 1
ATOM 2809 O O . VAL B 1 60 ? 1.97 -1.213 18.734 1 98.88 60 VAL B O 1
ATOM 2812 N N . THR B 1 61 ? 0.306 -0.792 17.328 1 98.88 61 THR B N 1
ATOM 2813 C CA . THR B 1 61 ? -0.448 0.13 18.172 1 98.88 61 THR B CA 1
ATOM 2814 C C . THR B 1 61 ? -1.909 -0.298 18.266 1 98.88 61 THR B C 1
ATOM 2816 O O . THR B 1 61 ? -2.357 -1.168 17.516 1 98.88 61 THR B O 1
ATOM 2819 N N . SER B 1 62 ? -2.66 0.308 19.172 1 98.44 62 SER B N 1
ATOM 2820 C CA . SER B 1 62 ? -4.02 -0.185 19.375 1 98.44 62 SER B CA 1
ATOM 2821 C C . SER B 1 62 ? -5.004 0.966 19.547 1 98.44 62 SER B C 1
ATOM 2823 O O . SER B 1 62 ? -6.215 0.774 19.453 1 98.44 62 SER B O 1
ATOM 2825 N N . ARG B 1 63 ? -4.512 2.172 19.828 1 98.56 63 ARG B N 1
ATOM 2826 C CA . ARG B 1 63 ? -5.418 3.258 20.188 1 98.56 63 ARG B CA 1
ATOM 2827 C C . ARG B 1 63 ? -5.137 4.504 19.344 1 98.56 63 ARG B C 1
ATOM 2829 O O . ARG B 1 63 ? -6.062 5.184 18.906 1 98.56 63 ARG B O 1
ATOM 2836 N N . ILE B 1 64 ? -3.848 4.812 19.156 1 98.88 64 ILE B N 1
ATOM 2837 C CA . ILE B 1 64 ? -3.441 6.055 18.516 1 98.88 64 ILE B CA 1
ATOM 2838 C C . ILE B 1 64 ? -3.979 6.098 17.078 1 98.88 64 ILE B C 1
ATOM 2840 O O . ILE B 1 64 ? -3.979 5.082 16.375 1 98.88 64 ILE B O 1
ATOM 2844 N N . ARG B 1 65 ? -4.492 7.18 16.656 1 98.88 65 ARG B N 1
ATOM 2845 C CA . ARG B 1 65 ? -4.883 7.34 15.258 1 98.88 65 ARG B CA 1
ATOM 2846 C C . ARG B 1 65 ? -3.66 7.496 14.359 1 98.88 65 ARG B C 1
ATOM 2848 O O . ARG B 1 65 ? -2.631 8.023 14.797 1 98.88 65 ARG B O 1
ATOM 2855 N N . LEU B 1 66 ? -3.766 6.945 13.188 1 98.94 66 LEU B N 1
ATOM 2856 C CA . LEU B 1 66 ? -2.662 6.898 12.234 1 98.94 66 LEU B CA 1
ATOM 2857 C C . LEU B 1 66 ? -3.062 7.531 10.906 1 98.94 66 LEU B C 1
ATOM 2859 O O . LEU B 1 66 ? -4.211 7.406 10.477 1 98.94 66 LEU B O 1
ATOM 2863 N N . GLY B 1 67 ? -2.062 8.195 10.25 1 98.94 67 GLY B N 1
ATOM 2864 C CA . GLY B 1 67 ? -2.494 8.734 8.969 1 98.94 67 GLY B CA 1
ATOM 2865 C C . GLY B 1 67 ? -1.343 9.227 8.109 1 98.94 67 GLY B C 1
ATOM 2866 O O . GLY B 1 67 ? -0.183 9.172 8.523 1 98.94 67 GLY B O 1
ATOM 2867 N N . THR B 1 68 ? -1.643 9.602 6.906 1 98.94 68 THR B N 1
ATOM 2868 C CA . THR B 1 68 ? -0.708 10.266 6 1 98.94 68 THR B CA 1
ATOM 2869 C C . THR B 1 68 ? -0.673 11.766 6.266 1 98.94 68 THR B C 1
ATOM 2871 O O . THR B 1 68 ? -1.708 12.375 6.539 1 98.94 68 THR B O 1
ATOM 2874 N N . PHE B 1 69 ? 0.517 12.422 6.094 1 98.75 69 PHE B N 1
ATOM 2875 C CA . PHE B 1 69 ? 0.676 13.859 6.254 1 98.75 69 PHE B CA 1
ATOM 2876 C C . PHE B 1 69 ? 1.567 14.43 5.156 1 98.75 69 PHE B C 1
ATOM 2878 O O . PHE B 1 69 ? 2.725 14.773 5.406 1 98.75 69 PHE B O 1
ATOM 2885 N N . VAL B 1 70 ? 1.119 14.344 3.922 1 98.12 70 VAL B N 1
ATOM 2886 C CA . VAL B 1 70 ? -0.192 13.945 3.422 1 98.12 70 VAL B CA 1
ATOM 2887 C C . VAL B 1 70 ? -0.034 13.172 2.111 1 98.12 70 VAL B C 1
ATOM 2889 O O . VAL B 1 70 ? 0.999 13.281 1.444 1 98.12 70 VAL B O 1
ATOM 2892 N N . ALA B 1 71 ? -0.99 12.367 1.686 1 98.44 71 ALA B N 1
ATOM 2893 C CA . ALA B 1 71 ? -1.08 11.734 0.375 1 98.44 71 ALA B CA 1
ATOM 2894 C C . ALA B 1 71 ? -1.501 12.734 -0.695 1 98.44 71 ALA B C 1
ATOM 2896 O O . ALA B 1 71 ? -2.119 13.758 -0.388 1 98.44 71 ALA B O 1
ATOM 2897 N N . SER B 1 72 ? -1.171 12.469 -1.95 1 97.31 72 SER B N 1
ATOM 2898 C CA . SER B 1 72 ? -1.527 13.375 -3.033 1 97.31 72 SER B CA 1
ATOM 2899 C C . SER B 1 72 ? -1.825 12.617 -4.32 1 97.31 72 SER B C 1
ATOM 2901 O O . SER B 1 72 ? -1.522 11.422 -4.426 1 97.31 72 SER B O 1
ATOM 2903 N N . PRO B 1 73 ? -2.389 13.266 -5.34 1 96.5 73 PRO B N 1
ATOM 2904 C CA . PRO B 1 73 ? -2.713 12.648 -6.629 1 96.5 73 PRO B CA 1
ATOM 2905 C C . PRO B 1 73 ? -1.477 12.383 -7.484 1 96.5 73 PRO B C 1
ATOM 2907 O O . PRO B 1 73 ? -1.571 11.734 -8.531 1 96.5 73 PRO B O 1
ATOM 2910 N N . VAL B 1 74 ? -0.326 12.789 -7.09 1 93.62 74 VAL B N 1
ATOM 2911 C CA . VAL B 1 74 ? 0.853 12.773 -7.949 1 93.62 74 VAL B CA 1
ATOM 2912 C C . VAL B 1 74 ? 1.152 11.344 -8.391 1 93.62 74 VAL B C 1
ATOM 2914 O O . VAL B 1 74 ? 1.44 11.102 -9.57 1 93.62 74 VAL B O 1
ATOM 2917 N N . ALA B 1 75 ? 0.929 10.445 -7.484 1 90.38 75 ALA B N 1
ATOM 2918 C CA . ALA B 1 75 ? 1.359 9.086 -7.82 1 90.38 75 ALA B CA 1
ATOM 2919 C C . ALA B 1 75 ? 0.252 8.078 -7.543 1 90.38 75 ALA B C 1
ATOM 2921 O O . ALA B 1 75 ? 0.527 6.914 -7.23 1 90.38 75 ALA B O 1
ATOM 2922 N N . ARG B 1 76 ? -1.021 8.57 -7.605 1 93.88 76 ARG B N 1
ATOM 2923 C CA . ARG B 1 76 ? -2.1 7.68 -7.191 1 93.88 76 ARG B CA 1
ATOM 2924 C C . ARG B 1 76 ? -3.33 7.863 -8.078 1 93.88 76 ARG B C 1
ATOM 2926 O O . ARG B 1 76 ? -3.664 8.992 -8.453 1 93.88 76 ARG B O 1
ATOM 2933 N N . HIS B 1 77 ? -3.867 6.75 -8.445 1 96.25 77 HIS B N 1
ATOM 2934 C CA . HIS B 1 77 ? -5.23 6.73 -8.969 1 96.25 77 HIS B CA 1
ATOM 2935 C C . HIS B 1 77 ? -6.238 6.465 -7.859 1 96.25 77 HIS B C 1
ATOM 2937 O O . HIS B 1 77 ? -6.016 5.602 -7.004 1 96.25 77 HIS B O 1
ATOM 2943 N N . PRO B 1 78 ? -7.359 7.176 -7.844 1 98.19 78 PRO B N 1
ATOM 2944 C CA . PRO B 1 78 ? -8.266 7.082 -6.703 1 98.19 78 PRO B CA 1
ATOM 2945 C C . PRO B 1 78 ? -8.867 5.684 -6.535 1 98.19 78 PRO B C 1
ATOM 2947 O O . PRO B 1 78 ? -9.156 5.266 -5.41 1 98.19 78 PRO B O 1
ATOM 2950 N N . VAL B 1 79 ? -9.016 4.906 -7.586 1 98.31 79 VAL B N 1
ATOM 2951 C CA . VAL B 1 79 ? -9.727 3.633 -7.5 1 98.31 79 VAL B CA 1
ATOM 2952 C C . VAL B 1 79 ? -8.875 2.621 -6.73 1 98.31 79 VAL B C 1
ATOM 2954 O O . VAL B 1 79 ? -9.297 2.119 -5.688 1 98.31 79 VAL B O 1
ATOM 2957 N N . PRO B 1 80 ? -7.648 2.314 -7.219 1 98.12 80 PRO B N 1
ATOM 2958 C CA . PRO B 1 80 ? -6.855 1.401 -6.391 1 98.12 80 PRO B CA 1
ATOM 2959 C C . PRO B 1 80 ? -6.535 1.982 -5.016 1 98.12 80 PRO B C 1
ATOM 2961 O O . PRO B 1 80 ? -6.426 1.238 -4.039 1 98.12 80 PRO B O 1
ATOM 2964 N N . PHE B 1 81 ? -6.434 3.305 -4.938 1 98.69 81 PHE B N 1
ATOM 2965 C CA . PHE B 1 81 ? -6.129 3.932 -3.656 1 98.69 81 PHE B CA 1
ATOM 2966 C C . PHE B 1 81 ? -7.277 3.742 -2.672 1 98.69 81 PHE B C 1
ATOM 2968 O O . PHE B 1 81 ? -7.051 3.48 -1.489 1 98.69 81 PHE B O 1
ATOM 2975 N N . ALA B 1 82 ? -8.477 3.82 -3.119 1 98.75 82 ALA B N 1
ATOM 2976 C CA . ALA B 1 82 ? -9.641 3.594 -2.266 1 98.75 82 ALA B CA 1
ATOM 2977 C C . ALA B 1 82 ? -9.609 2.193 -1.659 1 98.75 82 ALA B C 1
ATOM 2979 O O . ALA B 1 82 ? -9.961 2.008 -0.491 1 98.75 82 ALA B O 1
ATOM 2980 N N . ARG B 1 83 ? -9.125 1.213 -2.393 1 98.31 83 ARG B N 1
ATOM 2981 C CA . ARG B 1 83 ? -9.008 -0.146 -1.871 1 98.31 83 ARG B CA 1
ATOM 2982 C C . ARG B 1 83 ? -7.965 -0.22 -0.762 1 98.31 83 ARG B C 1
ATOM 2984 O O . ARG B 1 83 ? -8.18 -0.884 0.255 1 98.31 83 ARG B O 1
ATOM 2991 N N . GLU B 1 84 ? -6.887 0.449 -0.975 1 98.56 84 GLU B N 1
ATOM 2992 C CA . GLU B 1 84 ? -5.859 0.497 0.061 1 98.56 84 GLU B CA 1
ATOM 2993 C C . GLU B 1 84 ? -6.391 1.157 1.332 1 98.56 84 GLU B C 1
ATOM 2995 O O . GLU B 1 84 ? -6.129 0.683 2.439 1 98.56 84 GLU B O 1
ATOM 3000 N N . LEU B 1 85 ? -7.133 2.223 1.09 1 98.88 85 LEU B N 1
ATOM 3001 C CA . LEU B 1 85 ? -7.668 2.984 2.213 1 98.88 85 LEU B CA 1
ATOM 3002 C C . LEU B 1 85 ? -8.656 2.146 3.014 1 98.88 85 LEU B C 1
ATOM 3004 O O . LEU B 1 85 ? -8.594 2.107 4.246 1 98.88 85 LEU B O 1
ATOM 3008 N N . ILE B 1 86 ? -9.531 1.46 2.328 1 98.88 86 ILE B N 1
ATOM 3009 C CA . ILE B 1 86 ? -10.508 0.601 2.99 1 98.88 86 ILE B CA 1
ATOM 3010 C C . ILE B 1 86 ? -9.781 -0.491 3.777 1 98.88 86 ILE B C 1
ATOM 3012 O O . ILE B 1 86 ? -10.148 -0.785 4.918 1 98.88 86 ILE B O 1
ATOM 3016 N N . THR B 1 87 ? -8.758 -1.021 3.191 1 98.94 87 THR B N 1
ATOM 3017 C CA . THR B 1 87 ? -8.008 -2.102 3.818 1 98.94 87 THR B CA 1
ATOM 3018 C C . THR B 1 87 ? -7.297 -1.609 5.078 1 98.94 87 THR B C 1
ATOM 3020 O O . THR B 1 87 ? -7.371 -2.248 6.129 1 98.94 87 THR B O 1
ATOM 3023 N N . LEU B 1 88 ? -6.629 -0.471 4.988 1 98.94 88 LEU B N 1
ATOM 3024 C CA . LEU B 1 88 ? -5.906 0.056 6.141 1 98.94 88 LEU B CA 1
ATOM 3025 C C . LEU B 1 88 ? -6.875 0.513 7.227 1 98.94 88 LEU B C 1
ATOM 3027 O O . LEU B 1 88 ? -6.59 0.374 8.422 1 98.94 88 LEU B O 1
ATOM 3031 N N . ASP B 1 89 ? -8.039 1.082 6.844 1 98.94 89 ASP B N 1
ATOM 3032 C CA . ASP B 1 89 ? -9.094 1.404 7.801 1 98.94 89 ASP B CA 1
ATOM 3033 C C . ASP B 1 89 ? -9.531 0.164 8.578 1 98.94 89 ASP B C 1
ATOM 3035 O O . ASP B 1 89 ? -9.758 0.229 9.789 1 98.94 89 ASP B O 1
ATOM 3039 N N . ASP B 1 90 ? -9.57 -0.93 7.914 1 98.94 90 ASP B N 1
ATOM 3040 C CA . ASP B 1 90 ? -9.977 -2.193 8.523 1 98.94 90 ASP B CA 1
ATOM 3041 C C . ASP B 1 90 ? -8.883 -2.734 9.445 1 98.94 90 ASP B C 1
ATOM 3043 O O . ASP B 1 90 ? -9.141 -3.037 10.609 1 98.94 90 ASP B O 1
ATOM 3047 N N . ILE B 1 91 ? -7.652 -2.768 8.93 1 98.94 91 ILE B N 1
ATOM 3048 C CA . ILE B 1 91 ? -6.531 -3.328 9.68 1 98.94 91 ILE B CA 1
ATOM 3049 C C . ILE B 1 91 ? -6.293 -2.504 10.945 1 98.94 91 ILE B C 1
ATOM 3051 O O . ILE B 1 91 ? -5.953 -3.053 11.992 1 98.94 91 ILE B O 1
ATOM 3055 N N . SER B 1 92 ? -6.535 -1.202 10.867 1 98.88 92 SER B N 1
ATOM 3056 C CA . SER B 1 92 ? -6.324 -0.32 12.016 1 98.88 92 SER B CA 1
ATOM 3057 C C . SER B 1 92 ? -7.551 -0.279 12.914 1 98.88 92 SER B C 1
ATOM 3059 O O . SER B 1 92 ? -7.539 0.381 13.953 1 98.88 92 SER B O 1
ATOM 3061 N N . ASP B 1 93 ? -8.594 -0.967 12.5 1 98.38 93 ASP B N 1
ATOM 3062 C CA . ASP B 1 93 ? -9.852 -1.016 13.25 1 98.38 93 ASP B CA 1
ATOM 3063 C C . ASP B 1 93 ? -10.438 0.383 13.43 1 98.38 93 ASP B C 1
ATOM 3065 O O . ASP B 1 93 ? -10.797 0.772 14.539 1 98.38 93 ASP B O 1
ATOM 3069 N N . GLY B 1 94 ? -10.398 1.138 12.352 1 98.75 94 GLY B N 1
ATOM 3070 C CA . GLY B 1 94 ? -11.07 2.426 12.32 1 98.75 94 GLY B CA 1
ATOM 3071 C C . GLY B 1 94 ? -10.25 3.551 12.906 1 98.75 94 GLY B C 1
ATOM 3072 O O . GLY B 1 94 ? -10.797 4.504 13.469 1 98.75 94 GLY B O 1
ATOM 3073 N N . ARG B 1 95 ? -8.961 3.504 12.836 1 98.88 95 ARG B N 1
ATOM 3074 C CA . ARG B 1 95 ? -8.117 4.527 13.445 1 98.88 95 ARG B CA 1
ATOM 3075 C C . ARG B 1 95 ? -7.434 5.371 12.367 1 98.88 95 ARG B C 1
ATOM 3077 O O . ARG B 1 95 ? -6.746 6.348 12.688 1 98.88 95 ARG B O 1
ATOM 3084 N N . PHE B 1 96 ? -7.609 5.059 11.117 1 98.94 96 PHE B N 1
ATOM 3085 C CA . PHE B 1 96 ? -6.859 5.695 10.039 1 98.94 96 PHE B CA 1
ATOM 3086 C C . PHE B 1 96 ? -7.48 7.031 9.664 1 98.94 96 PHE B C 1
ATOM 3088 O O . PHE B 1 96 ? -8.703 7.148 9.57 1 98.94 96 PHE B O 1
ATOM 3095 N N . ILE B 1 97 ? -6.656 8.078 9.43 1 98.94 97 ILE B N 1
ATOM 3096 C CA . ILE B 1 97 ? -7.023 9.383 8.906 1 98.94 97 ILE B CA 1
ATOM 3097 C C . ILE B 1 97 ? -6.285 9.633 7.59 1 98.94 97 ILE B C 1
ATOM 3099 O O . ILE B 1 97 ? -5.059 9.523 7.531 1 98.94 97 ILE B O 1
ATOM 3103 N N . LEU B 1 98 ? -7.023 9.961 6.586 1 98.94 98 LEU B N 1
ATOM 3104 C CA . LEU B 1 98 ? -6.371 10.297 5.324 1 98.94 98 LEU B CA 1
ATOM 3105 C C . LEU B 1 98 ? -6.031 11.781 5.266 1 98.94 98 LEU B C 1
ATOM 3107 O O . LEU B 1 98 ? -6.902 12.609 4.977 1 98.94 98 LEU B O 1
ATOM 3111 N N . GLY B 1 99 ? -4.781 12.117 5.594 1 98.94 99 GLY B N 1
ATOM 3112 C CA . GLY B 1 99 ? -4.305 13.422 5.16 1 98.94 99 GLY B CA 1
ATOM 3113 C C . GLY B 1 99 ? -4.047 13.492 3.666 1 98.94 99 GLY B C 1
ATOM 3114 O O . GLY B 1 99 ? -3.33 12.656 3.113 1 98.94 99 GLY B O 1
ATOM 3115 N N . VAL B 1 100 ? -4.609 14.484 3.039 1 98.88 100 VAL B N 1
ATOM 3116 C CA . VAL B 1 100 ? -4.539 14.57 1.584 1 98.88 100 VAL B CA 1
ATOM 3117 C C . VAL B 1 100 ? -4.258 16.016 1.165 1 98.88 100 VAL B C 1
ATOM 3119 O O . VAL B 1 100 ? -4.742 16.953 1.799 1 98.88 100 VAL B O 1
ATOM 3122 N N . GLY B 1 101 ? -3.496 16.203 0.155 1 98.44 101 GLY B N 1
ATOM 3123 C CA . GLY B 1 101 ? -3.143 17.5 -0.385 1 98.44 101 GLY B CA 1
ATOM 3124 C C . GLY B 1 101 ? -2.875 17.484 -1.878 1 98.44 101 GLY B C 1
ATOM 3125 O O . GLY B 1 101 ? -2.938 16.422 -2.508 1 98.44 101 GLY B O 1
ATOM 3126 N N . ALA B 1 102 ? -2.541 18.578 -2.465 1 96.81 102 ALA B N 1
ATOM 3127 C CA . ALA B 1 102 ? -2.471 18.75 -3.912 1 96.81 102 ALA B CA 1
ATOM 3128 C C . ALA B 1 102 ? -1.18 18.172 -4.477 1 96.81 102 ALA B C 1
ATOM 3130 O O . ALA B 1 102 ? -1.071 17.938 -5.68 1 96.81 102 ALA B O 1
ATOM 3131 N N . GLY B 1 103 ? -0.254 17.938 -3.621 1 94 103 GLY B N 1
ATOM 3132 C CA . GLY B 1 103 ? 1.033 17.469 -4.105 1 94 103 GLY B CA 1
ATOM 3133 C C . GLY B 1 103 ? 1.994 18.594 -4.441 1 94 103 GLY B C 1
ATOM 3134 O O . GLY B 1 103 ? 1.918 19.672 -3.857 1 94 103 GLY B O 1
ATOM 3135 N N . VAL B 1 104 ? 2.99 18.328 -5.191 1 92.88 104 VAL B N 1
ATOM 3136 C CA . VAL B 1 104 ? 4.094 19.25 -5.434 1 92.88 104 VAL B CA 1
ATOM 3137 C C . VAL B 1 104 ? 4.168 19.578 -6.922 1 92.88 104 VAL B C 1
ATOM 3139 O O . VAL B 1 104 ? 3.66 18.844 -7.762 1 92.88 104 VAL B O 1
ATOM 3142 N N . PRO B 1 105 ? 4.809 20.719 -7.211 1 92.56 105 PRO B N 1
ATOM 3143 C CA . PRO B 1 105 ? 5.031 21.031 -8.625 1 92.56 105 PRO B CA 1
ATOM 3144 C C . PRO B 1 105 ? 6.074 20.125 -9.273 1 92.56 105 PRO B C 1
ATOM 3146 O O . PRO B 1 105 ? 6.734 19.344 -8.578 1 92.56 105 PRO B O 1
ATOM 3149 N N . HIS B 1 106 ? 6.199 20.234 -10.562 1 92.62 106 HIS B N 1
ATOM 3150 C CA . HIS B 1 106 ? 7.047 19.359 -11.359 1 92.62 106 HIS B CA 1
ATOM 3151 C C . HIS B 1 106 ? 8.523 19.578 -11.031 1 92.62 106 HIS B C 1
ATOM 3153 O O . HIS B 1 106 ? 9.367 18.75 -11.391 1 92.62 106 HIS B O 1
ATOM 3159 N N . THR B 1 107 ? 8.844 20.641 -10.336 1 93.06 107 THR B N 1
ATOM 3160 C CA . THR B 1 107 ? 10.227 20.922 -9.969 1 93.06 107 THR B CA 1
ATOM 3161 C C . THR B 1 107 ? 10.648 20.109 -8.75 1 93.06 107 THR B C 1
ATOM 3163 O O . THR B 1 107 ? 11.828 20.031 -8.422 1 93.06 107 THR B O 1
ATOM 3166 N N . HIS B 1 108 ? 9.695 19.5 -8.109 1 95 108 HIS B N 1
ATOM 3167 C CA . HIS B 1 108 ? 9.992 18.703 -6.926 1 95 108 HIS B CA 1
ATOM 3168 C C . HIS B 1 108 ? 10.023 17.219 -7.258 1 95 108 HIS B C 1
ATOM 3170 O O . HIS B 1 108 ? 9.398 16.781 -8.227 1 95 108 HIS B O 1
ATOM 3176 N N . TYR B 1 109 ? 10.609 16.469 -6.496 1 96.88 109 TYR B N 1
ATOM 3177 C CA . TYR B 1 109 ? 11.047 15.117 -6.785 1 96.88 109 TYR B CA 1
ATOM 3178 C C . TYR B 1 109 ? 9.867 14.234 -7.164 1 96.88 109 TYR B C 1
ATOM 3180 O O . TYR B 1 109 ? 9.906 13.523 -8.172 1 96.88 109 TYR B O 1
ATOM 3188 N N . ASP B 1 110 ? 8.82 14.266 -6.395 1 96.44 110 ASP B N 1
ATOM 3189 C CA . ASP B 1 110 ? 7.695 13.359 -6.609 1 96.44 110 ASP B CA 1
ATOM 3190 C C . ASP B 1 110 ? 7.164 13.469 -8.039 1 96.44 110 ASP B C 1
ATOM 3192 O O . ASP B 1 110 ? 6.852 12.453 -8.664 1 96.44 110 ASP B O 1
ATOM 3196 N N . ALA B 1 111 ? 7.07 14.703 -8.477 1 95.69 111 ALA B N 1
ATOM 3197 C CA . ALA B 1 111 ? 6.547 14.93 -9.82 1 95.69 111 ALA B CA 1
ATOM 3198 C C . ALA B 1 111 ? 7.637 14.727 -10.867 1 95.69 111 ALA B C 1
ATOM 3200 O O . ALA B 1 111 ? 7.398 14.117 -11.914 1 95.69 111 ALA B O 1
ATOM 3201 N N . ALA B 1 112 ? 8.836 15.18 -10.594 1 96.19 112 ALA B N 1
ATOM 3202 C CA . ALA B 1 112 ? 9.938 15.141 -11.555 1 96.19 112 ALA B CA 1
ATOM 3203 C C . ALA B 1 112 ? 10.312 13.703 -11.891 1 96.19 112 ALA B C 1
ATOM 3205 O O . ALA B 1 112 ? 10.586 13.375 -13.047 1 96.19 112 ALA B O 1
ATOM 3206 N N . VAL B 1 113 ? 10.297 12.844 -10.898 1 97.75 113 VAL B N 1
ATOM 3207 C CA . VAL B 1 113 ? 10.773 11.477 -11.055 1 97.75 113 VAL B CA 1
ATOM 3208 C C . VAL B 1 113 ? 9.844 10.703 -11.977 1 97.75 113 VAL B C 1
ATOM 3210 O O . VAL B 1 113 ? 10.273 9.789 -12.688 1 97.75 113 VAL B O 1
ATOM 3213 N N . LEU B 1 114 ? 8.594 11.062 -11.969 1 95.56 114 LEU B N 1
ATOM 3214 C CA . LEU B 1 114 ? 7.598 10.375 -12.781 1 95.56 114 LEU B CA 1
ATOM 3215 C C . LEU B 1 114 ? 7.594 10.906 -14.211 1 95.56 114 LEU B C 1
ATOM 3217 O O . LEU B 1 114 ? 7.031 10.273 -15.109 1 95.56 114 LEU B O 1
ATOM 3221 N N . ASP B 1 115 ? 8.172 12.055 -14.398 1 91.25 115 ASP B N 1
ATOM 3222 C CA . ASP B 1 115 ? 8.367 12.688 -15.695 1 91.25 115 ASP B CA 1
ATOM 3223 C C . ASP B 1 115 ? 7.039 12.82 -16.438 1 91.25 115 ASP B C 1
ATOM 3225 O O . ASP B 1 115 ? 6.957 12.508 -17.641 1 91.25 115 ASP B O 1
ATOM 3229 N N . GLY B 1 116 ? 5.996 13.055 -15.672 1 83 116 GLY B N 1
ATOM 3230 C CA . GLY B 1 116 ? 4.707 13.305 -16.281 1 83 116 GLY B CA 1
ATOM 3231 C C . GLY B 1 116 ? 4.551 14.734 -16.781 1 83 116 GLY B C 1
ATOM 3232 O O . GLY B 1 116 ? 5.508 15.508 -16.75 1 83 116 GLY B O 1
ATOM 3233 N N . PRO B 1 117 ? 3.393 14.992 -17.266 1 87.25 117 PRO B N 1
ATOM 3234 C CA . PRO B 1 117 ? 3.148 16.344 -17.766 1 87.25 117 PRO B CA 1
ATOM 3235 C C . PRO B 1 117 ? 3.254 17.406 -16.672 1 87.25 117 PRO B C 1
ATOM 3237 O O . PRO B 1 117 ? 2.855 17.156 -15.531 1 87.25 117 PRO B O 1
ATOM 3240 N N . GLU B 1 118 ? 3.752 18.469 -17.078 1 92.75 118 GLU B N 1
ATOM 3241 C CA . GLU B 1 118 ? 3.807 19.594 -16.156 1 92.75 118 GLU B CA 1
ATOM 3242 C C . GLU B 1 118 ? 2.436 20.25 -15.992 1 92.75 118 GLU B C 1
ATOM 3244 O O . GLU B 1 118 ? 1.786 20.594 -16.984 1 92.75 118 GLU B O 1
ATOM 3249 N N . LEU B 1 119 ? 2.049 20.391 -14.805 1 94.94 119 LEU B N 1
ATOM 3250 C CA . LEU B 1 119 ? 0.764 21.016 -14.508 1 94.94 119 LEU B CA 1
ATOM 3251 C C . LEU B 1 119 ? 0.963 22.391 -13.883 1 94.94 119 LEU B C 1
ATOM 3253 O O . LEU B 1 119 ? 1.854 22.578 -13.055 1 94.94 119 LEU B O 1
ATOM 3257 N N . SER B 1 120 ? 0.135 23.328 -14.328 1 95.75 120 SER B N 1
ATOM 3258 C CA . SER B 1 120 ? 0.083 24.625 -13.648 1 95.75 120 SER B CA 1
ATOM 3259 C C . SER B 1 120 ? -0.497 24.484 -12.25 1 95.75 120 SER B C 1
ATOM 3261 O O . SER B 1 120 ? -1.044 23.438 -11.891 1 95.75 120 SER B O 1
ATOM 3263 N N . ALA B 1 121 ? -0.355 25.531 -11.492 1 94.81 121 ALA B N 1
ATOM 3264 C CA . ALA B 1 121 ? -0.938 25.547 -10.156 1 94.81 121 ALA B CA 1
ATOM 3265 C C . ALA B 1 121 ? -2.443 25.312 -10.211 1 94.81 121 ALA B C 1
ATOM 3267 O O . ALA B 1 121 ? -2.992 24.562 -9.391 1 94.81 121 ALA B O 1
ATOM 3268 N N . LYS B 1 122 ? -3.041 25.906 -11.18 1 96.62 122 LYS B N 1
ATOM 3269 C CA . LYS B 1 122 ? -4.48 25.734 -11.359 1 96.62 122 LYS B CA 1
ATOM 3270 C C . LYS B 1 122 ? -4.828 24.297 -11.703 1 96.62 122 LYS B C 1
ATOM 3272 O O . LYS B 1 122 ? -5.77 23.734 -11.141 1 96.62 122 LYS B O 1
ATOM 3277 N N . GLU B 1 123 ? -4.07 23.688 -12.602 1 97.12 123 GLU B N 1
ATOM 3278 C CA . GLU B 1 123 ? -4.32 22.312 -13.016 1 97.12 123 GLU B CA 1
ATOM 3279 C C . GLU B 1 123 ? -4.078 21.344 -11.867 1 97.12 123 GLU B C 1
ATOM 3281 O O . GLU B 1 123 ? -4.797 20.344 -11.727 1 97.12 123 GLU B O 1
ATOM 3286 N N . ARG B 1 124 ? -3.08 21.625 -11.094 1 96.94 124 ARG B N 1
ATOM 3287 C CA . ARG B 1 124 ? -2.816 20.781 -9.93 1 96.94 124 ARG B CA 1
ATOM 3288 C C . ARG B 1 124 ? -3.975 20.844 -8.938 1 96.94 124 ARG B C 1
ATOM 3290 O O . ARG B 1 124 ? -4.363 19.812 -8.367 1 96.94 124 ARG B O 1
ATOM 3297 N N . THR B 1 125 ? -4.504 22.047 -8.742 1 97.75 125 THR B N 1
ATOM 3298 C CA . THR B 1 125 ? -5.652 22.203 -7.852 1 97.75 125 THR B CA 1
ATOM 3299 C C . THR B 1 125 ? -6.879 21.5 -8.422 1 97.75 125 THR B C 1
ATOM 3301 O O . THR B 1 125 ? -7.641 20.875 -7.684 1 97.75 125 THR B O 1
ATOM 3304 N N . ASP B 1 126 ? -7.051 21.578 -9.789 1 98.25 126 ASP B N 1
ATOM 3305 C CA . ASP B 1 126 ? -8.148 20.875 -10.445 1 98.25 126 ASP B CA 1
ATOM 3306 C C . ASP B 1 126 ? -8.039 19.359 -10.242 1 98.25 126 ASP B C 1
ATOM 3308 O O . ASP B 1 126 ? -9.031 18.703 -9.906 1 98.25 126 ASP B O 1
ATOM 3312 N N . ARG B 1 127 ? -6.898 18.891 -10.445 1 98 127 ARG B N 1
ATOM 3313 C CA . ARG B 1 127 ? -6.664 17.453 -10.281 1 98 127 ARG B CA 1
ATOM 3314 C C . ARG B 1 127 ? -6.898 17.031 -8.836 1 98 127 ARG B C 1
ATOM 3316 O O . ARG B 1 127 ? -7.492 15.977 -8.586 1 98 127 ARG B O 1
ATOM 3323 N N . PHE B 1 128 ? -6.449 17.891 -7.938 1 98.62 128 PHE B N 1
ATOM 3324 C CA . PHE B 1 128 ? -6.629 17.625 -6.516 1 98.62 128 PHE B CA 1
ATOM 3325 C C . PHE B 1 128 ? -8.109 17.594 -6.152 1 98.62 128 PHE B C 1
ATOM 3327 O O . PHE B 1 128 ? -8.562 16.703 -5.438 1 98.62 128 PHE B O 1
ATOM 3334 N N . THR B 1 129 ? -8.836 18.484 -6.613 1 98.56 129 THR B N 1
ATOM 3335 C CA . THR B 1 129 ? -10.273 18.562 -6.367 1 98.56 129 THR B CA 1
ATOM 3336 C C . THR B 1 129 ? -10.969 17.297 -6.871 1 98.56 129 THR B C 1
ATOM 3338 O O . THR B 1 129 ? -11.734 16.672 -6.133 1 98.56 129 THR B O 1
ATOM 3341 N N . GLU B 1 130 ? -10.648 16.922 -8.102 1 98.44 130 GLU B N 1
ATOM 3342 C CA . GLU B 1 130 ? -11.219 15.711 -8.672 1 98.44 130 GLU B CA 1
ATOM 3343 C C . GLU B 1 130 ? -10.859 14.484 -7.836 1 98.44 130 GLU B C 1
ATOM 3345 O O . GLU B 1 130 ? -11.688 13.594 -7.637 1 98.44 130 GLU B O 1
ATOM 3350 N N . PHE B 1 131 ? -9.625 14.469 -7.426 1 98.75 131 PHE B N 1
ATOM 3351 C CA . PHE B 1 131 ? -9.117 13.352 -6.641 1 98.75 131 PHE B CA 1
ATOM 3352 C C . PHE B 1 131 ? -9.914 13.18 -5.352 1 98.75 131 PHE B C 1
ATOM 3354 O O . PHE B 1 131 ? -10.352 12.078 -5.023 1 98.75 131 PHE B O 1
ATOM 3361 N N . VAL B 1 132 ? -10.18 14.234 -4.605 1 98.81 132 VAL B N 1
ATOM 3362 C CA . VAL B 1 132 ? -10.891 14.203 -3.334 1 98.81 132 VAL B CA 1
ATOM 3363 C C . VAL B 1 132 ? -12.359 13.836 -3.572 1 98.81 132 VAL B C 1
ATOM 3365 O O . VAL B 1 132 ? -12.914 13 -2.859 1 98.81 132 VAL B O 1
ATOM 3368 N N . GLU B 1 133 ? -12.938 14.398 -4.605 1 98.69 133 GLU B N 1
ATOM 3369 C CA . GLU B 1 133 ? -14.32 14.094 -4.941 1 98.69 133 GLU B CA 1
ATOM 3370 C C . GLU B 1 133 ? -14.492 12.625 -5.324 1 98.69 133 GLU B C 1
ATOM 3372 O O . GLU B 1 133 ? -15.43 11.969 -4.883 1 98.69 133 GLU B O 1
ATOM 3377 N N . ALA B 1 134 ? -13.57 12.188 -6.133 1 98.81 134 ALA B N 1
ATOM 3378 C CA . ALA B 1 134 ? -13.617 10.789 -6.543 1 98.81 134 ALA B CA 1
ATOM 3379 C C . ALA B 1 134 ? -13.469 9.859 -5.344 1 98.81 134 ALA B C 1
ATOM 3381 O O . ALA B 1 134 ? -14.219 8.891 -5.203 1 98.81 134 ALA B O 1
ATOM 3382 N N . LEU B 1 135 ? -12.516 10.148 -4.457 1 98.88 135 LEU B N 1
ATOM 3383 C CA . LEU B 1 135 ? -12.297 9.312 -3.281 1 98.88 135 LEU B CA 1
ATOM 3384 C C . LEU B 1 135 ? -13.531 9.297 -2.391 1 98.88 135 LEU B C 1
ATOM 3386 O O . LEU B 1 135 ? -13.922 8.25 -1.873 1 98.88 135 LEU B O 1
ATOM 3390 N N . ASP B 1 136 ? -14.086 10.477 -2.221 1 98.81 136 ASP B N 1
ATOM 3391 C CA . ASP B 1 136 ? -15.305 10.578 -1.427 1 98.81 136 ASP B CA 1
ATOM 3392 C C . ASP B 1 136 ? -16.391 9.656 -1.982 1 98.81 136 ASP B C 1
ATOM 3394 O O . ASP B 1 136 ? -16.953 8.844 -1.252 1 98.81 136 ASP B O 1
ATOM 3398 N N . GLY B 1 137 ? -16.641 9.727 -3.283 1 98.81 137 GLY B N 1
ATOM 3399 C CA . GLY B 1 137 ? -17.641 8.891 -3.926 1 98.81 137 GLY B CA 1
ATOM 3400 C C . GLY B 1 137 ? -17.312 7.41 -3.859 1 98.81 137 GLY B C 1
ATOM 3401 O O . GLY B 1 137 ? -18.172 6.586 -3.562 1 98.81 137 GLY B O 1
ATOM 3402 N N . LEU B 1 138 ? -16.062 7.082 -4.121 1 98.88 138 LEU B N 1
ATOM 3403 C CA . LEU B 1 138 ? -15.609 5.695 -4.133 1 98.88 138 LEU B CA 1
ATOM 3404 C C . LEU B 1 138 ? -15.789 5.051 -2.764 1 98.88 138 LEU B C 1
ATOM 3406 O O . LEU B 1 138 ? -16.094 3.861 -2.67 1 98.88 138 LEU B O 1
ATOM 3410 N N . LEU B 1 139 ? -15.625 5.816 -1.693 1 98.88 139 LEU B N 1
ATOM 3411 C CA . LEU B 1 139 ? -15.672 5.273 -0.34 1 98.88 139 LEU B CA 1
ATOM 3412 C C . LEU B 1 139 ? -17.094 5.246 0.188 1 98.88 139 LEU B C 1
ATOM 3414 O O . LEU B 1 139 ? -17.406 4.48 1.103 1 98.88 139 LEU B O 1
ATOM 3418 N N . MET B 1 140 ? -18.016 6.012 -0.384 1 98.44 140 MET B N 1
ATOM 3419 C CA . MET B 1 140 ? -19.344 6.164 0.187 1 98.44 140 MET B CA 1
ATOM 3420 C C . MET B 1 140 ? -20.375 5.391 -0.625 1 98.44 140 MET B C 1
ATOM 3422 O O . MET B 1 140 ? -21.469 5.086 -0.128 1 98.44 140 MET B O 1
ATOM 3426 N N . THR B 1 141 ? -20.016 5.074 -1.902 1 98.38 141 THR B N 1
ATOM 3427 C CA . THR B 1 141 ? -21.016 4.504 -2.799 1 98.38 141 THR B CA 1
ATOM 3428 C C . THR B 1 141 ? -20.469 3.254 -3.484 1 98.38 141 THR B C 1
ATOM 3430 O O . THR B 1 141 ? -19.453 3.309 -4.176 1 98.38 141 THR B O 1
ATOM 3433 N N . ASP B 1 142 ? -21.141 2.127 -3.303 1 98.5 142 ASP B N 1
ATOM 3434 C CA . ASP B 1 142 ? -20.812 0.91 -4.039 1 98.5 142 ASP B CA 1
ATOM 3435 C C . ASP B 1 142 ? -21.312 0.99 -5.48 1 98.5 142 ASP B C 1
ATOM 3437 O O . ASP B 1 142 ? -22.453 1.4 -5.723 1 98.5 142 ASP B O 1
ATOM 3441 N N . GLY B 1 143 ? -20.453 0.543 -6.426 1 98.44 143 GLY B N 1
ATOM 3442 C CA . GLY B 1 143 ? -20.812 0.667 -7.832 1 98.44 143 GLY B CA 1
ATOM 3443 C C . GLY B 1 143 ? -20.688 2.088 -8.352 1 98.44 143 GLY B C 1
ATOM 3444 O O . GLY B 1 143 ? -21.5 2.521 -9.172 1 98.44 143 GLY B O 1
ATOM 3445 N N . PHE B 1 144 ? -19.781 2.855 -7.832 1 98.56 144 PHE B N 1
ATOM 3446 C CA . PHE B 1 144 ? -19.641 4.289 -8.062 1 98.56 144 PHE B CA 1
ATOM 3447 C C . PHE B 1 144 ? -19.078 4.559 -9.453 1 98.56 144 PHE B C 1
ATOM 3449 O O . PHE B 1 144 ? -18.141 3.902 -9.883 1 98.56 144 PHE B O 1
ATOM 3456 N N . ASP B 1 145 ? -19.625 5.531 -10.164 1 98.62 145 ASP B N 1
ATOM 3457 C CA . ASP B 1 145 ? -19.125 6.062 -11.43 1 98.62 145 ASP B CA 1
ATOM 3458 C C . ASP B 1 145 ? -18.562 7.469 -11.25 1 98.62 145 ASP B C 1
ATOM 3460 O O . ASP B 1 145 ? -19.109 8.266 -10.492 1 98.62 145 ASP B O 1
ATOM 3464 N N . PHE B 1 146 ? -17.516 7.734 -11.891 1 98.56 146 PHE B N 1
ATOM 3465 C CA . PHE B 1 146 ? -16.906 9.062 -11.883 1 98.56 146 PHE B CA 1
ATOM 3466 C C . PHE B 1 146 ? -16.297 9.383 -13.242 1 98.56 146 PHE B C 1
ATOM 3468 O O . PHE B 1 146 ? -15.594 8.555 -13.828 1 98.56 146 PHE B O 1
ATOM 3475 N N . GLU B 1 147 ? -16.578 10.508 -13.734 1 97.94 147 GLU B N 1
ATOM 3476 C CA . GLU B 1 147 ? -16.016 10.969 -15.008 1 97.94 147 GLU B CA 1
ATOM 3477 C C . GLU B 1 147 ? -15.5 12.398 -14.891 1 97.94 147 GLU B C 1
ATOM 3479 O O . GLU B 1 147 ? -16.266 13.359 -15.008 1 97.94 147 GLU B O 1
ATOM 3484 N N . GLY B 1 148 ? -14.219 12.484 -14.656 1 97.69 148 GLY B N 1
ATOM 3485 C CA . GLY B 1 148 ? -13.57 13.781 -14.602 1 97.69 148 GLY B CA 1
ATOM 3486 C C . GLY B 1 148 ? -12.539 13.969 -15.703 1 97.69 148 GLY B C 1
ATOM 3487 O O . GLY B 1 148 ? -12.453 13.156 -16.625 1 97.69 148 GLY B O 1
ATOM 3488 N N . GLU B 1 149 ? -11.836 15.062 -15.664 1 97 149 GLU B N 1
ATOM 3489 C CA . GLU B 1 149 ? -10.75 15.352 -16.609 1 97 149 GLU B CA 1
ATOM 3490 C C . GLU B 1 149 ? -9.547 14.453 -16.344 1 97 149 GLU B C 1
ATOM 3492 O O . GLU B 1 149 ? -8.875 14.023 -17.297 1 97 149 GLU B O 1
ATOM 3497 N N . TYR B 1 150 ? -9.312 14.117 -15.094 1 96.44 150 TYR B N 1
ATOM 3498 C CA . TYR B 1 150 ? -8.086 13.422 -14.719 1 96.44 150 TYR B CA 1
ATOM 3499 C C . TYR B 1 150 ? -8.367 11.969 -14.359 1 96.44 150 TYR B C 1
ATOM 3501 O O . TYR B 1 150 ? -7.496 11.109 -14.492 1 96.44 150 TYR B O 1
ATOM 3509 N N . TYR B 1 151 ? -9.57 11.703 -13.906 1 97.12 151 TYR B N 1
ATOM 3510 C CA . TYR B 1 151 ? -9.859 10.367 -13.406 1 97.12 151 TYR B CA 1
ATOM 3511 C C . TYR B 1 151 ? -11.211 9.875 -13.906 1 97.12 151 TYR B C 1
ATOM 3513 O O . TYR B 1 151 ? -12.125 10.672 -14.125 1 97.12 151 TYR B O 1
ATOM 3521 N N . ARG B 1 152 ? -11.258 8.555 -14.047 1 96.75 152 ARG B N 1
ATOM 3522 C CA . ARG B 1 152 ? -12.5 7.852 -14.359 1 96.75 152 ARG B CA 1
ATOM 3523 C C . ARG B 1 152 ? -12.641 6.598 -13.5 1 96.75 152 ARG B C 1
ATOM 3525 O O . ARG B 1 152 ? -11.641 6.008 -13.086 1 96.75 152 ARG B O 1
ATOM 3532 N N . ALA B 1 153 ? -13.789 6.254 -13.195 1 97.94 153 ALA B N 1
ATOM 3533 C CA . ALA B 1 153 ? -14.188 5.02 -12.523 1 97.94 153 ALA B CA 1
ATOM 3534 C C . ALA B 1 153 ? -15.547 4.535 -13.031 1 97.94 153 ALA B C 1
ATOM 3536 O O . ALA B 1 153 ? -16.5 5.305 -13.07 1 97.94 153 ALA B O 1
ATOM 3537 N N . LYS B 1 154 ? -15.578 3.277 -13.414 1 98 154 LYS B N 1
ATOM 3538 C CA . LYS B 1 154 ? -16.828 2.695 -13.906 1 98 154 LYS B CA 1
ATOM 3539 C C . LYS B 1 154 ? -17.281 1.55 -13.008 1 98 154 LYS B C 1
ATOM 3541 O O . LYS B 1 154 ? -16.656 0.489 -12.977 1 98 154 LYS B O 1
ATOM 3546 N N . GLY B 1 155 ? -18.312 1.776 -12.352 1 98.12 155 GLY B N 1
ATOM 3547 C CA . GLY B 1 155 ? -18.891 0.729 -11.523 1 98.12 155 GLY B CA 1
ATOM 3548 C C . GLY B 1 155 ? -17.938 0.245 -10.438 1 98.12 155 GLY B C 1
ATOM 3549 O O . GLY B 1 155 ? -17.875 -0.954 -10.164 1 98.12 155 GLY B O 1
ATOM 3550 N N . ALA B 1 156 ? -17.219 1.157 -9.844 1 98.56 156 ALA B N 1
ATOM 3551 C CA . ALA B 1 156 ? -16.219 0.779 -8.852 1 98.56 156 ALA B CA 1
ATOM 3552 C C . ALA B 1 156 ? -16.875 0.217 -7.594 1 98.56 156 ALA B C 1
ATOM 3554 O O . ALA B 1 156 ? -17.766 0.84 -7.02 1 98.56 156 ALA B O 1
ATOM 3555 N N . ARG B 1 157 ? -16.391 -0.938 -7.207 1 98.5 157 ARG B N 1
ATOM 3556 C CA . ARG B 1 157 ? -16.922 -1.595 -6.016 1 98.5 157 ARG B CA 1
ATOM 3557 C C . ARG B 1 157 ? -16.141 -1.188 -4.773 1 98.5 157 ARG B C 1
ATOM 3559 O O . ARG B 1 157 ? -14.93 -0.928 -4.852 1 98.5 157 ARG B O 1
ATOM 3566 N N . ASN B 1 158 ? -16.812 -1.149 -3.566 1 98 158 ASN B N 1
ATOM 3567 C CA . ASN B 1 158 ? -16.062 -0.747 -2.377 1 98 158 ASN B CA 1
ATOM 3568 C C . ASN B 1 158 ? -16.422 -1.617 -1.174 1 98 158 ASN B C 1
ATOM 3570 O O . ASN B 1 158 ? -16.109 -1.269 -0.036 1 98 158 ASN B O 1
ATOM 3574 N N . LEU B 1 159 ? -17.078 -2.742 -1.43 1 98.06 159 LEU B N 1
ATOM 3575 C CA . LEU B 1 159 ? -17.375 -3.66 -0.334 1 98.06 159 LEU B CA 1
ATOM 3576 C C . LEU B 1 159 ? -16.094 -4.277 0.215 1 98.06 159 LEU B C 1
ATOM 3578 O O . LEU B 1 159 ? -15.195 -4.641 -0.55 1 98.06 159 LEU B O 1
ATOM 3582 N N . PRO B 1 160 ? -16 -4.469 1.518 1 97.69 160 PRO B N 1
ATOM 3583 C CA . PRO B 1 160 ? -17.078 -4.355 2.5 1 97.69 160 PRO B CA 1
ATOM 3584 C C . PRO B 1 160 ? -17.281 -2.922 2.988 1 97.69 160 PRO B C 1
ATOM 3586 O O . PRO B 1 160 ? -18.125 -2.676 3.859 1 97.69 160 PRO B O 1
ATOM 3589 N N . GLY B 1 161 ? -16.5 -1.972 2.486 1 97.94 161 GLY B N 1
ATOM 3590 C CA . GLY B 1 161 ? -16.562 -0.584 2.914 1 97.94 161 GLY B CA 1
ATOM 3591 C C . GLY B 1 161 ? -15.703 -0.289 4.129 1 97.94 161 GLY B C 1
ATOM 3592 O O . GLY B 1 161 ? -15.102 -1.196 4.703 1 97.94 161 GLY B O 1
ATOM 3593 N N . CYS B 1 162 ? -15.68 0.971 4.492 1 98.44 162 CYS B N 1
ATOM 3594 C CA . CYS B 1 162 ? -14.883 1.422 5.629 1 98.44 162 CYS B CA 1
ATOM 3595 C C . CYS B 1 162 ? -15.484 0.946 6.945 1 98.44 162 CYS B C 1
ATOM 3597 O O . CYS B 1 162 ? -16.703 0.8 7.055 1 98.44 162 CYS B O 1
ATOM 3599 N N . VAL B 1 163 ? -14.609 0.718 7.93 1 98.38 163 VAL B N 1
ATOM 3600 C CA . VAL B 1 163 ? -15.031 0.497 9.305 1 98.38 163 VAL B CA 1
ATOM 3601 C C . VAL B 1 163 ? -15.641 1.778 9.875 1 98.38 163 VAL B C 1
ATOM 3603 O O . VAL B 1 163 ? -16.688 1.742 10.516 1 98.38 163 VAL B O 1
ATOM 3606 N N . GLN B 1 164 ? -15.023 2.838 9.594 1 98.56 164 GLN B N 1
ATOM 3607 C CA . GLN B 1 164 ? -15.5 4.141 10.047 1 98.56 164 GLN B CA 1
ATOM 3608 C C . GLN B 1 164 ? -16.688 4.605 9.219 1 98.56 164 GLN B C 1
ATOM 3610 O O . GLN B 1 164 ? -16.75 4.352 8.008 1 98.56 164 GLN B O 1
ATOM 3615 N N . ARG B 1 165 ? -17.562 5.238 9.836 1 97.25 165 ARG B N 1
ATOM 3616 C CA . ARG B 1 165 ? -18.75 5.746 9.164 1 97.25 165 ARG B CA 1
ATOM 3617 C C . ARG B 1 165 ? -18.781 7.27 9.18 1 97.25 165 ARG B C 1
ATOM 3619 O O . ARG B 1 165 ? -18.375 7.898 10.164 1 97.25 165 ARG B O 1
ATOM 3626 N N . PRO B 1 166 ? -19.328 7.875 8.188 1 96.62 166 PRO B N 1
ATOM 3627 C CA . PRO B 1 166 ? -19.781 7.289 6.918 1 96.62 166 PRO B CA 1
ATOM 3628 C C . PRO B 1 166 ? -18.625 6.797 6.055 1 96.62 166 PRO B C 1
ATOM 3630 O O . PRO B 1 166 ? -18.828 6.004 5.133 1 96.62 166 PRO B O 1
ATOM 3633 N N . ARG B 1 167 ? -17.438 7.266 6.234 1 98.06 167 ARG B N 1
ATOM 3634 C CA . ARG B 1 167 ? -16.156 6.828 5.695 1 98.06 167 ARG B CA 1
ATOM 3635 C C . ARG B 1 167 ? -15.008 7.266 6.598 1 98.06 167 ARG B C 1
ATOM 3637 O O . ARG B 1 167 ? -15.219 7.996 7.566 1 98.06 167 ARG B O 1
ATOM 3644 N N . LEU B 1 168 ? -13.781 6.785 6.273 1 98.81 168 LEU B N 1
ATOM 3645 C CA . LEU B 1 168 ? -12.625 7.297 7.008 1 98.81 168 LEU B CA 1
ATOM 3646 C C . LEU B 1 168 ? -12.492 8.805 6.832 1 98.81 168 LEU B C 1
ATOM 3648 O O . LEU B 1 168 ? -12.898 9.352 5.801 1 98.81 168 LEU B O 1
ATOM 3652 N N . PRO B 1 169 ? -12.047 9.508 7.832 1 98.81 169 PRO B N 1
ATOM 3653 C CA . PRO B 1 169 ? -11.992 10.969 7.77 1 98.81 169 PRO B CA 1
ATOM 3654 C C . PRO B 1 169 ? -10.891 11.484 6.84 1 98.81 169 PRO B C 1
ATOM 3656 O O . PRO B 1 169 ? -9.805 10.898 6.777 1 98.81 169 PRO B O 1
ATOM 3659 N N . PHE B 1 170 ? -11.219 12.578 6.156 1 98.88 170 PHE B N 1
ATOM 3660 C CA . PHE B 1 170 ? -10.234 13.305 5.367 1 98.88 170 PHE B CA 1
ATOM 3661 C C . PHE B 1 170 ? -9.688 14.5 6.152 1 98.88 170 PHE B C 1
ATOM 3663 O O . PHE B 1 170 ? -10.453 15.289 6.707 1 98.88 170 PHE B O 1
ATOM 3670 N N . LEU B 1 171 ? -8.453 14.57 6.312 1 98.94 171 LEU B N 1
ATOM 3671 C CA . LEU B 1 171 ? -7.746 15.781 6.691 1 98.94 171 LEU B CA 1
ATOM 3672 C C . LEU B 1 171 ? -7.168 16.484 5.465 1 98.94 171 LEU B C 1
ATOM 3674 O O . LEU B 1 171 ? -6.168 16.031 4.902 1 98.94 171 LEU B O 1
ATOM 3678 N N . VAL B 1 172 ? -7.77 17.578 5.059 1 98.94 172 VAL B N 1
ATOM 3679 C CA . VAL B 1 172 ? -7.43 18.203 3.781 1 98.94 172 VAL B CA 1
ATOM 3680 C C . VAL B 1 172 ? -6.43 19.328 4.008 1 98.94 172 VAL B C 1
ATOM 3682 O O . VAL B 1 172 ? -6.727 20.297 4.715 1 98.94 172 VAL B O 1
ATOM 3685 N N . ALA B 1 173 ? -5.285 19.188 3.436 1 98.81 173 ALA B N 1
ATOM 3686 C CA . ALA B 1 173 ? -4.285 20.25 3.467 1 98.81 173 ALA B CA 1
ATOM 3687 C C . ALA B 1 173 ? -4.66 21.391 2.512 1 98.81 173 ALA B C 1
ATOM 3689 O O . ALA B 1 173 ? -4.871 21.156 1.318 1 98.81 173 ALA B O 1
ATOM 3690 N N . ALA B 1 174 ? -4.695 22.594 3.02 1 98.56 174 ALA B N 1
ATOM 3691 C CA . ALA B 1 174 ? -5.152 23.688 2.182 1 98.56 174 ALA B CA 1
ATOM 3692 C C . ALA B 1 174 ? -4.621 25.031 2.697 1 98.56 174 ALA B C 1
ATOM 3694 O O . ALA B 1 174 ? -4.652 25.297 3.902 1 98.56 174 ALA B O 1
ATOM 3695 N N . ASN B 1 175 ? -4.16 25.844 1.799 1 97.5 175 ASN B N 1
ATOM 3696 C CA . ASN B 1 175 ? -3.768 27.219 2.133 1 97.5 175 ASN B CA 1
ATOM 3697 C C . ASN B 1 175 ? -4.402 28.234 1.187 1 97.5 175 ASN B C 1
ATOM 3699 O O . ASN B 1 175 ? -4.426 29.422 1.477 1 97.5 175 ASN B O 1
ATOM 3703 N N . GLY B 1 176 ? -4.891 27.75 0.037 1 96 176 GLY B N 1
ATOM 3704 C CA . GLY B 1 176 ? -5.566 28.625 -0.902 1 96 176 GLY B CA 1
ATOM 3705 C C . GLY B 1 176 ? -7.082 28.547 -0.812 1 96 176 GLY B C 1
ATOM 3706 O O . GLY B 1 176 ? -7.621 27.578 -0.275 1 96 176 GLY B O 1
ATOM 3707 N N . PRO B 1 177 ? -7.727 29.547 -1.312 1 94.94 177 PRO B N 1
ATOM 3708 C CA . PRO B 1 177 ? -9.188 29.594 -1.175 1 94.94 177 PRO B CA 1
ATOM 3709 C C . PRO B 1 177 ? -9.875 28.391 -1.801 1 94.94 177 PRO B C 1
ATOM 3711 O O . PRO B 1 177 ? -10.836 27.859 -1.236 1 94.94 177 PRO B O 1
ATOM 3714 N N . ARG B 1 178 ? -9.414 27.953 -2.902 1 96.5 178 ARG B N 1
ATOM 3715 C CA . ARG B 1 178 ? -10.062 26.844 -3.584 1 96.5 178 ARG B CA 1
ATOM 3716 C C . ARG B 1 178 ? -9.906 25.547 -2.789 1 96.5 178 ARG B C 1
ATOM 3718 O O . ARG B 1 178 ? -10.859 24.797 -2.629 1 96.5 178 ARG B O 1
ATOM 3725 N N . THR B 1 179 ? -8.719 25.328 -2.334 1 98.19 179 THR B N 1
ATOM 3726 C CA . THR B 1 179 ? -8.492 24.094 -1.58 1 98.19 179 THR B CA 1
ATOM 3727 C C . THR B 1 179 ? -9.148 24.172 -0.205 1 98.19 179 THR B C 1
ATOM 3729 O O . THR B 1 179 ? -9.602 23.172 0.336 1 98.19 179 THR B O 1
ATOM 3732 N N . MET B 1 180 ? -9.25 25.391 0.34 1 98.44 180 MET B N 1
ATOM 3733 C CA . MET B 1 180 ? -9.961 25.562 1.605 1 98.44 180 MET B CA 1
ATOM 3734 C C . MET B 1 180 ? -11.453 25.297 1.431 1 98.44 180 MET B C 1
ATOM 3736 O O . MET B 1 180 ? -12.109 24.781 2.34 1 98.44 180 MET B O 1
ATOM 3740 N N . THR B 1 181 ? -11.93 25.656 0.305 1 98.19 181 THR B N 1
ATOM 3741 C CA . THR B 1 181 ? -13.32 25.328 0.001 1 98.19 181 THR B CA 1
ATOM 3742 C C . THR B 1 181 ? -13.508 23.812 -0.039 1 98.19 181 THR B C 1
ATOM 3744 O O . THR B 1 181 ? -14.5 23.281 0.468 1 98.19 181 THR B O 1
ATOM 3747 N N . LEU B 1 182 ? -12.547 23.141 -0.625 1 98.31 182 LEU B N 1
ATOM 3748 C CA . LEU B 1 182 ? -12.562 21.688 -0.658 1 98.31 182 LEU B CA 1
ATOM 3749 C C . LEU B 1 182 ? -12.539 21.109 0.753 1 98.31 182 LEU B C 1
ATOM 3751 O O . LEU B 1 182 ? -13.297 20.188 1.067 1 98.31 182 LEU B O 1
ATOM 3755 N N . ALA B 1 183 ? -11.664 21.625 1.597 1 98.75 183 ALA B N 1
ATOM 3756 C CA . ALA B 1 183 ? -11.57 21.203 2.99 1 98.75 183 ALA B CA 1
ATOM 3757 C C . ALA B 1 183 ? -12.883 21.438 3.729 1 98.75 183 ALA B C 1
ATOM 3759 O O . ALA B 1 183 ? -13.32 20.578 4.5 1 98.75 183 ALA B O 1
ATOM 3760 N N . ALA B 1 184 ? -13.492 22.547 3.48 1 98.38 184 ALA B N 1
ATOM 3761 C CA . ALA B 1 184 ? -14.758 22.875 4.129 1 98.38 184 ALA B CA 1
ATOM 3762 C C . ALA B 1 184 ? -15.859 21.906 3.713 1 98.38 184 ALA B C 1
ATOM 3764 O O . ALA B 1 184 ? -16.703 21.516 4.531 1 98.38 184 ALA B O 1
ATOM 3765 N N . ARG B 1 185 ? -15.781 21.484 2.508 1 97.69 185 ARG B N 1
ATOM 3766 C CA . ARG B 1 185 ? -16.859 20.656 1.97 1 97.69 185 ARG B CA 1
ATOM 3767 C C . ARG B 1 185 ? -16.656 19.188 2.344 1 97.69 185 ARG B C 1
ATOM 3769 O O . ARG B 1 185 ? -17.625 18.5 2.721 1 97.69 185 ARG B O 1
ATOM 3776 N N . PHE B 1 186 ? -15.422 18.688 2.273 1 97.69 186 PHE B N 1
ATOM 3777 C CA . PHE B 1 186 ? -15.203 17.25 2.348 1 97.69 186 PHE B CA 1
ATOM 3778 C C . PHE B 1 186 ? -14.445 16.875 3.617 1 97.69 186 PHE B C 1
ATOM 3780 O O . PHE B 1 186 ? -14.406 15.711 4.004 1 97.69 186 PHE B O 1
ATOM 3787 N N . GLY B 1 187 ? -13.883 17.859 4.254 1 98.06 187 GLY B N 1
ATOM 3788 C CA . GLY B 1 187 ? -12.93 17.562 5.309 1 98.06 187 GLY B CA 1
ATOM 3789 C C . GLY B 1 187 ? -13.586 17.312 6.652 1 98.06 187 GLY B C 1
ATOM 3790 O O . GLY B 1 187 ? -14.461 18.078 7.07 1 98.06 187 GLY B O 1
ATOM 3791 N N . ALA B 1 188 ? -13.148 16.203 7.281 1 98.19 188 ALA B N 1
ATOM 3792 C CA . ALA B 1 188 ? -13.328 16.125 8.727 1 98.19 188 ALA B CA 1
ATOM 3793 C C . ALA B 1 188 ? -12.422 17.109 9.453 1 98.19 188 ALA B C 1
ATOM 3795 O O . ALA B 1 188 ? -12.727 17.531 10.57 1 98.19 188 ALA B O 1
ATOM 3796 N N . GLY B 1 189 ? -11.367 17.469 8.773 1 98.62 189 GLY B N 1
ATOM 3797 C CA . GLY B 1 189 ? -10.43 18.453 9.281 1 98.62 189 GLY B CA 1
ATOM 3798 C C . GLY B 1 189 ? -9.719 19.219 8.188 1 98.62 189 GLY B C 1
ATOM 3799 O O . GLY B 1 189 ? -9.727 18.812 7.027 1 98.62 189 GLY B O 1
ATOM 3800 N N . TRP B 1 190 ? -9.156 20.328 8.586 1 98.88 190 TRP B N 1
ATOM 3801 C CA . TRP B 1 190 ? -8.305 21.203 7.781 1 98.88 190 TRP B CA 1
ATOM 3802 C C . TRP B 1 190 ? -6.895 21.281 8.367 1 98.88 190 TRP B C 1
ATOM 3804 O O . TRP B 1 190 ? -6.727 21.484 9.57 1 98.88 190 TRP B O 1
ATOM 3814 N N . ALA B 1 191 ? -5.906 21.016 7.535 1 98.88 191 ALA B N 1
ATOM 3815 C CA . ALA B 1 191 ? -4.52 21.141 7.969 1 98.88 191 ALA B CA 1
ATOM 3816 C C . ALA B 1 191 ? -3.811 22.266 7.234 1 98.88 191 ALA B C 1
ATOM 3818 O O . ALA B 1 191 ? -3.998 22.453 6.027 1 98.88 191 ALA B O 1
ATOM 3819 N N . THR B 1 192 ? -2.98 23.031 7.938 1 98.81 192 THR B N 1
ATOM 3820 C CA . THR B 1 192 ? -2.227 24.094 7.301 1 98.81 192 THR B CA 1
ATOM 3821 C C . THR B 1 192 ? -0.801 24.156 7.84 1 98.81 192 THR B C 1
ATOM 3823 O O . THR B 1 192 ? -0.559 23.828 9 1 98.81 192 THR B O 1
ATOM 3826 N N . THR B 1 193 ? 0.088 24.531 7.008 1 98.25 193 THR B N 1
ATOM 3827 C CA . THR B 1 193 ? 1.479 24.797 7.355 1 98.25 193 THR B CA 1
ATOM 3828 C C . THR B 1 193 ? 1.726 26.297 7.508 1 98.25 193 THR B C 1
ATOM 3830 O O . THR B 1 193 ? 2.871 26.734 7.633 1 98.25 193 THR B O 1
ATOM 3833 N N . GLY B 1 194 ? 0.704 27.078 7.43 1 97.69 194 GLY B N 1
ATOM 3834 C CA . GLY B 1 194 ? 0.91 28.516 7.344 1 97.69 194 GLY B CA 1
ATOM 3835 C C . GLY B 1 194 ? 1.477 28.953 6.008 1 97.69 194 GLY B C 1
ATOM 3836 O O . GLY B 1 194 ? 1.401 28.219 5.02 1 97.69 194 GLY B O 1
ATOM 3837 N N . ILE B 1 195 ? 1.892 30.219 6.004 1 95.81 195 ILE B N 1
ATOM 3838 C CA . ILE B 1 195 ? 2.537 30.812 4.836 1 95.81 195 ILE B CA 1
ATOM 3839 C C . ILE B 1 195 ? 4.031 30.969 5.094 1 95.81 195 ILE B C 1
ATOM 3841 O O . ILE B 1 195 ? 4.438 31.406 6.172 1 95.81 195 ILE B O 1
ATOM 3845 N N . LYS B 1 196 ? 4.734 30.594 4.066 1 94.38 196 LYS B N 1
ATOM 3846 C CA . LYS B 1 196 ? 6.18 30.719 4.238 1 94.38 196 LYS B CA 1
ATOM 3847 C C . LYS B 1 196 ? 6.566 32.125 4.66 1 94.38 196 LYS B C 1
ATOM 3849 O O . LYS B 1 196 ? 6.152 33.094 4.035 1 94.38 196 LYS B O 1
ATOM 3854 N N . SER B 1 197 ? 7.355 32.188 5.773 1 96.19 197 SER B N 1
ATOM 3855 C CA . SER B 1 197 ? 7.766 33.469 6.332 1 96.19 197 SER B CA 1
ATOM 3856 C C . SER B 1 197 ? 9.172 33.406 6.906 1 96.19 197 SER B C 1
ATOM 3858 O O . SER B 1 197 ? 9.648 32.312 7.27 1 96.19 197 SER B O 1
ATOM 3860 N N . ASP B 1 198 ? 9.781 34.562 7.035 1 95.31 198 ASP B N 1
ATOM 3861 C CA . ASP B 1 198 ? 11.148 34.594 7.527 1 95.31 198 ASP B CA 1
ATOM 3862 C C . ASP B 1 198 ? 11.18 34.688 9.055 1 95.31 198 ASP B C 1
ATOM 3864 O O . ASP B 1 198 ? 12.172 34.312 9.68 1 95.31 198 ASP B O 1
ATOM 3868 N N . THR B 1 199 ? 10.109 35.25 9.617 1 96.81 199 THR B N 1
ATOM 3869 C CA . THR B 1 199 ? 10.094 35.406 11.062 1 96.81 199 THR B CA 1
ATOM 3870 C C . THR B 1 199 ? 8.891 34.688 11.672 1 96.81 199 THR B C 1
ATOM 3872 O O . THR B 1 199 ? 7.871 34.5 11 1 96.81 199 THR B O 1
ATOM 3875 N N . GLN B 1 200 ? 9.039 34.406 12.969 1 96.81 200 GLN B N 1
ATOM 3876 C CA . GLN B 1 200 ? 7.957 33.75 13.711 1 96.81 200 GLN B CA 1
ATOM 3877 C C . GLN B 1 200 ? 6.695 34.625 13.703 1 96.81 200 GLN B C 1
ATOM 3879 O O . GLN B 1 200 ? 5.598 34.125 13.461 1 96.81 200 GLN B O 1
ATOM 3884 N N . ASP B 1 201 ? 6.898 35.875 13.938 1 96.94 201 ASP B N 1
ATOM 3885 C CA . ASP B 1 201 ? 5.754 36.75 14.039 1 96.94 201 ASP B CA 1
ATOM 3886 C C . ASP B 1 201 ? 5.004 36.844 12.711 1 96.94 201 ASP B C 1
ATOM 3888 O O . ASP B 1 201 ? 3.771 36.812 12.688 1 96.94 201 ASP B O 1
ATOM 3892 N N . GLU B 1 202 ? 5.754 36.938 11.656 1 98 202 GLU B N 1
ATOM 3893 C CA . GLU B 1 202 ? 5.141 36.969 10.328 1 98 202 GLU B CA 1
ATOM 3894 C C . GLU B 1 202 ? 4.395 35.688 10.039 1 98 202 GLU B C 1
ATOM 3896 O O . GLU B 1 202 ? 3.312 35.688 9.445 1 98 202 GLU B O 1
ATOM 3901 N N . TRP B 1 203 ? 5 34.594 10.445 1 98.5 203 TRP B N 1
ATOM 3902 C CA . TRP B 1 203 ? 4.375 33.281 10.234 1 98.5 203 TRP B CA 1
ATOM 3903 C C . TRP B 1 203 ? 3.047 33.188 10.977 1 98.5 203 TRP B C 1
ATOM 3905 O O . TRP B 1 203 ? 2.029 32.812 10.398 1 98.5 203 TRP B O 1
ATOM 3915 N N . TRP B 1 204 ? 3.012 33.625 12.211 1 98.62 204 TRP B N 1
ATOM 3916 C CA . TRP B 1 204 ? 1.798 33.531 13.016 1 98.62 204 TRP B CA 1
ATOM 3917 C C . TRP B 1 204 ? 0.721 34.469 12.477 1 98.62 204 TRP B C 1
ATOM 3919 O O . TRP B 1 204 ? -0.47 34.156 12.531 1 98.62 204 TRP B O 1
ATOM 3929 N N . LYS B 1 205 ? 1.17 35.625 11.992 1 98.31 205 LYS B N 1
ATOM 3930 C CA . LYS B 1 205 ? 0.219 36.531 11.352 1 98.31 205 LYS B CA 1
ATOM 3931 C C . LYS B 1 205 ? -0.427 35.875 10.133 1 98.31 205 LYS B C 1
ATOM 3933 O O . LYS B 1 205 ? -1.637 35.969 9.93 1 98.31 205 LYS B O 1
ATOM 3938 N N . GLY B 1 206 ? 0.417 35.219 9.367 1 98.38 206 GLY B N 1
ATOM 3939 C CA . GLY B 1 206 ? -0.1 34.5 8.227 1 98.38 206 GLY B CA 1
ATOM 3940 C C . GLY B 1 206 ? -1.064 33.375 8.617 1 98.38 206 GLY B C 1
ATOM 3941 O O . GLY B 1 206 ? -2.096 33.188 7.965 1 98.38 206 GLY B O 1
ATOM 3942 N N . VAL B 1 207 ? -0.745 32.688 9.641 1 98.81 207 VAL B N 1
ATOM 3943 C CA . VAL B 1 207 ? -1.611 31.609 10.141 1 98.81 207 VAL B CA 1
ATOM 3944 C C . VAL B 1 207 ? -2.961 32.188 10.555 1 98.81 207 VAL B C 1
ATOM 3946 O O . VAL B 1 207 ? -4.012 31.641 10.211 1 98.81 207 VAL B O 1
ATOM 3949 N N . ALA B 1 208 ? -2.943 33.281 11.258 1 98.69 208 ALA B N 1
ATOM 3950 C CA . ALA B 1 208 ? -4.176 33.938 11.695 1 98.69 208 ALA B CA 1
ATOM 3951 C C . ALA B 1 208 ? -5.047 34.312 10.5 1 98.69 208 ALA B C 1
ATOM 3953 O O . ALA B 1 208 ? -6.273 34.188 10.547 1 98.69 208 ALA B O 1
ATOM 3954 N N . GLU B 1 209 ? -4.387 34.812 9.477 1 98.31 209 GLU B N 1
ATOM 3955 C CA . GLU B 1 209 ? -5.117 35.156 8.266 1 98.31 209 GLU B CA 1
ATOM 3956 C C . GLU B 1 209 ? -5.766 33.938 7.621 1 98.31 209 GLU B C 1
ATOM 3958 O O . GLU B 1 209 ? -6.891 34.031 7.121 1 98.31 209 GLU B O 1
ATOM 3963 N N . LEU B 1 210 ? -5.066 32.844 7.59 1 98.62 210 LEU B N 1
ATOM 3964 C CA . LEU B 1 210 ? -5.609 31.625 7.023 1 98.62 210 LEU B CA 1
ATOM 3965 C C . LEU B 1 210 ? -6.809 31.141 7.828 1 98.62 210 LEU B C 1
ATOM 3967 O O . LEU B 1 210 ? -7.777 30.625 7.262 1 98.62 210 LEU B O 1
ATOM 3971 N N . VAL B 1 211 ? -6.723 31.281 9.164 1 98.44 211 VAL B N 1
ATOM 3972 C CA . VAL B 1 211 ? -7.828 30.891 10.031 1 98.44 211 VAL B CA 1
ATOM 3973 C C . VAL B 1 211 ? -9.078 31.688 9.664 1 98.44 211 VAL B C 1
ATOM 3975 O O . VAL B 1 211 ? -10.164 31.109 9.516 1 98.44 211 VAL B O 1
ATOM 3978 N N . LYS B 1 212 ? -8.898 32.938 9.492 1 97.62 212 LYS B N 1
ATOM 3979 C CA . LYS B 1 212 ? -10.023 33.812 9.125 1 97.62 212 LYS B CA 1
ATOM 3980 C C . LYS B 1 212 ? -10.609 33.375 7.781 1 97.62 212 LYS B C 1
ATOM 3982 O O . LYS B 1 212 ? -11.828 33.281 7.641 1 97.62 212 LYS B O 1
ATOM 3987 N N . THR B 1 213 ? -9.742 33.188 6.844 1 98 213 THR B N 1
ATOM 3988 C CA . THR B 1 213 ? -10.18 32.781 5.512 1 98 213 THR B CA 1
ATOM 3989 C C . THR B 1 213 ? -10.938 31.438 5.578 1 98 213 THR B C 1
ATOM 3991 O O . THR B 1 213 ? -11.977 31.281 4.934 1 98 213 THR B O 1
ATOM 3994 N N . PHE B 1 214 ? -10.422 30.5 6.328 1 98.38 214 PHE B N 1
ATOM 3995 C CA . PHE B 1 214 ? -11.062 29.188 6.418 1 98.38 214 PHE B CA 1
ATOM 3996 C C . PHE B 1 214 ? -12.422 29.297 7.094 1 98.38 214 PHE B C 1
ATOM 3998 O O . PHE B 1 214 ? -13.375 28.625 6.703 1 98.38 214 PHE B O 1
ATOM 4005 N N . ASP B 1 215 ? -12.516 30.141 8.117 1 97.44 215 ASP B N 1
ATOM 4006 C CA . ASP B 1 215 ? -13.797 30.375 8.766 1 97.44 215 ASP B CA 1
ATOM 4007 C C . ASP B 1 215 ? -14.852 30.828 7.758 1 97.44 215 ASP B C 1
ATOM 4009 O O . ASP B 1 215 ? -15.992 30.359 7.789 1 97.44 215 ASP B O 1
ATOM 4013 N N . GLU B 1 216 ? -14.422 31.672 6.926 1 97.25 216 GLU B N 1
ATOM 4014 C CA . GLU B 1 216 ? -15.328 32.156 5.891 1 97.25 216 GLU B CA 1
ATOM 4015 C C . GLU B 1 216 ? -15.773 31.031 4.961 1 97.25 216 GLU B C 1
ATOM 4017 O O . GLU B 1 216 ? -16.938 30.984 4.559 1 97.25 216 GLU B O 1
ATOM 4022 N N . ARG B 1 217 ? -14.812 30.156 4.609 1 97.75 217 ARG B N 1
ATOM 4023 C CA . ARG B 1 217 ? -15.133 29.062 3.707 1 97.75 217 ARG B CA 1
ATOM 4024 C C . ARG B 1 217 ? -16.078 28.062 4.375 1 97.75 217 ARG B C 1
ATOM 4026 O O . ARG B 1 217 ? -16.969 27.516 3.727 1 97.75 217 ARG B O 1
ATOM 4033 N N . VAL B 1 218 ? -15.891 27.797 5.621 1 97.81 218 VAL B N 1
ATOM 4034 C CA . VAL B 1 218 ? -16.734 26.875 6.367 1 97.81 218 VAL B CA 1
ATOM 4035 C C . VAL B 1 218 ? -18.156 27.422 6.438 1 97.81 218 VAL B C 1
ATOM 4037 O O . VAL B 1 218 ? -19.125 26.688 6.199 1 97.81 218 VAL B O 1
ATOM 4040 N N . GLU B 1 219 ? -18.281 28.688 6.738 1 96.88 219 GLU B N 1
ATOM 4041 C CA . GLU B 1 219 ? -19.578 29.344 6.777 1 96.88 219 GLU B CA 1
ATOM 4042 C C . GLU B 1 219 ? -20.266 29.281 5.418 1 96.88 219 GLU B C 1
ATOM 4044 O O . GLU B 1 219 ? -21.469 29 5.336 1 96.88 219 GLU B O 1
ATOM 4049 N N . ALA B 1 220 ? -19.547 29.547 4.43 1 97.25 220 ALA B N 1
ATOM 4050 C CA . ALA B 1 220 ? -20.078 29.516 3.076 1 97.25 220 ALA B CA 1
ATOM 4051 C C . ALA B 1 220 ? -20.562 28.125 2.707 1 97.25 220 ALA B C 1
ATOM 4053 O O . ALA B 1 220 ? -21.516 27.969 1.928 1 97.25 220 ALA B O 1
ATOM 4054 N N . ALA B 1 221 ? -19.938 27.094 3.254 1 96.62 221 ALA B N 1
ATOM 4055 C CA . ALA B 1 221 ? -20.312 25.703 2.994 1 96.62 221 ALA B CA 1
ATOM 4056 C C . ALA B 1 221 ? -21.5 25.297 3.852 1 96.62 221 ALA B C 1
ATOM 4058 O O . ALA B 1 221 ? -22 24.172 3.725 1 96.62 221 ALA B O 1
ATOM 4059 N N . GLY B 1 222 ? -21.938 26.125 4.785 1 96.94 222 GLY B N 1
ATOM 4060 C CA . GLY B 1 222 ? -23.078 25.859 5.633 1 96.94 222 GLY B CA 1
ATOM 4061 C C . GLY B 1 222 ? -22.766 24.938 6.797 1 96.94 222 GLY B C 1
ATOM 4062 O O . GLY B 1 222 ? -23.656 24.25 7.316 1 96.94 222 GLY B O 1
ATOM 4063 N N . ARG B 1 223 ? -21.531 24.844 7.121 1 96 223 ARG B N 1
ATOM 4064 C CA . ARG B 1 223 ? -21.125 23.984 8.227 1 96 223 ARG B CA 1
ATOM 4065 C C . ARG B 1 223 ? -20.812 24.797 9.477 1 96 223 ARG B C 1
ATOM 4067 O O . ARG B 1 223 ? -20.438 25.969 9.383 1 96 223 ARG B O 1
ATOM 4074 N N . ASP B 1 224 ? -20.953 24.172 10.602 1 94.25 224 ASP B N 1
ATOM 4075 C CA . ASP B 1 224 ? -20.531 24.766 11.875 1 94.25 224 ASP B CA 1
ATOM 4076 C C . ASP B 1 224 ? -19.016 24.75 12.008 1 94.25 224 ASP B C 1
ATOM 4078 O O . ASP B 1 224 ? -18.359 23.734 11.711 1 94.25 224 ASP B O 1
ATOM 4082 N N . ARG B 1 225 ? -18.484 25.828 12.438 1 89.94 225 ARG B N 1
ATOM 4083 C CA . ARG B 1 225 ? -17.031 25.969 12.578 1 89.94 225 ARG B CA 1
ATOM 4084 C C . ARG B 1 225 ? -16.469 24.859 13.477 1 89.94 225 ARG B C 1
ATOM 4086 O O . ARG B 1 225 ? -15.336 24.422 13.266 1 89.94 225 ARG B O 1
ATOM 4093 N N . THR B 1 226 ? -17.266 24.391 14.391 1 91 226 THR B N 1
ATOM 4094 C CA . THR B 1 226 ? -16.781 23.406 15.359 1 91 226 THR B CA 1
ATOM 4095 C C . THR B 1 226 ? -16.844 22 14.781 1 91 226 THR B C 1
ATOM 4097 O O . THR B 1 226 ? -16.312 21.062 15.359 1 91 226 THR B O 1
ATOM 4100 N N . SER B 1 227 ? -17.406 21.875 13.641 1 93.31 227 SER B N 1
ATOM 4101 C CA . SER B 1 227 ? -17.594 20.547 13.047 1 93.31 227 SER B CA 1
ATOM 4102 C C . SER B 1 227 ? -16.359 20.125 12.258 1 93.31 227 SER B C 1
ATOM 4104 O O . SER B 1 227 ? -16.234 18.953 11.883 1 93.31 227 SER B O 1
ATOM 4106 N N . VAL B 1 228 ? -15.461 21.062 12.023 1 97.38 228 VAL B N 1
ATOM 4107 C CA . VAL B 1 228 ? -14.234 20.766 11.289 1 97.38 228 VAL B CA 1
ATOM 4108 C C . VAL B 1 228 ? -13.023 20.938 12.203 1 97.38 228 VAL B C 1
ATOM 4110 O O . VAL B 1 228 ? -12.805 22.016 12.75 1 97.38 228 VAL B O 1
ATOM 4113 N N . GLN B 1 229 ? -12.328 19.859 12.328 1 98.5 229 GLN B N 1
ATOM 4114 C CA . GLN B 1 229 ? -11.109 19.938 13.125 1 98.5 229 GLN B CA 1
ATOM 4115 C C . GLN B 1 229 ? -10.047 20.781 12.422 1 98.5 229 GLN B C 1
ATOM 4117 O O . GLN B 1 229 ? -9.969 20.781 11.195 1 98.5 229 GLN B O 1
ATOM 4122 N N . ARG B 1 230 ? -9.266 21.484 13.195 1 98.69 230 ARG B N 1
ATOM 4123 C CA . ARG B 1 230 ? -8.242 22.375 12.656 1 98.69 230 ARG B CA 1
ATOM 4124 C C . ARG B 1 230 ? -6.848 21.922 13.102 1 98.69 230 ARG B C 1
ATOM 4126 O O . ARG B 1 230 ? -6.527 21.984 14.289 1 98.69 230 ARG B O 1
ATOM 4133 N N . PHE B 1 231 ? -6.043 21.578 12.117 1 98.94 231 PHE B N 1
ATOM 4134 C CA . PHE B 1 231 ? -4.703 21.062 12.375 1 98.94 231 PHE B CA 1
ATOM 4135 C C . PHE B 1 231 ? -3.643 22.078 11.969 1 98.94 231 PHE B C 1
ATOM 4137 O O . PHE B 1 231 ? -3.666 22.594 10.852 1 98.94 231 PHE B O 1
ATOM 4144 N N . LEU B 1 232 ? -2.732 22.375 12.852 1 98.94 232 LEU B N 1
ATOM 4145 C CA . LEU B 1 232 ? -1.59 23.219 12.516 1 98.94 232 LEU B CA 1
ATOM 4146 C C . LEU B 1 232 ? -0.288 22.422 12.594 1 98.94 232 LEU B C 1
ATOM 4148 O O . LEU B 1 232 ? 0.015 21.812 13.617 1 98.94 232 LEU B O 1
ATOM 4152 N N . SER B 1 233 ? 0.425 22.359 11.508 1 98.88 233 SER B N 1
ATOM 4153 C CA . SER B 1 233 ? 1.79 21.844 11.547 1 98.88 233 SER B CA 1
ATOM 4154 C C . SER B 1 233 ? 2.748 22.859 12.156 1 98.88 233 SER B C 1
ATOM 4156 O O . SER B 1 233 ? 3.15 23.828 11.5 1 98.88 233 SER B O 1
ATOM 4158 N N . LEU B 1 234 ? 3.211 22.625 13.305 1 98.75 234 LEU B N 1
ATOM 4159 C CA . LEU B 1 234 ? 3.996 23.609 14.047 1 98.75 234 LEU B CA 1
ATOM 4160 C C . LEU B 1 234 ? 5.363 23.812 13.406 1 98.75 234 LEU B C 1
ATOM 4162 O O . LEU B 1 234 ? 5.926 24.906 13.469 1 98.75 234 LEU B O 1
ATOM 4166 N N . ASP B 1 235 ? 5.805 22.828 12.758 1 98.12 235 ASP B N 1
ATOM 4167 C CA . ASP B 1 235 ? 7.215 22.812 12.375 1 98.12 235 ASP B CA 1
ATOM 4168 C C . ASP B 1 235 ? 7.414 23.391 10.977 1 98.12 235 ASP B C 1
ATOM 4170 O O . ASP B 1 235 ? 8.492 23.281 10.398 1 98.12 235 ASP B O 1
ATOM 4174 N N . ALA B 1 236 ? 6.328 23.953 10.461 1 97.25 236 ALA B N 1
ATOM 4175 C CA . ALA B 1 236 ? 6.445 24.766 9.258 1 97.25 236 ALA B CA 1
ATOM 4176 C C . ALA B 1 236 ? 6.852 26.188 9.602 1 97.25 236 ALA B C 1
ATOM 4178 O O . ALA B 1 236 ? 7.191 26.984 8.711 1 97.25 236 ALA B O 1
ATOM 4179 N N . ALA B 1 237 ? 6.805 26.578 10.82 1 97.5 237 ALA B N 1
ATOM 4180 C CA . ALA B 1 237 ? 7.281 27.875 11.312 1 97.5 237 ALA B CA 1
ATOM 4181 C C . ALA B 1 237 ? 8.805 27.969 11.227 1 97.5 237 ALA B C 1
ATOM 4183 O O . ALA B 1 237 ? 9.484 26.938 11.109 1 97.5 237 ALA B O 1
ATOM 4184 N N . PRO B 1 238 ? 9.297 29.156 11.266 1 96.44 238 PRO B N 1
ATOM 4185 C CA . PRO B 1 238 ? 10.75 29.344 11.227 1 96.44 238 PRO B CA 1
ATOM 4186 C C . PRO B 1 238 ? 11.469 28.641 12.375 1 96.44 238 PRO B C 1
ATOM 4188 O O . PRO B 1 238 ? 12.617 28.219 12.227 1 96.44 238 PRO B O 1
ATOM 4191 N N . VAL B 1 239 ? 10.844 28.516 13.492 1 95.75 239 VAL B N 1
ATOM 4192 C CA . VAL B 1 239 ? 11.438 27.875 14.648 1 95.75 239 VAL B CA 1
ATOM 4193 C C . VAL B 1 239 ? 10.828 26.484 14.828 1 95.75 239 VAL B C 1
ATOM 4195 O O . VAL B 1 239 ? 9.602 26.344 14.906 1 95.75 239 VAL B O 1
ATOM 4198 N N . PHE B 1 240 ? 11.695 25.438 14.906 1 97.56 240 PHE B N 1
ATOM 4199 C CA . PHE B 1 240 ? 11.258 24.078 15.195 1 97.56 240 PHE B CA 1
ATOM 4200 C C . PHE B 1 240 ? 10.609 24 16.578 1 97.56 240 PHE B C 1
ATOM 4202 O O . PHE B 1 240 ? 11.195 24.438 17.562 1 97.56 240 PHE B O 1
ATOM 4209 N N . SER B 1 241 ? 9.422 23.422 16.641 1 98.44 241 SER B N 1
ATOM 4210 C CA . SER B 1 241 ? 8.609 23.469 17.844 1 98.44 241 SER B CA 1
ATOM 4211 C C . SER B 1 241 ? 9.297 22.734 19 1 98.44 241 SER B C 1
ATOM 4213 O O . SER B 1 241 ? 9.078 23.062 20.172 1 98.44 241 SER B O 1
ATOM 4215 N N . LEU B 1 242 ? 10.172 21.734 18.672 1 98.44 242 LEU B N 1
ATOM 4216 C CA . LEU B 1 242 ? 10.82 20.969 19.719 1 98.44 242 LEU B CA 1
ATOM 4217 C C . LEU B 1 242 ? 12.266 21.422 19.922 1 98.44 242 LEU B C 1
ATOM 4219 O O . LEU B 1 242 ? 13.102 20.641 20.391 1 98.44 242 LEU B O 1
ATOM 4223 N N . SER B 1 243 ? 12.562 22.625 19.516 1 97.5 243 SER B N 1
ATOM 4224 C CA . SER B 1 243 ? 13.883 23.188 19.828 1 97.5 243 SER B CA 1
ATOM 4225 C C . SER B 1 243 ? 14.062 23.375 21.328 1 97.5 243 SER B C 1
ATOM 4227 O O . SER B 1 243 ? 15.195 23.359 21.828 1 97.5 243 SER B O 1
ATOM 4229 N N . SER B 1 244 ? 12.977 23.609 22.062 1 97.69 244 SER B N 1
ATOM 4230 C CA . SER B 1 244 ? 12.93 23.641 23.516 1 97.69 244 SER B CA 1
ATOM 4231 C C . SER B 1 244 ? 11.516 23.375 24.031 1 97.69 244 SER B C 1
ATOM 4233 O O . SER B 1 244 ? 10.547 23.469 23.266 1 97.69 244 SER B O 1
ATOM 4235 N N . VAL B 1 245 ? 11.453 23.016 25.281 1 98.38 245 VAL B N 1
ATOM 4236 C CA . VAL B 1 245 ? 10.141 22.812 25.891 1 98.38 245 VAL B CA 1
ATOM 4237 C C . VAL B 1 245 ? 9.32 24.094 25.828 1 98.38 245 VAL B C 1
ATOM 4239 O O . VAL B 1 245 ? 8.133 24.062 25.516 1 98.38 245 VAL B O 1
ATOM 4242 N N . GLY B 1 246 ? 9.969 25.203 26.109 1 97.88 246 GLY B N 1
ATOM 4243 C CA . GLY B 1 246 ? 9.312 26.5 26.031 1 97.88 246 GLY B CA 1
ATOM 4244 C C . GLY B 1 246 ? 8.797 26.844 24.656 1 97.88 246 GLY B C 1
ATOM 4245 O O . GLY B 1 246 ? 7.699 27.375 24.5 1 97.88 246 GLY B O 1
ATOM 4246 N N . ALA B 1 247 ? 9.578 26.547 23.641 1 98.06 247 ALA B N 1
ATOM 4247 C CA . ALA B 1 247 ? 9.164 26.812 22.25 1 98.06 247 ALA B CA 1
ATOM 4248 C C . ALA B 1 247 ? 7.891 26.047 21.922 1 98.06 247 ALA B C 1
ATOM 4250 O O . ALA B 1 247 ? 6.969 26.594 21.297 1 98.06 247 ALA B O 1
ATOM 4251 N N . PHE B 1 248 ? 7.871 24.781 22.344 1 98.69 248 PHE B N 1
ATOM 4252 C CA . PHE B 1 248 ? 6.695 23.969 22.094 1 98.69 248 PHE B CA 1
ATOM 4253 C C . PHE B 1 248 ? 5.477 24.531 22.812 1 98.69 248 PHE B C 1
ATOM 4255 O O . PHE B 1 248 ? 4.41 24.688 22.219 1 98.69 248 PHE B O 1
ATOM 4262 N N . ALA B 1 249 ? 5.668 24.812 24.062 1 98.31 249 ALA B N 1
ATOM 4263 C CA . ALA B 1 249 ? 4.566 25.328 24.875 1 98.31 249 ALA B CA 1
ATOM 4264 C C . ALA B 1 249 ? 4.031 26.641 24.312 1 98.31 249 ALA B C 1
ATOM 4266 O O . ALA B 1 249 ? 2.816 26.844 24.266 1 98.31 249 ALA B O 1
ATOM 4267 N N . ASP B 1 250 ? 4.945 27.469 23.953 1 97.94 250 ASP B N 1
ATOM 4268 C CA . ASP B 1 250 ? 4.559 28.75 23.391 1 97.94 250 ASP B CA 1
ATOM 4269 C C . ASP B 1 250 ? 3.766 28.562 22.094 1 97.94 250 ASP B C 1
ATOM 4271 O O . ASP B 1 250 ? 2.719 29.188 21.906 1 97.94 250 ASP B O 1
ATOM 4275 N N . ALA B 1 251 ? 4.281 27.75 21.219 1 98.56 251 ALA B N 1
ATOM 4276 C CA . ALA B 1 251 ? 3.615 27.5 19.938 1 98.56 251 ALA B CA 1
ATOM 4277 C C . ALA B 1 251 ? 2.234 26.891 20.156 1 98.56 251 ALA B C 1
ATOM 4279 O O . ALA B 1 251 ? 1.269 27.266 19.5 1 98.56 251 ALA B O 1
ATOM 4280 N N . ALA B 1 252 ? 2.164 25.922 21.062 1 98.69 252 ALA B N 1
ATOM 4281 C CA . ALA B 1 252 ? 0.889 25.281 21.375 1 98.69 252 ALA B CA 1
ATOM 4282 C C . ALA B 1 252 ? -0.119 26.312 21.891 1 98.69 252 ALA B C 1
ATOM 4284 O O . ALA B 1 252 ? -1.291 26.281 21.516 1 98.69 252 ALA B O 1
ATOM 4285 N N . GLY B 1 253 ? 0.353 27.141 22.812 1 98.06 253 GLY B N 1
ATOM 4286 C CA . GLY B 1 253 ? -0.515 28.172 23.344 1 98.06 253 GLY B CA 1
ATOM 4287 C C . GLY B 1 253 ? -1.059 29.109 22.281 1 98.06 253 GLY B C 1
ATOM 4288 O O . GLY B 1 253 ? -2.26 29.375 22.25 1 98.06 253 GLY B O 1
ATOM 4289 N N . ARG B 1 254 ? -0.196 29.578 21.422 1 98.31 254 ARG B N 1
ATOM 4290 C CA . ARG B 1 254 ? -0.603 30.484 20.344 1 98.31 254 ARG B CA 1
ATOM 4291 C C . ARG B 1 254 ? -1.581 29.797 19.391 1 98.31 254 ARG B C 1
ATOM 4293 O O . ARG B 1 254 ? -2.549 30.406 18.938 1 98.31 254 ARG B O 1
ATOM 4300 N N . ALA B 1 255 ? -1.285 28.531 19.062 1 98.75 255 ALA B N 1
ATOM 4301 C CA . ALA B 1 255 ? -2.197 27.766 18.219 1 98.75 255 ALA B CA 1
ATOM 4302 C C . ALA B 1 255 ? -3.582 27.656 18.859 1 98.75 255 ALA B C 1
ATOM 4304 O O . ALA B 1 255 ? -4.598 27.828 18.172 1 98.75 255 ALA B O 1
ATOM 4305 N N . GLY B 1 256 ? -3.598 27.375 20.125 1 98.19 256 GLY B N 1
ATOM 4306 C CA . GLY B 1 256 ? -4.863 27.312 20.844 1 98.19 256 GLY B CA 1
ATOM 4307 C C . GLY B 1 256 ? -5.641 28.609 20.781 1 98.19 256 GLY B C 1
ATOM 4308 O O . GLY B 1 256 ? -6.859 28.609 20.594 1 98.19 256 GLY B O 1
ATOM 4309 N N . GLU B 1 257 ? -4.945 29.703 20.969 1 97.94 257 GLU B N 1
ATOM 4310 C CA . GLU B 1 257 ? -5.566 31.031 20.922 1 97.94 257 GLU B CA 1
ATOM 4311 C C . GLU B 1 257 ? -6.199 31.281 19.562 1 97.94 257 GLU B C 1
ATOM 4313 O O . GLU B 1 257 ? -7.195 32 19.453 1 97.94 257 GLU B O 1
ATOM 4318 N N . LEU B 1 258 ? -5.617 30.703 18.547 1 98.19 258 LEU B N 1
ATOM 4319 C CA . LEU B 1 258 ? -6.105 30.906 17.188 1 98.19 258 LEU B CA 1
ATOM 4320 C C . LEU B 1 258 ? -7.203 29.906 16.844 1 98.19 258 LEU B C 1
ATOM 4322 O O . LEU B 1 258 ? -7.746 29.938 15.734 1 98.19 258 LEU B O 1
ATOM 4326 N N . GLY B 1 259 ? -7.512 28.984 17.75 1 97.56 259 GLY B N 1
ATOM 4327 C CA . GLY B 1 259 ? -8.664 28.109 17.578 1 97.56 259 GLY B CA 1
ATOM 4328 C C . GLY B 1 259 ? -8.305 26.766 16.969 1 97.56 259 GLY B C 1
ATOM 4329 O O . GLY B 1 259 ? -9.188 26.016 16.562 1 97.56 259 GLY B O 1
ATOM 4330 N N . PHE B 1 260 ? -7.047 26.453 16.906 1 98.69 260 PHE B N 1
ATOM 4331 C CA . PHE B 1 260 ? -6.668 25.125 16.406 1 98.69 260 PHE B CA 1
ATOM 4332 C C . PHE B 1 260 ? -7.02 24.047 17.422 1 98.69 260 PHE B C 1
ATOM 4334 O O . PHE B 1 260 ? -6.797 24.219 18.625 1 98.69 260 PHE B O 1
ATOM 4341 N N . THR B 1 261 ? -7.633 22.984 16.953 1 98.56 261 THR B N 1
ATOM 4342 C CA . THR B 1 261 ? -8.023 21.859 17.797 1 98.56 261 THR B CA 1
ATOM 4343 C C . THR B 1 261 ? -6.883 20.859 17.938 1 98.56 261 THR B C 1
ATOM 4345 O O . THR B 1 261 ? -6.816 20.125 18.906 1 98.56 261 THR B O 1
ATOM 4348 N N . ASP B 1 262 ? -6.004 20.828 16.953 1 98.88 262 ASP B N 1
ATOM 4349 C CA . ASP B 1 262 ? -4.902 19.875 16.875 1 98.88 262 ASP B CA 1
ATOM 4350 C C . ASP B 1 262 ? -3.609 20.578 16.453 1 98.88 262 ASP B C 1
ATOM 4352 O O . ASP B 1 262 ? -3.623 21.453 15.586 1 98.88 262 ASP B O 1
ATOM 4356 N N . ILE B 1 263 ? -2.529 20.172 17.031 1 98.88 263 ILE B N 1
ATOM 4357 C CA . ILE B 1 263 ? -1.208 20.578 16.562 1 98.88 263 ILE B CA 1
ATOM 4358 C C . ILE B 1 263 ? -0.362 19.344 16.25 1 98.88 263 ILE B C 1
ATOM 4360 O O . ILE B 1 263 ? -0.59 18.266 16.812 1 98.88 263 ILE B O 1
ATOM 4364 N N . VAL B 1 264 ? 0.561 19.5 15.305 1 98.94 264 VAL B N 1
ATOM 4365 C CA . VAL B 1 264 ? 1.411 18.391 14.875 1 98.94 264 VAL B CA 1
ATOM 4366 C C . VAL B 1 264 ? 2.879 18.812 14.945 1 98.94 264 VAL B C 1
ATOM 4368 O O . VAL B 1 264 ? 3.254 19.859 14.414 1 98.94 264 VAL B O 1
ATOM 4371 N N . THR B 1 265 ? 3.648 18.094 15.617 1 98.88 265 THR B N 1
ATOM 4372 C CA . THR B 1 265 ? 5.094 18.266 15.656 1 98.88 265 THR B CA 1
ATOM 4373 C C . THR B 1 265 ? 5.801 17.094 14.992 1 98.88 265 THR B C 1
ATOM 4375 O O . THR B 1 265 ? 5.152 16.234 14.391 1 98.88 265 THR B O 1
ATOM 4378 N N . HIS B 1 266 ? 7.156 17.094 15 1 98.75 266 HIS B N 1
ATOM 4379 C CA . HIS B 1 266 ? 7.934 16.062 14.336 1 98.75 266 HIS B CA 1
ATOM 4380 C C . HIS B 1 266 ? 8.922 15.406 15.297 1 98.75 266 HIS B C 1
ATOM 4382 O O . HIS B 1 266 ? 9.523 16.094 16.125 1 98.75 266 HIS B O 1
ATOM 4388 N N . TRP B 1 267 ? 9.023 14.117 15.109 1 98.75 267 TRP B N 1
ATOM 4389 C CA . TRP B 1 267 ? 10.078 13.43 15.844 1 98.75 267 TRP B CA 1
ATOM 4390 C C . TRP B 1 267 ? 11.438 14.062 15.555 1 98.75 267 TRP B C 1
ATOM 4392 O O . TRP B 1 267 ? 11.812 14.234 14.391 1 98.75 267 TRP B O 1
ATOM 4402 N N . PRO B 1 268 ? 12.18 14.414 16.625 1 98.12 268 PRO B N 1
ATOM 4403 C CA . PRO B 1 268 ? 13.453 15.109 16.406 1 98.12 268 PRO B CA 1
ATOM 4404 C C . PRO B 1 268 ? 14.461 14.266 15.633 1 98.12 268 PRO B C 1
ATOM 4406 O O . PRO B 1 268 ? 14.508 13.047 15.797 1 98.12 268 PRO B O 1
ATOM 4409 N N . ARG B 1 269 ? 15.211 14.969 14.852 1 96.31 269 ARG B N 1
ATOM 4410 C CA . ARG B 1 269 ? 16.234 14.344 14.023 1 96.31 269 ARG B CA 1
ATOM 4411 C C . ARG B 1 269 ? 17.609 14.961 14.289 1 96.31 269 ARG B C 1
ATOM 4413 O O . ARG B 1 269 ? 17.703 16.016 14.914 1 96.31 269 ARG B O 1
ATOM 4420 N N . SER B 1 270 ? 18.75 14.25 13.867 1 90.62 270 SER B N 1
ATOM 4421 C CA . SER B 1 270 ? 20.125 14.758 13.992 1 90.62 270 SER B CA 1
ATOM 4422 C C . SER B 1 270 ? 20.531 15.531 12.75 1 90.62 270 SER B C 1
ATOM 4424 O O . SER B 1 270 ? 21.516 16.281 12.773 1 90.62 270 SER B O 1
ATOM 4426 N N . GLY B 1 271 ? 19.75 15.547 11.781 1 81.62 271 GLY B N 1
ATOM 4427 C CA . GLY B 1 271 ? 20.141 16.031 10.469 1 81.62 271 GLY B CA 1
ATOM 4428 C C . GLY B 1 271 ? 19.438 17.312 10.078 1 81.62 271 GLY B C 1
ATOM 4429 O O . GLY B 1 271 ? 19.016 18.094 10.938 1 81.62 271 GLY B O 1
ATOM 4430 N N . ASP B 1 272 ? 19.25 17.656 8.812 1 82.94 272 ASP B N 1
ATOM 4431 C CA . ASP B 1 272 ? 18.922 18.859 8.062 1 82.94 272 ASP B CA 1
ATOM 4432 C C . ASP B 1 272 ? 17.531 19.391 8.453 1 82.94 272 ASP B C 1
ATOM 4434 O O . ASP B 1 272 ? 17.344 20.594 8.625 1 82.94 272 ASP B O 1
ATOM 4438 N N . TYR B 1 273 ? 16.672 18.547 8.773 1 92.12 273 TYR B N 1
ATOM 4439 C CA . TYR B 1 273 ? 15.312 18.953 9.078 1 92.12 273 TYR B CA 1
ATOM 4440 C C . TYR B 1 273 ? 14.898 18.469 10.469 1 92.12 273 TYR B C 1
ATOM 4442 O O . TYR B 1 273 ? 15.242 17.359 10.867 1 92.12 273 TYR B O 1
ATOM 4450 N N . TYR B 1 274 ? 14.156 19.359 11.172 1 96.75 274 TYR B N 1
ATOM 4451 C CA . TYR B 1 274 ? 13.594 19.062 12.484 1 96.75 274 TYR B CA 1
ATOM 4452 C C . TYR B 1 274 ? 14.688 18.672 13.469 1 96.75 274 TYR B C 1
ATOM 4454 O O . TYR B 1 274 ? 14.547 17.688 14.203 1 96.75 274 TYR B O 1
ATOM 4462 N N . VAL B 1 275 ? 15.805 19.406 13.398 1 95.94 275 VAL B N 1
ATOM 4463 C CA . VAL B 1 275 ? 16.953 19.109 14.234 1 95.94 275 VAL B CA 1
ATOM 4464 C C . VAL B 1 275 ? 16.625 19.422 15.695 1 95.94 275 VAL B C 1
ATOM 4466 O O . VAL B 1 275 ? 16.297 20.562 16.031 1 95.94 275 VAL B O 1
ATOM 4469 N N . GLY B 1 276 ? 16.578 18.391 16.469 1 96.06 276 GLY B N 1
ATOM 4470 C CA . GLY B 1 276 ? 16.297 18.5 17.891 1 96.06 276 GLY B CA 1
ATOM 4471 C C . GLY B 1 276 ? 16.75 17.297 18.688 1 96.06 276 GLY B C 1
ATOM 4472 O O . GLY B 1 276 ? 17.516 16.469 18.203 1 96.06 276 GLY B O 1
ATOM 4473 N N . ARG B 1 277 ? 16.531 17.375 20.031 1 96.31 277 ARG B N 1
ATOM 4474 C CA . ARG B 1 277 ? 16.922 16.312 20.953 1 96.31 277 ARG B CA 1
ATOM 4475 C C . ARG B 1 277 ? 15.703 15.523 21.422 1 96.31 277 ARG B C 1
ATOM 4477 O O . ARG B 1 277 ? 14.664 16.109 21.719 1 96.31 277 ARG B O 1
ATOM 4484 N N . GLU B 1 278 ? 15.812 14.18 21.375 1 97.5 278 GLU B N 1
ATOM 4485 C CA . GLU B 1 278 ? 14.734 13.336 21.891 1 97.5 278 GLU B CA 1
ATOM 4486 C C . GLU B 1 278 ? 14.453 13.633 23.359 1 97.5 278 GLU B C 1
ATOM 4488 O O . GLU B 1 278 ? 13.32 13.484 23.812 1 97.5 278 GLU B O 1
ATOM 4493 N N . SER B 1 279 ? 15.477 14.055 24.094 1 97.81 279 SER B N 1
ATOM 4494 C CA . SER B 1 279 ? 15.258 14.43 25.484 1 97.81 279 SER B CA 1
ATOM 4495 C C . SER B 1 279 ? 14.258 15.57 25.609 1 97.81 279 SER B C 1
ATOM 4497 O O . SER B 1 279 ? 13.461 15.617 26.547 1 97.81 279 SER B O 1
ATOM 4499 N N . THR B 1 280 ? 14.281 16.516 24.641 1 98.38 280 THR B N 1
ATOM 4500 C CA . THR B 1 280 ? 13.297 17.578 24.609 1 98.38 280 THR B CA 1
ATOM 4501 C C . THR B 1 280 ? 11.898 17.016 24.375 1 98.38 280 THR B C 1
ATOM 4503 O O . THR B 1 280 ? 10.938 17.422 25.031 1 98.38 280 THR B O 1
ATOM 4506 N N . LEU B 1 281 ? 11.75 16.109 23.469 1 98.69 281 LEU B N 1
ATOM 4507 C CA . LEU B 1 281 ? 10.484 15.43 23.219 1 98.69 281 LEU B CA 1
ATOM 4508 C C . LEU B 1 281 ? 9.961 14.766 24.484 1 98.69 281 LEU B C 1
ATOM 4510 O O . LEU B 1 281 ? 8.789 14.922 24.828 1 98.69 281 LEU B O 1
ATOM 4514 N N . GLU B 1 282 ? 10.828 14.055 25.172 1 98.38 282 GLU B N 1
ATOM 4515 C CA . GLU B 1 282 ? 10.445 13.359 26.391 1 98.38 282 GLU B CA 1
ATOM 4516 C C . GLU B 1 282 ? 9.969 14.336 27.453 1 98.38 282 GLU B C 1
ATOM 4518 O O . GLU B 1 282 ? 9.016 14.055 28.188 1 98.38 282 GLU B O 1
ATOM 4523 N N . GLU B 1 283 ? 10.656 15.438 27.547 1 98.56 283 GLU B N 1
ATOM 4524 C CA . GLU B 1 283 ? 10.258 16.469 28.5 1 98.56 283 GLU B CA 1
ATOM 4525 C C . GLU B 1 283 ? 8.906 17.062 28.141 1 98.56 283 GLU B C 1
ATOM 4527 O O . GLU B 1 283 ? 8.07 17.312 29.016 1 98.56 283 GLU B O 1
ATOM 4532 N N . VAL B 1 284 ? 8.695 17.344 26.875 1 98.56 284 VAL B N 1
ATOM 4533 C CA . VAL B 1 284 ? 7.41 17.859 26.422 1 98.56 284 VAL B CA 1
ATOM 4534 C C . VAL B 1 284 ? 6.305 16.844 26.75 1 98.56 284 VAL B C 1
ATOM 4536 O O . VAL B 1 284 ? 5.238 17.234 27.234 1 98.56 284 VAL B O 1
ATOM 4539 N N . VAL B 1 285 ? 6.551 15.578 26.5 1 98.38 285 VAL B N 1
ATOM 4540 C CA . VAL B 1 285 ? 5.602 14.492 26.734 1 98.38 285 VAL B CA 1
ATOM 4541 C C . VAL B 1 285 ? 5.246 14.43 28.219 1 98.38 285 VAL B C 1
ATOM 4543 O O . VAL B 1 285 ? 4.078 14.266 28.578 1 98.38 285 VAL B O 1
ATOM 4546 N N . SER B 1 286 ? 6.223 14.648 29.047 1 97.38 286 SER B N 1
ATOM 4547 C CA . SER B 1 286 ? 6.023 14.508 30.484 1 97.38 286 SER B CA 1
ATOM 4548 C C . SER B 1 286 ? 5.398 15.766 31.094 1 97.38 286 SER B C 1
ATOM 4550 O O . SER B 1 286 ? 4.5 15.68 31.922 1 97.38 286 SER B O 1
ATOM 4552 N N . ASP B 1 287 ? 5.805 16.891 30.594 1 96.44 287 ASP B N 1
ATOM 4553 C CA . ASP B 1 287 ? 5.539 18.125 31.344 1 96.44 287 ASP B CA 1
ATOM 4554 C C . ASP B 1 287 ? 4.469 18.969 30.656 1 96.44 287 ASP B C 1
ATOM 4556 O O . ASP B 1 287 ? 3.836 19.812 31.281 1 96.44 287 ASP B O 1
ATOM 4560 N N . VAL B 1 288 ? 4.34 18.828 29.391 1 97.75 288 VAL B N 1
ATOM 4561 C CA . VAL B 1 288 ? 3.51 19.781 28.656 1 97.75 288 VAL B CA 1
ATOM 4562 C C . VAL B 1 288 ? 2.268 19.078 28.125 1 97.75 288 VAL B C 1
ATOM 4564 O O . VAL B 1 288 ? 1.149 19.578 28.266 1 97.75 288 VAL B O 1
ATOM 4567 N N . LEU B 1 289 ? 2.412 17.859 27.562 1 97.56 289 LEU B N 1
ATOM 4568 C CA . LEU B 1 289 ? 1.358 17.156 26.844 1 97.56 289 LEU B CA 1
ATOM 4569 C C . LEU B 1 289 ? 0.148 16.906 27.734 1 97.56 289 LEU B C 1
ATOM 4571 O O . LEU B 1 289 ? -0.987 17.188 27.344 1 97.56 289 LEU B O 1
ATOM 4575 N N . PRO B 1 290 ? 0.346 16.453 29 1 96.19 290 PRO B N 1
ATOM 4576 C CA . PRO B 1 290 ? -0.815 16.188 29.859 1 96.19 290 PRO B CA 1
ATOM 4577 C C . PRO B 1 290 ? -1.643 17.453 30.125 1 96.19 290 PRO B C 1
ATOM 4579 O O . PRO B 1 290 ? -2.871 17.375 30.203 1 96.19 290 PRO B O 1
ATOM 4582 N N . VAL B 1 291 ? -0.989 18.547 30.219 1 94.38 291 VAL B N 1
ATOM 4583 C CA . VAL B 1 291 ? -1.67 19.812 30.484 1 94.38 291 VAL B CA 1
ATOM 4584 C C . VAL B 1 291 ? -2.445 20.25 29.234 1 94.38 291 VAL B C 1
ATOM 4586 O O . VAL B 1 291 ? -3.617 20.625 29.328 1 94.38 291 VAL B O 1
ATOM 4589 N N . LEU B 1 292 ? -1.805 20.188 28.125 1 95.5 292 LEU B N 1
ATOM 4590 C CA . LEU B 1 292 ? -2.414 20.578 26.859 1 95.5 292 LEU B CA 1
ATOM 4591 C C . LEU B 1 292 ? -3.654 19.75 26.562 1 95.5 292 LEU B C 1
ATOM 4593 O O . LEU B 1 292 ? -4.648 20.266 26.047 1 95.5 292 LEU B O 1
ATOM 4597 N N . GLN B 1 293 ? -3.604 18.469 26.922 1 95.06 293 GLN B N 1
ATOM 4598 C CA . GLN B 1 293 ? -4.648 17.516 26.547 1 95.06 293 GLN B CA 1
ATOM 4599 C C . GLN B 1 293 ? -5.711 17.422 27.641 1 95.06 293 GLN B C 1
ATOM 4601 O O . GLN B 1 293 ? -6.668 16.641 27.516 1 95.06 293 GLN B O 1
ATOM 4606 N N . GLY B 1 294 ? -5.496 18.141 28.656 1 90.25 294 GLY B N 1
ATOM 4607 C CA . GLY B 1 294 ? -6.453 18.141 29.75 1 90.25 294 GLY B CA 1
ATOM 4608 C C . GLY B 1 294 ? -6.461 16.844 30.547 1 90.25 294 GLY B C 1
ATOM 4609 O O . GLY B 1 294 ? -7.508 16.422 31.031 1 90.25 294 GLY B O 1
ATOM 4610 N N . ARG B 1 295 ? -5.406 16.062 30.641 1 82.94 295 ARG B N 1
ATOM 4611 C CA . ARG B 1 295 ? -5.328 14.789 31.344 1 82.94 295 ARG B CA 1
ATOM 4612 C C . ARG B 1 295 ? -4.926 14.984 32.812 1 82.94 295 ARG B C 1
ATOM 4614 O O . ARG B 1 295 ? -5.043 14.07 33.625 1 82.94 295 ARG B O 1
ATOM 4621 N N . ASN B 1 296 ? -4.195 16.062 33.25 1 68 296 ASN B N 1
ATOM 4622 C CA . ASN B 1 296 ? -3.824 16.281 34.656 1 68 296 ASN B CA 1
ATOM 4623 C C . ASN B 1 296 ? -5.031 16.672 35.5 1 68 296 ASN B C 1
ATOM 4625 O O . ASN B 1 296 ? -4.891 16.984 36.688 1 68 296 ASN B O 1
ATOM 4629 N N . SER B 1 297 ? -6.312 16.625 35.031 1 47.31 297 SER B N 1
ATOM 4630 C CA . SER B 1 297 ? -7.297 1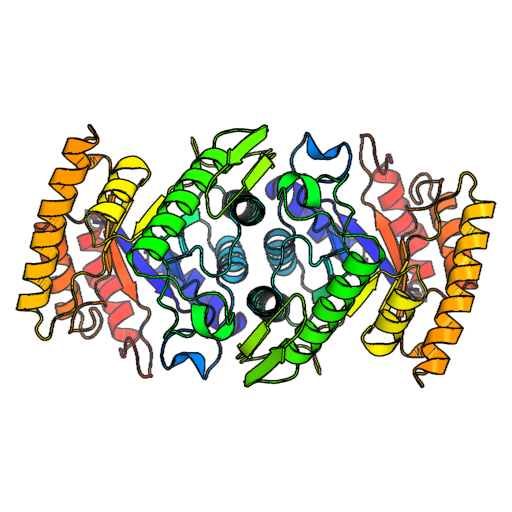6.969 36.062 1 47.31 297 SER B CA 1
ATOM 4631 C C . SER B 1 297 ? -7.586 15.766 36.969 1 47.31 297 SER B C 1
ATOM 4633 O O . SER B 1 297 ? -7.539 14.617 36.5 1 47.31 297 SER B O 1
#

Solvent-accessible surface area (backbone atoms only — not comparable to full-atom values): 30260 Å² total; per-residue (Å²): 81,44,42,28,39,32,47,73,42,54,54,60,47,85,69,39,51,60,54,52,41,43,43,44,72,58,60,38,55,29,41,28,26,41,45,53,80,38,53,82,82,52,38,83,41,39,49,34,31,38,64,48,49,51,31,45,43,33,73,65,45,88,74,47,24,37,33,35,64,38,34,42,57,80,83,52,58,53,67,67,46,48,33,45,49,33,34,41,18,42,61,37,69,49,29,42,36,45,20,34,33,57,61,68,54,53,90,37,57,60,34,38,24,47,63,59,84,80,59,52,75,67,51,35,48,51,47,32,51,50,44,52,52,47,37,52,42,44,53,67,31,73,51,27,68,45,84,58,96,84,48,51,30,44,56,33,65,34,37,80,42,42,67,30,75,83,38,65,42,32,32,25,44,36,89,47,72,71,45,30,39,48,19,44,69,66,24,46,17,36,30,37,55,57,44,92,47,88,40,60,68,57,21,51,52,39,34,52,52,50,47,54,53,42,51,52,31,23,51,73,61,72,44,61,74,84,67,39,42,28,35,36,40,46,58,57,42,67,58,52,33,53,67,34,55,64,46,31,51,52,52,51,52,54,40,46,76,70,63,38,45,30,41,31,45,64,61,52,27,93,56,95,61,58,56,36,47,64,68,37,50,52,48,32,42,68,68,42,45,38,63,52,53,62,62,76,113,82,44,42,29,38,31,48,73,43,54,56,60,46,88,68,37,49,60,51,52,39,42,42,45,72,59,62,37,54,29,39,30,26,42,44,53,80,39,52,80,84,50,38,83,40,39,48,36,31,36,63,47,49,50,29,45,44,31,72,66,47,89,73,47,25,37,33,36,65,38,33,40,57,79,82,50,58,52,67,68,46,48,34,43,49,32,36,42,19,41,62,39,68,48,31,41,34,47,20,33,34,56,60,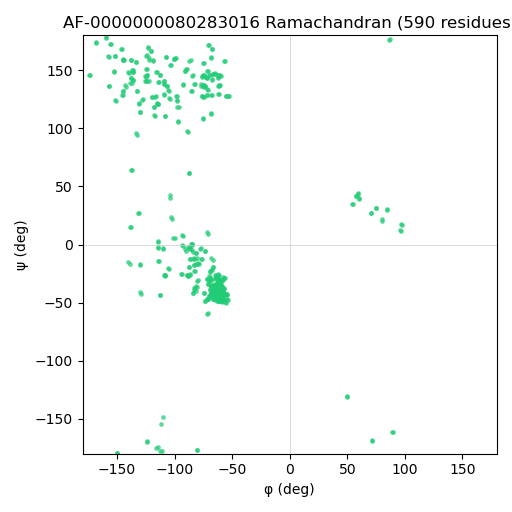68,54,52,89,36,56,59,34,36,24,47,64,60,83,78,58,53,73,66,53,35,49,51,49,31,51,51,44,53,52,47,37,52,42,44,54,66,31,72,51,26,70,44,84,57,96,83,50,50,31,44,56,33,67,34,39,79,43,43,64,29,75,83,38,63,44,32,32,24,46,35,88,47,73,69,44,30,40,49,19,43,70,65,24,47,17,35,28,36,52,56,44,94,49,89,39,58,67,56,22,52,52,38,35,52,51,48,48,54,54,43,52,51,32,23,51,73,61,71,46,61,76,84,69,37,43,30,34,38,39,46,56,57,41,64,57,50,34,53,68,34,55,65,47,33,52,50,52,52,51,54,40,46,76,69,63,35,44,29,38,32,45,65,62,53,27,93,55,97,59,58,56,37,48,63,67,37,51,52,47,31,42,69,68,41,45,38,62,52,52,62,62,76,114

Secondary structure (DSSP, 8-state):
-EEEEE--S-S-HHHHHHHHHHHHHTT-SEEEE---SS-GGGGGS----HHHHHHHHHHH-SSSEEEES-B-GGG--HHHHHHHHHHHHHHTTS-EEEEE-----TTSHHHHHHT-----HHHHHHHHHHHHHHHHHHHH-TTEEEE-SS-EEEEE--TT--SSSSSPPEEEE--SHHHHHHHHHH-SEEEE-----SSHHHHHHHHHHHHHHHHHHHHHTT--GGGSEEEEEGGGSSS-GGG-HHHHHHHHHHHHHTT-SEEEEE--BSSSSSB--HHHHHHHHHHTHHHHTT---/-EEEEE--S-S-HHHHHHHHHHHHHTT-SEEEE---SS-GGGGGS----HHHHHHHHHHH-SSSEEEES-B-GGG--HHHHHHHHHHHHHHTTS-EEEEE-----TTSHHHHHHT-----HHHHHHHHHHHHHHHHHHHH-T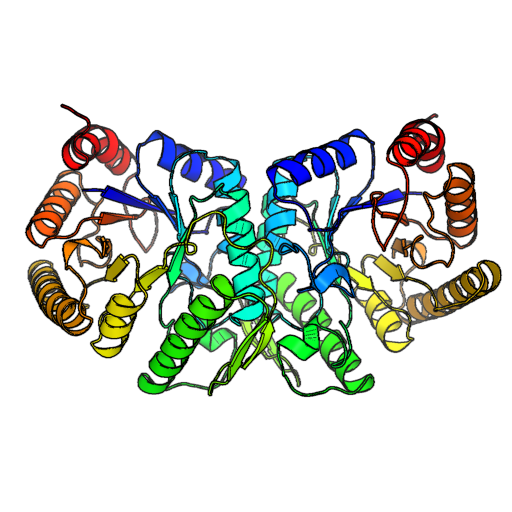TEEEE-SS-EEEEE--TT--SSSSSPPEEEE--SHHHHHHHHHH-SEEEE-----SSHHHHHHHHHHHHHHHHHHHHHTT--GGGSEEEEEGGGSSS-GGG-HHHHHHHHHHHHHTT-SEEEEE--BSSSSSB--HHHHHHHHHHTHHHHTT---

Radius of gyration: 25.1 Å; Cα contacts (8 Å, |Δi|>4): 1251; chains: 2; bounding box: 45×75×64 Å

Sequence (594 aa):
MRVGIVILPEDRWWAAEPKWRAAEEYGFDHAWTYDHLGWRTLVDGPWFSAMPTLTAAAMVTSRIRLGTFVASPVARHPVPFARELITLDDISDGRFILGVGAGVPHTHYDAAVLDGPELSAKERTDRFTEFVEALDGLLMTDGFDFEGEYYRAKGARNLPGCVQRPRLPFLVAANGPRTMTLAARFGAGWATTGIKSDTQDEWWKGVAELVKTFDERVEAAGRDRTSVQRFLSLDAAPVFSLSSVGAFADAAGRAGELGFTDIVTHWPRSGDYYVGRESTLEEVVSDVLPVLQGRNSMRVGIVILPEDRWWAAEPKWRAAEEYGFDHAWTYDHLGWRTLVDGPWFSAMPTLTAAAMVTSRIRLGTFVASPVARHPVPFARELITLDDISDGRFILGVGAGVPHTHYDAAVLDGPELSAKERTDRFTEFVEALDGLLMTDGFDFEGEYYRAKGARNLPGCVQRPRLPFLVAANGPRTMTLAARFGAGWATTGIKSDTQDEWWKGVAELVKTFDERVEAAGRDRTSVQRFLSLDAAPVFSLSSVGAFADAAGRAGELGFTDIVTHWPRSGDYYVGRESTLEEVVSDVLPVLQGRNS

Organism: Amycolatopsis orientalis (NCBI:txid31958)

Nearest PDB structures (foldseek):
  5lxe-assembly1_A  TM=8.311E-01  e=5.493E-20  Rhodococcus jostii RHA1
  7jv3-assembly2_G  TM=8.005E-01  e=1.197E-14  Pseudomonas fluorescens Pf0-1
  7k64-assembly2_H  TM=7.635E-01  e=8.886E-15  Pseudomonas fluorescens Pf0-1
  7k64-assembly1_D  TM=7.511E-01  e=5.852E-15  Pseudomonas fluorescens Pf0-1
  7jv3-assembly1_A  TM=7.803E-01  e=2.175E-14  Pseudomonas fluorescens Pf0-1

pLDDT: mean 97.12, std 4.19, range [47.31, 99.0]

InterPro domains:
  IPR011251 Luciferase-like domain [PF00296] (21-233)
  IPR036661 Luciferase-like domain superfamily [G3DSA:3.20.20.30] (1-294)
  IPR036661 Luciferase-like domain superfamily [SSF51679] (4-295)
  IPR050172 SsuD/RutA monooxygenase [PTHR42847] (21-230)

Foldseek 3Di:
DAEEAEDEQQDDCVVCQVVLVVRVVLPHQAYEYEQAPADDPRNVGGHDHGLVSQLVSLVSDQGHAYEYPAAEPLPDALQVVLQSQQVSLVSSLNRYEHEYELDDFCVDDSNVVVVDDGDDPVRSLQSRLLSLVVNVQLQQDQLGFDDDPNHTDGGRGNPPHGSDPPHHFYAYEDQDLSSLLSCLQRGQAYEYAFDDDDAQVVRLVRVLVSLVSSVVSNVVNVHDPVSYAYEYEQQSGPDQCLQALVSVQVSLVSCVVSPHPYYYHYDADCDDGNHHDVVSVSCCSPPPNCVSVVNVD/DAEEAEDEQQDDCVVCQVVLVVRVVLPHQAYEYEQAPADDPRNVGGHDHGLVSQLVSLVSDQGHAYEYPAAEPLPDALQVVLQSQQVSLVSSLNRYEHEYELDDFCVDDSNVVVVDDGDDPVRSLQSRLLSLVVNVQLQQDQLGFDDDPNHTDGGRGNPPHGSDPPHHFYAYEDQDLSSLLVCLQRGQAYEYAFDDDDAQVVRLVRVLVSLVSSVVSNVVNVHDPVSYAYEYEQQSGPDQCLQALVSVQVSLVSCVVSPHPYYYHYDADCDDGNHHDVVSVSCCSPPPNCVSVVNVD